Protein AF-A0A934YLY7-F1 (afdb_monomer_lite)

Secondary structure (DSSP, 8-state):
-PPPPPPPPPPPPPPPTT--------------PPP-----------------SHHHHHHHHHHHHHHHHHHHHHHHHHHHHHHHHHHTTEEEEEEEEEEETTEEEEEEEEEEETTSTT-EEEEEEEEEEEETTEEEEEEEESEEEEEES-HHHHHHHHHHHHHHHHTTSPPPTT---SEEEESSEEEEEESTTSTTEEEEEEEEEEEEEE-TT-SSEEEEEEEEEEEEEEETTTTEEEEEEEEEEEEETTEEEEEEES-TTSSS--EEEEEEETTTEEEEEEEEEEEETTTTT--GGGGGGG--TT-EEEEEEEEEEE-SSS--EEEEEEEEEEEEESSTTPPEEEEEEEEEEEEEETTEEEEEEEEEEETTEEEEE--EEESSSSS------------TTS-TT------------SS-PPP-----------

Structure (mmCIF, N/CA/C/O backbone):
data_AF-A0A934YLY7-F1
#
_entry.id   AF-A0A934YLY7-F1
#
loop_
_atom_site.group_PDB
_atom_site.id
_atom_site.type_symbol
_atom_site.label_atom_id
_atom_site.label_alt_id
_atom_site.label_comp_id
_atom_site.label_asym_id
_atom_site.label_entity_id
_atom_site.label_seq_id
_atom_site.pdbx_PDB_ins_code
_atom_site.Cartn_x
_atom_site.Cartn_y
_atom_site.Cartn_z
_atom_site.occupancy
_atom_site.B_iso_or_equiv
_atom_site.auth_seq_id
_atom_site.auth_comp_id
_atom_site.auth_asym_id
_atom_site.auth_atom_id
_atom_site.pdbx_PDB_model_num
ATOM 1 N N . MET A 1 1 ? -45.618 -3.729 -17.192 1.00 44.78 1 MET A N 1
ATOM 2 C CA . MET A 1 1 ? -45.302 -3.506 -18.618 1.00 44.78 1 MET A CA 1
ATOM 3 C C . MET A 1 1 ? -43.843 -3.891 -18.819 1.00 44.78 1 MET A C 1
ATOM 5 O O . MET A 1 1 ? -43.018 -3.303 -18.129 1.00 44.78 1 MET A O 1
ATOM 9 N N . PRO A 1 2 ? -43.514 -4.926 -19.608 1.00 41.62 2 PRO A N 1
ATOM 10 C CA . PRO A 1 2 ? -42.128 -5.355 -19.771 1.00 41.62 2 PRO A CA 1
ATOM 11 C C . PRO A 1 2 ? -41.397 -4.421 -20.743 1.00 41.62 2 PRO A C 1
ATOM 13 O O . PRO A 1 2 ? -41.927 -4.084 -21.799 1.00 41.62 2 PRO A O 1
ATOM 16 N N . ALA A 1 3 ? -40.202 -3.980 -20.352 1.00 45.81 3 ALA A N 1
ATOM 17 C CA . ALA A 1 3 ? -39.349 -3.107 -21.146 1.00 45.81 3 ALA A CA 1
ATOM 18 C C . ALA A 1 3 ? -38.687 -3.902 -22.282 1.00 45.81 3 ALA A C 1
ATOM 20 O O . ALA A 1 3 ? -37.960 -4.866 -22.046 1.00 45.81 3 ALA A O 1
ATOM 21 N N . THR A 1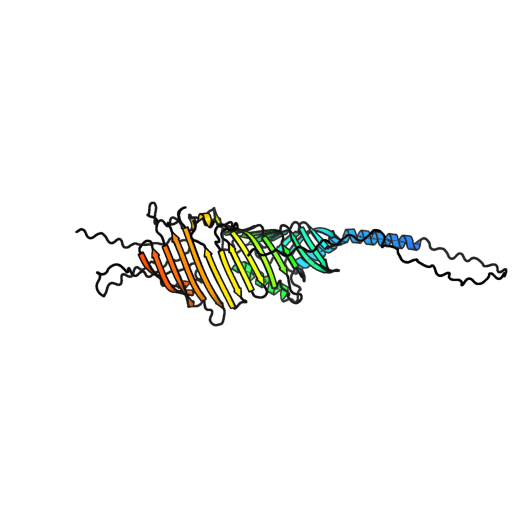 4 ? -38.968 -3.493 -23.514 1.00 50.75 4 THR A N 1
ATOM 22 C CA . THR A 1 4 ? -38.374 -4.008 -24.747 1.00 50.75 4 THR A CA 1
ATOM 23 C C . THR A 1 4 ? -36.919 -3.546 -24.843 1.00 50.75 4 THR A C 1
ATOM 25 O O . THR A 1 4 ? -36.643 -2.347 -24.837 1.00 50.75 4 THR A O 1
ATOM 28 N N . LEU A 1 5 ? -35.983 -4.494 -24.915 1.00 52.53 5 LEU A N 1
ATOM 29 C CA . LEU A 1 5 ? -34.564 -4.214 -25.139 1.00 52.53 5 LEU A CA 1
ATOM 30 C C . LEU A 1 5 ? -34.330 -3.735 -26.587 1.00 52.53 5 LEU A C 1
ATOM 32 O O . LEU A 1 5 ? -34.929 -4.297 -27.507 1.00 52.53 5 LEU A O 1
ATOM 36 N N . PRO A 1 6 ? -33.462 -2.731 -26.809 1.00 57.53 6 PRO A N 1
ATOM 37 C CA . PRO A 1 6 ? -33.102 -2.272 -28.146 1.00 57.53 6 PRO A CA 1
ATOM 38 C C . PRO A 1 6 ? -32.275 -3.335 -28.884 1.00 57.53 6 PRO A C 1
ATOM 40 O O . PRO A 1 6 ? -31.319 -3.893 -28.347 1.00 57.53 6 PRO A O 1
ATOM 43 N N . SER A 1 7 ? -32.662 -3.612 -30.127 1.00 61.97 7 SER A N 1
ATOM 44 C CA . SER A 1 7 ? -31.977 -4.522 -31.045 1.00 61.97 7 SER A CA 1
ATOM 45 C C . SER A 1 7 ? -30.564 -4.028 -31.372 1.00 61.97 7 SER A C 1
ATOM 47 O O . SER A 1 7 ? -30.380 -2.866 -31.739 1.00 61.97 7 SER A O 1
ATOM 49 N N . LEU A 1 8 ? -29.581 -4.925 -31.262 1.00 63.41 8 LEU A N 1
ATOM 50 C CA . LEU A 1 8 ? -28.200 -4.717 -31.705 1.00 63.41 8 LEU A CA 1
ATOM 51 C C . LEU A 1 8 ? -28.148 -4.378 -33.211 1.00 63.41 8 LEU A C 1
ATOM 53 O O . LEU A 1 8 ? -28.911 -4.963 -33.979 1.00 63.41 8 LEU A O 1
ATOM 57 N N . PRO A 1 9 ? -27.258 -3.466 -33.645 1.00 62.62 9 PRO A N 1
ATOM 58 C CA . PRO A 1 9 ? -27.072 -3.152 -35.056 1.00 62.62 9 PRO A CA 1
ATOM 59 C C . PRO A 1 9 ? -26.452 -4.337 -35.810 1.00 62.62 9 PRO A C 1
ATOM 61 O O . PRO A 1 9 ? -25.527 -4.986 -35.317 1.00 62.62 9 PRO A O 1
ATOM 64 N N . ASP A 1 10 ? -26.970 -4.598 -37.011 1.00 65.56 10 ASP A N 1
ATOM 65 C CA . ASP A 1 10 ? -26.520 -5.674 -37.895 1.00 65.56 10 ASP A CA 1
ATOM 66 C C . ASP A 1 10 ? -25.026 -5.570 -38.238 1.00 65.56 10 ASP A C 1
ATOM 68 O O . ASP A 1 10 ? -24.476 -4.488 -38.466 1.00 65.56 10 ASP A O 1
ATOM 72 N N . ALA A 1 11 ? -24.373 -6.731 -38.320 1.00 66.19 11 ALA A N 1
ATOM 73 C CA . ALA A 1 11 ? -22.971 -6.840 -38.698 1.00 66.19 11 ALA A CA 1
ATOM 74 C C . ALA A 1 11 ? -22.728 -6.345 -40.145 1.00 66.19 11 ALA A C 1
ATOM 76 O O . ALA A 1 11 ? -23.524 -6.639 -41.045 1.00 66.19 11 ALA A O 1
ATOM 77 N N . PRO A 1 12 ? -21.615 -5.632 -40.408 1.00 65.81 12 PRO A N 1
ATOM 78 C CA . PRO A 1 12 ? -21.299 -5.119 -41.737 1.00 65.81 12 PRO A CA 1
ATOM 79 C C . PRO A 1 12 ? -21.050 -6.261 -42.732 1.00 65.81 12 PRO A C 1
ATOM 81 O O . PRO A 1 12 ? -20.287 -7.192 -42.470 1.00 65.81 12 PRO A O 1
ATOM 84 N N . ARG A 1 13 ? -21.703 -6.180 -43.898 1.00 71.38 13 ARG A N 1
ATOM 85 C CA . ARG A 1 13 ? -21.553 -7.158 -44.985 1.00 71.38 13 ARG A CA 1
ATOM 86 C C . ARG A 1 13 ? -20.152 -7.074 -45.613 1.00 71.38 13 ARG A C 1
ATOM 88 O O . ARG A 1 13 ? -19.635 -5.968 -45.778 1.00 71.38 13 ARG A O 1
ATOM 95 N N . PRO A 1 14 ? -19.558 -8.209 -46.025 1.00 70.69 14 PRO A N 1
ATOM 96 C CA . PRO A 1 14 ? -18.296 -8.212 -46.755 1.00 70.69 14 PRO A CA 1
ATOM 97 C C . PRO A 1 14 ? -18.454 -7.566 -48.145 1.00 70.69 14 PRO A C 1
ATOM 99 O O . PRO A 1 14 ? -19.521 -7.684 -48.760 1.00 70.69 14 PRO A O 1
ATOM 102 N N . PRO A 1 15 ? -17.412 -6.888 -48.661 1.00 70.31 15 PRO A N 1
ATOM 103 C CA . PRO A 1 15 ? -17.455 -6.275 -49.980 1.00 70.31 15 PRO A CA 1
ATOM 104 C C . PRO A 1 15 ? -17.505 -7.342 -51.091 1.00 70.31 15 PRO A C 1
ATOM 106 O O . PRO A 1 15 ? -16.903 -8.411 -50.953 1.00 70.31 15 PRO A O 1
ATOM 109 N N . PRO A 1 16 ? -18.206 -7.068 -52.206 1.00 70.50 16 PRO A N 1
ATOM 110 C CA . PRO A 1 16 ? -18.311 -7.995 -53.325 1.00 70.50 16 PRO A CA 1
ATOM 111 C C . PRO A 1 16 ? -16.953 -8.201 -54.027 1.00 70.50 16 PRO A C 1
ATOM 113 O O . PRO A 1 16 ? -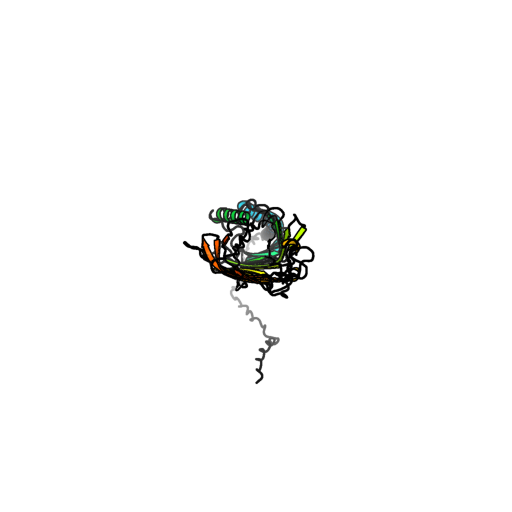16.159 -7.261 -54.145 1.00 70.50 16 PRO A O 1
ATOM 116 N N . PRO A 1 17 ? -16.673 -9.419 -54.526 1.00 50.75 17 PRO A N 1
ATOM 117 C CA . PRO A 1 17 ? -15.423 -9.734 -55.209 1.00 50.75 17 PRO A CA 1
ATOM 118 C C . PRO A 1 17 ? -15.341 -8.989 -56.552 1.00 50.75 17 PRO A C 1
ATOM 120 O O . PRO A 1 17 ? -16.146 -9.229 -57.448 1.00 50.75 17 PRO A O 1
ATOM 123 N N . GLY A 1 18 ? -14.366 -8.079 -56.693 1.00 59.88 18 GLY A N 1
ATOM 124 C CA . GLY A 1 18 ? -14.061 -7.423 -57.977 1.00 59.88 18 GLY A CA 1
ATOM 125 C C . GLY A 1 18 ? -13.623 -5.950 -57.946 1.00 59.88 18 GLY A C 1
ATOM 126 O O . GLY A 1 18 ? -13.301 -5.411 -59.000 1.00 59.88 18 GLY A O 1
ATOM 127 N N . ALA A 1 19 ? -13.569 -5.283 -56.788 1.00 51.38 19 ALA A N 1
ATOM 128 C CA . ALA A 1 19 ? -13.328 -3.830 -56.705 1.00 51.38 19 ALA A CA 1
ATOM 129 C C . ALA A 1 19 ? -11.845 -3.380 -56.658 1.00 51.38 19 ALA A C 1
ATOM 131 O O . ALA A 1 19 ? -11.554 -2.271 -56.222 1.00 51.38 19 ALA A O 1
ATOM 132 N N . LEU A 1 20 ? -10.899 -4.204 -57.119 1.00 56.38 20 LEU A N 1
ATOM 133 C CA . LEU A 1 20 ? -9.486 -3.823 -57.269 1.00 56.38 20 LEU A CA 1
ATOM 134 C C . LEU A 1 20 ? -9.074 -3.915 -58.743 1.00 56.38 20 LEU A C 1
ATOM 136 O O . LEU A 1 20 ? -8.316 -4.793 -59.146 1.00 56.38 20 LEU A O 1
ATOM 140 N N . ARG A 1 21 ? -9.591 -2.994 -59.561 1.00 51.72 21 ARG A N 1
ATOM 141 C CA . ARG A 1 21 ? -8.937 -2.620 -60.820 1.00 51.72 21 ARG A CA 1
ATOM 142 C C . ARG A 1 21 ? -8.031 -1.432 -60.517 1.00 51.72 21 ARG A C 1
ATOM 144 O O . ARG A 1 21 ? -8.520 -0.348 -60.215 1.00 51.72 21 ARG A O 1
ATOM 151 N N . GLY A 1 22 ? -6.721 -1.667 -60.533 1.00 59.47 22 GLY A N 1
ATOM 152 C CA . GLY A 1 22 ? -5.735 -0.589 -60.505 1.00 59.47 22 GLY A CA 1
ATOM 153 C C . GLY A 1 22 ? -5.869 0.302 -61.749 1.00 59.47 22 GLY A C 1
ATOM 154 O O . GLY A 1 22 ? -6.395 -0.157 -62.765 1.00 59.47 22 GLY A O 1
ATOM 155 N N . PRO A 1 23 ? -5.437 1.570 -61.682 1.00 59.91 23 PRO A N 1
ATOM 156 C CA . PRO A 1 23 ? -5.469 2.460 -62.833 1.00 59.91 23 PRO A CA 1
ATOM 157 C C . PRO A 1 23 ? -4.523 1.964 -63.937 1.00 59.91 23 PRO A C 1
ATOM 159 O O . PRO A 1 23 ? -3.375 1.606 -63.668 1.00 59.91 23 PRO A O 1
ATOM 162 N N . ASP A 1 24 ? -5.022 1.971 -65.175 1.00 48.53 24 ASP A N 1
ATOM 163 C CA . ASP A 1 24 ? -4.245 1.754 -66.396 1.00 48.53 24 ASP A CA 1
ATOM 164 C C . ASP A 1 24 ? -3.083 2.752 -66.459 1.00 48.53 24 ASP A C 1
ATOM 166 O O . ASP A 1 24 ? -3.276 3.963 -66.595 1.00 48.53 24 ASP A O 1
ATOM 170 N N . ILE A 1 25 ? -1.855 2.241 -66.382 1.00 52.53 25 ILE A N 1
ATOM 171 C CA . ILE A 1 25 ? -0.651 3.022 -66.654 1.00 52.53 25 ILE A CA 1
ATOM 172 C C . ILE A 1 25 ? -0.539 3.142 -68.175 1.00 52.53 25 ILE A C 1
ATOM 174 O O . ILE A 1 25 ? 0.050 2.292 -68.842 1.00 52.53 25 ILE A O 1
ATOM 178 N N . GLN A 1 26 ? -1.114 4.205 -68.738 1.00 46.44 26 GLN A N 1
ATOM 179 C CA . GLN A 1 26 ? -0.806 4.616 -70.104 1.00 46.44 26 GLN A CA 1
ATOM 180 C C . GLN A 1 26 ? 0.644 5.110 -70.149 1.00 46.44 26 GLN A C 1
ATOM 182 O O . GLN A 1 26 ? 0.971 6.192 -69.662 1.00 46.44 26 GLN A O 1
ATOM 187 N N . MET A 1 27 ? 1.533 4.302 -70.728 1.00 44.16 27 MET A N 1
ATOM 188 C CA . MET A 1 27 ? 2.879 4.739 -71.082 1.00 44.16 27 MET A CA 1
ATOM 189 C C . MET A 1 27 ? 2.779 5.783 -72.197 1.00 44.16 27 MET A C 1
ATOM 191 O O . MET A 1 27 ? 2.460 5.464 -73.342 1.00 44.16 27 MET A O 1
ATOM 195 N N . ALA A 1 28 ? 3.048 7.041 -71.851 1.00 48.06 28 ALA A N 1
ATOM 196 C CA . ALA A 1 28 ? 3.213 8.111 -72.818 1.00 48.06 28 ALA A CA 1
ATOM 197 C C . ALA A 1 28 ? 4.382 7.775 -73.756 1.00 48.06 28 ALA A C 1
ATOM 199 O O . ALA A 1 28 ? 5.530 7.616 -73.338 1.00 48.06 28 ALA A O 1
ATOM 200 N N . ASN A 1 29 ? 4.052 7.657 -75.037 1.00 45.47 29 ASN A N 1
ATOM 201 C CA . ASN A 1 29 ? 4.965 7.425 -76.141 1.00 45.47 29 ASN A CA 1
ATOM 202 C C . ASN A 1 29 ? 5.841 8.681 -76.323 1.00 45.47 29 ASN A C 1
ATOM 204 O O . ASN A 1 29 ? 5.413 9.675 -76.909 1.00 45.47 29 ASN A O 1
ATOM 208 N N . VAL A 1 30 ? 7.045 8.680 -75.749 1.00 48.91 30 VAL A N 1
ATOM 209 C CA . VAL A 1 30 ? 8.008 9.790 -75.845 1.00 48.91 30 VAL A CA 1
ATOM 210 C C . VAL A 1 30 ? 8.690 9.768 -77.218 1.00 48.91 30 VAL A C 1
ATOM 212 O O . VAL A 1 30 ? 9.773 9.218 -77.399 1.00 48.91 30 VAL A O 1
ATOM 215 N N . GLY A 1 31 ? 8.028 10.376 -78.203 1.00 53.12 31 GLY A N 1
ATOM 216 C CA . GLY A 1 31 ? 8.541 10.612 -79.552 1.00 53.12 31 GLY A CA 1
ATOM 217 C C . GLY A 1 31 ? 9.507 11.796 -79.623 1.00 53.12 31 GLY A C 1
ATOM 218 O O . GLY A 1 31 ? 9.131 12.867 -80.085 1.00 53.12 31 GLY A O 1
ATOM 219 N N . TRP A 1 32 ? 10.754 11.606 -79.188 1.00 55.06 32 TRP A N 1
ATOM 220 C CA . TRP A 1 32 ? 11.821 12.606 -79.367 1.00 55.06 32 TRP A CA 1
ATOM 221 C C . TRP A 1 32 ? 13.122 12.046 -79.960 1.00 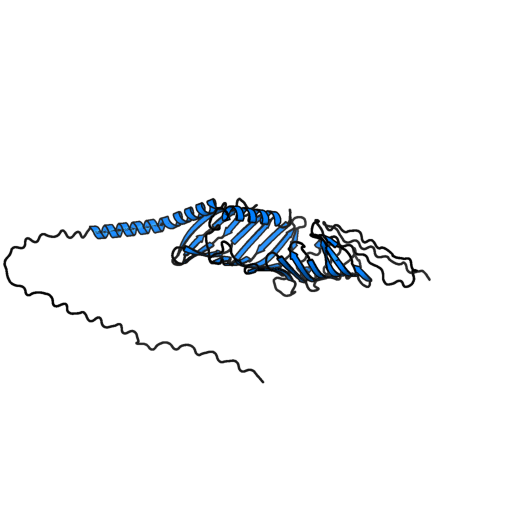55.06 32 TRP A C 1
ATOM 223 O O . TRP A 1 32 ? 14.158 12.696 -79.865 1.00 55.06 32 TRP A O 1
ATOM 233 N N . LEU A 1 33 ? 13.105 10.880 -80.619 1.00 43.69 33 LEU A N 1
ATOM 234 C CA . LEU A 1 33 ? 14.267 10.442 -81.403 1.00 43.69 33 LEU A CA 1
ATOM 235 C C . LEU A 1 33 ? 14.335 11.197 -82.747 1.00 43.69 33 LEU A C 1
ATOM 237 O O . LEU A 1 33 ? 13.422 11.041 -83.562 1.00 43.69 33 LEU A O 1
ATOM 241 N N . PRO A 1 34 ? 15.399 11.981 -83.018 1.00 50.62 34 PRO A N 1
ATOM 242 C CA . PRO A 1 34 ? 15.640 12.533 -84.343 1.00 50.62 34 PRO A CA 1
ATOM 243 C C . PRO A 1 34 ? 16.097 11.438 -85.329 1.00 50.62 34 PRO A C 1
ATOM 245 O O . PRO A 1 34 ? 16.710 10.447 -84.920 1.00 50.62 34 PRO A O 1
ATOM 248 N N . PRO A 1 35 ? 15.808 11.601 -86.633 1.00 49.72 35 PRO A N 1
ATOM 249 C CA . PRO A 1 35 ? 16.178 10.643 -87.668 1.00 49.72 35 PRO A CA 1
ATOM 250 C C . PRO A 1 35 ? 17.700 10.564 -87.843 1.00 49.72 35 PRO A C 1
ATOM 252 O O . PRO A 1 35 ? 18.391 11.581 -87.898 1.00 49.72 35 PRO A O 1
ATOM 255 N N . ASN A 1 36 ? 18.207 9.335 -87.963 1.00 46.75 36 ASN A N 1
ATOM 256 C CA . ASN A 1 36 ? 19.598 9.035 -88.290 1.00 46.75 36 ASN A CA 1
ATOM 257 C C . ASN A 1 36 ? 19.962 9.628 -89.657 1.00 46.75 36 ASN A C 1
ATOM 259 O O . ASN A 1 36 ? 19.564 9.099 -90.696 1.00 46.75 36 ASN A O 1
ATOM 263 N N . VAL A 1 37 ? 20.748 10.705 -89.645 1.00 46.31 37 VAL A N 1
ATOM 264 C CA . VAL A 1 37 ? 21.427 11.230 -90.830 1.00 46.31 37 VAL A CA 1
ATOM 265 C C . VAL A 1 37 ? 22.842 10.665 -90.851 1.00 46.31 37 VAL A C 1
ATOM 267 O O . VAL A 1 37 ? 23.585 10.742 -89.873 1.00 46.31 37 VAL A O 1
ATOM 270 N N . ALA A 1 38 ? 23.177 10.049 -91.978 1.00 50.25 38 ALA A N 1
ATOM 271 C CA . ALA A 1 38 ? 24.477 9.489 -92.280 1.00 50.25 38 ALA A CA 1
ATOM 272 C C . ALA A 1 38 ? 25.574 10.561 -92.242 1.00 50.25 38 ALA A C 1
ATOM 274 O O . ALA A 1 38 ? 25.542 11.511 -93.019 1.00 50.25 38 ALA A O 1
ATOM 275 N N . THR A 1 39 ? 26.590 10.343 -91.409 1.00 46.22 39 THR A N 1
ATOM 276 C CA . THR A 1 39 ? 27.907 10.964 -91.580 1.00 46.22 39 THR A CA 1
ATOM 277 C C . THR A 1 39 ? 28.959 10.035 -90.993 1.00 46.22 39 THR A C 1
ATOM 279 O O . THR A 1 39 ? 28.897 9.663 -89.823 1.00 46.22 39 THR A O 1
ATOM 282 N N . GLY A 1 40 ? 29.887 9.600 -91.846 1.00 51.34 40 GLY A N 1
ATOM 283 C CA . GLY A 1 40 ? 31.024 8.763 -91.488 1.00 51.34 40 GLY A CA 1
ATOM 284 C C . GLY A 1 40 ? 32.065 9.541 -90.695 1.00 51.34 40 GLY A C 1
ATOM 285 O O . GLY A 1 40 ? 33.082 9.949 -91.247 1.00 51.34 40 GLY A O 1
ATOM 286 N N . GLU A 1 41 ? 31.825 9.702 -89.399 1.00 39.34 41 GLU A N 1
ATOM 287 C CA . GLU A 1 41 ? 32.859 10.047 -88.430 1.00 39.34 41 GLU A CA 1
ATOM 288 C C . GLU A 1 41 ? 33.213 8.807 -87.612 1.00 39.34 41 GLU A C 1
ATOM 290 O O . GLU A 1 41 ? 32.361 8.143 -87.017 1.00 39.34 41 GLU A O 1
ATOM 295 N N . VAL A 1 42 ? 34.505 8.488 -87.592 1.00 49.28 42 VAL A N 1
ATOM 296 C CA . VAL A 1 42 ? 35.094 7.509 -86.685 1.00 49.28 42 VAL A CA 1
ATOM 297 C C . VAL A 1 42 ? 34.959 8.072 -85.270 1.00 49.28 42 VAL A C 1
ATOM 299 O O . VAL A 1 42 ? 35.840 8.766 -84.767 1.00 49.28 42 VAL A O 1
ATOM 302 N N . PHE A 1 43 ? 33.833 7.786 -84.617 1.00 39.34 43 PHE A N 1
ATOM 303 C CA . PHE A 1 43 ? 33.704 7.955 -83.179 1.00 39.34 43 PHE A CA 1
ATOM 304 C C . PHE A 1 43 ? 34.681 6.981 -82.532 1.00 39.34 43 PHE A C 1
ATOM 306 O O . PHE A 1 43 ? 34.425 5.779 -82.447 1.00 39.34 43 PHE A O 1
ATOM 313 N N . ALA A 1 44 ? 35.816 7.496 -82.063 1.00 46.66 44 ALA A N 1
ATOM 314 C CA . ALA A 1 44 ? 36.579 6.816 -81.038 1.00 46.66 44 ALA A CA 1
ATOM 315 C C . ALA A 1 44 ? 35.622 6.599 -79.860 1.00 46.66 44 ALA A C 1
ATOM 317 O O . ALA A 1 44 ? 35.320 7.531 -79.109 1.00 46.66 44 ALA A O 1
ATOM 318 N N . VAL A 1 45 ? 35.096 5.378 -79.739 1.00 47.06 45 VAL A N 1
ATOM 319 C CA . VAL A 1 45 ? 34.369 4.916 -78.562 1.00 47.06 45 VAL A CA 1
ATOM 320 C C . VAL A 1 45 ? 35.370 4.995 -77.422 1.00 47.06 45 VAL A C 1
ATOM 322 O O . VAL A 1 45 ? 36.131 4.071 -77.155 1.00 47.06 45 VAL A O 1
ATOM 325 N N . ARG A 1 46 ? 35.414 6.152 -76.759 1.00 47.31 46 ARG A N 1
ATOM 326 C CA . ARG A 1 46 ? 35.988 6.262 -75.430 1.00 47.31 46 ARG A CA 1
ATOM 327 C C . ARG A 1 46 ? 35.074 5.402 -74.579 1.00 47.31 46 ARG A C 1
ATOM 329 O O . ARG A 1 46 ? 34.001 5.851 -74.178 1.00 47.31 46 ARG A O 1
ATOM 336 N N . GLU A 1 47 ? 35.462 4.146 -74.381 1.00 42.91 47 GLU A N 1
ATOM 337 C CA . GLU A 1 47 ? 34.884 3.289 -73.362 1.00 42.91 47 GLU A CA 1
ATOM 338 C C . GLU A 1 47 ? 34.905 4.102 -72.067 1.00 42.91 47 GLU A C 1
ATOM 340 O O . GLU A 1 47 ? 35.945 4.278 -71.433 1.00 42.91 47 GLU A O 1
ATOM 345 N N . ARG A 1 48 ? 33.763 4.698 -71.697 1.00 44.50 48 ARG A N 1
ATOM 346 C CA . ARG A 1 48 ? 33.583 5.206 -70.343 1.00 44.50 48 ARG A CA 1
ATOM 347 C C . ARG A 1 48 ? 33.774 3.966 -69.487 1.00 44.50 48 ARG A C 1
ATOM 349 O O . ARG A 1 48 ? 32.957 3.054 -69.636 1.00 44.50 48 ARG A O 1
ATOM 356 N N . PRO A 1 49 ? 34.819 3.892 -68.646 1.00 47.28 49 PRO A N 1
ATOM 357 C CA . PRO A 1 49 ? 35.031 2.722 -67.821 1.00 47.28 49 PRO A CA 1
ATOM 358 C C . PRO A 1 49 ? 33.758 2.551 -67.004 1.00 47.28 49 PRO A C 1
ATOM 360 O O . PRO A 1 49 ? 33.432 3.384 -66.153 1.00 47.28 49 PRO A O 1
ATOM 363 N N . ARG A 1 50 ? 32.979 1.517 -67.334 1.00 49.28 50 ARG A N 1
ATOM 364 C CA . ARG A 1 50 ? 31.799 1.122 -66.579 1.00 49.28 50 ARG A CA 1
ATOM 365 C C . ARG A 1 50 ? 32.332 0.712 -65.211 1.00 49.28 50 ARG A C 1
ATOM 367 O O . ARG A 1 50 ? 32.752 -0.423 -65.018 1.00 49.28 50 ARG A O 1
ATOM 374 N N . ARG A 1 51 ? 32.382 1.666 -64.271 1.00 50.16 51 ARG A N 1
ATOM 375 C CA . ARG A 1 51 ? 32.704 1.458 -62.852 1.00 50.16 51 ARG A CA 1
ATOM 376 C C . ARG A 1 51 ? 31.570 0.646 -62.212 1.00 50.16 51 ARG A C 1
ATOM 378 O O . ARG A 1 51 ? 30.825 1.150 -61.385 1.00 50.16 51 ARG A O 1
ATOM 385 N N . ILE A 1 52 ? 31.426 -0.610 -62.627 1.00 48.91 52 ILE A N 1
ATOM 386 C CA . ILE A 1 52 ? 30.440 -1.574 -62.116 1.00 48.91 52 ILE A CA 1
ATOM 387 C C . ILE A 1 52 ? 30.859 -2.104 -60.728 1.00 48.91 52 ILE A C 1
ATOM 389 O O . ILE A 1 52 ? 30.042 -2.655 -60.005 1.00 48.91 52 ILE A O 1
ATOM 393 N N . GLY A 1 53 ? 32.098 -1.859 -60.284 1.00 48.62 53 GLY A N 1
ATOM 394 C CA . GLY A 1 53 ? 32.591 -2.360 -58.996 1.00 48.62 53 GLY A CA 1
ATOM 395 C C . GLY A 1 53 ? 32.262 -1.508 -57.763 1.00 48.62 53 GLY A C 1
ATOM 396 O O . GLY A 1 53 ? 32.158 -2.054 -56.675 1.00 48.62 53 GLY A O 1
ATOM 397 N N . GLY A 1 54 ? 32.088 -0.186 -57.883 1.00 51.97 54 GLY A N 1
ATOM 398 C CA . GLY A 1 54 ? 32.046 0.701 -56.704 1.00 51.97 54 GLY A CA 1
ATOM 399 C C . GLY A 1 54 ? 30.754 0.625 -55.880 1.00 51.97 54 GLY A C 1
ATOM 400 O O . GLY A 1 54 ? 30.795 0.685 -54.653 1.00 51.97 54 GLY A O 1
ATOM 401 N N . GLY A 1 55 ? 29.609 0.458 -56.548 1.00 53.62 55 GLY A N 1
ATOM 402 C CA . GLY A 1 55 ? 28.301 0.413 -55.885 1.00 53.62 55 GLY A CA 1
ATOM 403 C C . GLY A 1 55 ? 28.097 -0.842 -55.034 1.00 53.62 55 GLY A C 1
ATOM 404 O O . GLY A 1 55 ? 27.519 -0.757 -53.955 1.00 53.62 55 GLY A O 1
ATOM 405 N N . LEU A 1 56 ? 28.628 -1.990 -55.470 1.00 61.53 56 LEU A N 1
ATOM 406 C CA . LEU A 1 56 ? 28.494 -3.256 -54.744 1.00 61.53 56 LEU A CA 1
ATOM 407 C C . LEU A 1 56 ? 29.250 -3.224 -53.406 1.00 61.53 56 LEU A C 1
ATOM 409 O O . LEU A 1 56 ? 28.705 -3.639 -52.386 1.00 61.53 56 LEU A O 1
ATOM 413 N N . PHE A 1 57 ? 30.471 -2.677 -53.388 1.00 64.25 57 PHE A N 1
ATOM 414 C CA . PHE A 1 57 ? 31.232 -2.515 -52.146 1.00 64.25 57 PHE A CA 1
ATOM 415 C C . PHE A 1 57 ? 30.566 -1.517 -51.200 1.00 64.25 57 PHE A C 1
ATOM 417 O O . PHE A 1 57 ? 30.484 -1.791 -50.008 1.00 64.25 57 PHE A O 1
ATOM 424 N N . ALA A 1 58 ? 30.033 -0.401 -51.709 1.00 65.38 58 ALA A N 1
ATOM 425 C CA . ALA A 1 58 ? 29.307 0.562 -50.881 1.00 65.38 58 ALA A CA 1
ATOM 426 C C . ALA A 1 58 ? 28.077 -0.070 -50.202 1.00 65.38 58 ALA A C 1
ATOM 428 O O . ALA A 1 58 ? 27.868 0.124 -49.006 1.00 65.38 58 ALA A O 1
ATOM 429 N N . VAL A 1 59 ? 27.308 -0.883 -50.935 1.00 68.12 59 VAL A N 1
ATOM 430 C CA . VAL A 1 59 ? 26.167 -1.627 -50.376 1.00 68.12 59 VAL A CA 1
ATOM 431 C C . VAL A 1 59 ? 26.632 -2.683 -49.368 1.00 68.12 59 VAL A C 1
ATOM 433 O O . VAL A 1 59 ? 26.043 -2.796 -48.298 1.00 68.12 59 VAL A O 1
ATOM 436 N N . ALA A 1 60 ? 27.709 -3.418 -49.652 1.00 65.62 60 ALA A N 1
ATOM 437 C CA . ALA A 1 60 ? 28.251 -4.413 -48.727 1.00 65.62 60 ALA A CA 1
ATOM 438 C C . ALA A 1 60 ? 28.754 -3.785 -47.414 1.00 65.62 60 ALA A C 1
ATOM 440 O O . ALA A 1 60 ? 28.433 -4.289 -46.340 1.00 65.62 60 ALA A O 1
ATOM 441 N N . PHE A 1 61 ? 29.480 -2.662 -47.474 1.00 73.69 61 PHE A N 1
ATOM 442 C CA . PHE A 1 61 ? 29.911 -1.923 -46.281 1.00 73.69 61 PHE A CA 1
ATOM 443 C C . PHE A 1 61 ? 28.730 -1.343 -45.503 1.00 73.69 61 PHE A C 1
ATOM 445 O O . PHE A 1 61 ? 28.747 -1.377 -44.275 1.00 73.69 61 PHE A O 1
ATOM 452 N N . LEU A 1 62 ? 27.691 -0.862 -46.191 1.00 77.69 62 LEU A N 1
ATOM 453 C CA . LEU A 1 62 ? 26.463 -0.403 -45.545 1.00 77.69 62 LEU A CA 1
ATOM 454 C C . LEU A 1 62 ? 25.772 -1.548 -44.794 1.00 77.69 62 LEU A C 1
ATOM 456 O O . LEU A 1 62 ? 25.422 -1.385 -43.629 1.00 77.69 62 LEU A O 1
ATOM 460 N N . LEU A 1 63 ? 25.618 -2.717 -45.423 1.00 77.00 63 LEU A N 1
ATOM 461 C CA . LEU A 1 63 ? 25.017 -3.894 -44.790 1.00 77.00 63 LEU A CA 1
ATOM 462 C C . LEU A 1 63 ? 25.857 -4.405 -43.615 1.00 77.00 63 LEU A C 1
ATOM 464 O O . LEU A 1 63 ? 25.301 -4.726 -42.568 1.00 77.00 63 LEU A O 1
ATOM 468 N N . LEU A 1 64 ? 27.185 -4.431 -43.756 1.00 77.88 64 LEU A N 1
ATOM 469 C CA . LEU A 1 64 ? 28.099 -4.801 -42.675 1.00 77.88 64 LEU A CA 1
ATOM 470 C C . LEU A 1 64 ? 28.007 -3.807 -41.508 1.00 77.88 64 LEU A C 1
ATOM 472 O O . LEU A 1 64 ? 27.963 -4.216 -40.351 1.00 77.88 64 LEU A O 1
ATOM 476 N N . GLY A 1 65 ? 27.936 -2.508 -41.808 1.00 75.06 65 GLY A N 1
ATOM 477 C CA . GLY A 1 65 ? 27.754 -1.449 -40.820 1.00 75.06 65 GLY A CA 1
ATOM 478 C C . GLY A 1 65 ? 26.420 -1.566 -40.084 1.00 75.06 65 GLY A C 1
ATOM 479 O O . GLY A 1 65 ? 26.394 -1.487 -38.860 1.00 75.06 65 GLY A O 1
ATOM 480 N N . LEU A 1 66 ? 25.325 -1.833 -40.802 1.00 78.31 66 LEU A N 1
ATOM 481 C CA . LEU A 1 66 ? 24.007 -2.081 -40.210 1.00 78.31 66 LEU A CA 1
ATOM 482 C C . LEU A 1 66 ? 23.986 -3.359 -39.362 1.00 78.31 66 LEU A C 1
ATOM 484 O O . LEU A 1 66 ? 23.393 -3.361 -38.287 1.00 78.31 66 LEU A O 1
ATOM 488 N N . ALA A 1 67 ? 24.663 -4.423 -39.800 1.00 73.56 67 ALA A N 1
ATOM 489 C CA . ALA A 1 67 ? 24.788 -5.660 -39.035 1.00 73.56 67 ALA A CA 1
ATOM 490 C C . ALA A 1 67 ? 25.604 -5.451 -37.751 1.00 73.56 67 ALA A C 1
ATOM 492 O O . ALA A 1 67 ? 25.179 -5.868 -36.675 1.00 73.56 67 ALA A O 1
ATOM 493 N N . ALA A 1 68 ? 26.742 -4.754 -37.833 1.00 75.19 68 ALA A N 1
ATOM 494 C CA . ALA A 1 68 ? 27.526 -4.383 -36.661 1.00 75.19 68 ALA A CA 1
ATOM 495 C C . ALA A 1 68 ? 26.697 -3.512 -35.706 1.00 75.19 68 ALA A C 1
ATOM 497 O O . ALA A 1 68 ? 26.629 -3.806 -34.514 1.00 75.19 68 ALA A O 1
ATOM 498 N N . LEU A 1 69 ? 25.996 -2.499 -36.224 1.00 80.69 69 LEU A N 1
ATOM 499 C CA . LEU A 1 69 ? 25.102 -1.664 -35.427 1.00 80.69 69 LEU A CA 1
ATOM 500 C C . LEU A 1 69 ? 24.033 -2.512 -34.727 1.00 80.69 69 LEU A C 1
ATOM 502 O O . LEU A 1 69 ? 23.869 -2.379 -33.521 1.00 80.69 69 LEU A O 1
ATOM 506 N N . ALA A 1 70 ? 23.376 -3.440 -35.426 1.00 76.81 70 ALA A N 1
ATOM 507 C CA . ALA A 1 70 ? 22.373 -4.329 -34.837 1.00 76.81 70 ALA A CA 1
ATOM 508 C C . ALA A 1 70 ? 22.936 -5.219 -33.710 1.00 76.81 70 ALA A C 1
ATOM 510 O O . ALA A 1 70 ? 22.240 -5.474 -32.727 1.00 76.81 70 ALA A O 1
ATOM 511 N N . LEU A 1 71 ? 24.197 -5.655 -33.812 1.00 83.44 71 LEU A N 1
ATOM 512 C CA . LEU A 1 71 ? 24.862 -6.481 -32.796 1.00 83.44 71 LEU A CA 1
ATOM 513 C C . LEU A 1 71 ? 25.347 -5.677 -31.577 1.00 83.44 71 LEU A C 1
ATOM 515 O O . LEU A 1 71 ? 25.310 -6.183 -30.454 1.00 83.44 71 LEU A O 1
ATOM 519 N N . PHE A 1 72 ? 25.810 -4.439 -31.774 1.00 88.00 72 PHE A N 1
ATOM 520 C CA . PHE A 1 72 ? 26.364 -3.604 -30.698 1.00 88.00 72 PHE A CA 1
ATOM 521 C C . PHE A 1 72 ? 25.328 -2.698 -30.021 1.00 88.00 72 PHE A C 1
ATOM 523 O O . PHE A 1 72 ? 25.499 -2.359 -28.848 1.00 88.00 72 PHE A O 1
ATOM 530 N N . LEU A 1 73 ? 24.242 -2.337 -30.710 1.00 88.00 73 LEU A N 1
ATOM 531 C CA . LEU A 1 73 ? 23.218 -1.421 -30.203 1.00 88.00 73 LEU A CA 1
ATOM 532 C C . LEU A 1 73 ? 22.616 -1.860 -28.851 1.00 88.00 73 LEU A C 1
ATOM 534 O O . LEU A 1 73 ? 22.548 -1.014 -27.960 1.00 88.00 73 LEU A O 1
ATOM 538 N N . PRO A 1 74 ? 22.274 -3.144 -28.606 1.00 91.19 74 PRO A N 1
ATOM 539 C CA . PRO A 1 74 ? 21.767 -3.576 -27.300 1.00 91.19 74 PRO A CA 1
ATOM 540 C C . PRO A 1 74 ? 22.746 -3.333 -26.142 1.00 91.19 74 PRO A C 1
ATOM 542 O O . PRO A 1 74 ? 22.328 -2.965 -25.044 1.00 91.19 74 PRO A O 1
ATOM 545 N N . ARG A 1 75 ? 24.056 -3.500 -26.380 1.00 91.12 75 ARG A N 1
ATOM 546 C CA . ARG A 1 75 ? 25.095 -3.247 -25.366 1.00 91.12 75 ARG A CA 1
ATOM 547 C C . ARG A 1 75 ? 25.233 -1.756 -25.071 1.00 91.12 75 ARG A C 1
ATOM 549 O O . ARG A 1 75 ? 25.272 -1.374 -23.908 1.00 91.12 75 ARG A O 1
ATOM 556 N N . LEU A 1 76 ? 25.235 -0.920 -26.110 1.00 89.25 76 LEU A N 1
ATOM 557 C CA . LEU A 1 76 ? 25.292 0.536 -25.951 1.00 89.25 76 LEU A CA 1
ATOM 558 C C . LEU A 1 76 ? 24.069 1.075 -25.198 1.00 89.25 76 LEU A C 1
ATOM 560 O O . LEU A 1 76 ? 24.215 1.926 -24.322 1.00 89.25 76 LEU A O 1
ATOM 564 N N . LEU A 1 77 ? 22.876 0.557 -25.506 1.00 88.94 77 LEU A N 1
ATOM 565 C CA . LEU A 1 77 ? 21.647 0.911 -24.796 1.00 88.94 77 LEU A CA 1
ATOM 566 C C . LEU A 1 77 ? 21.723 0.505 -23.324 1.00 88.94 77 LEU A C 1
ATOM 568 O O . LEU A 1 77 ? 21.476 1.343 -22.460 1.00 88.94 77 LEU A O 1
ATOM 572 N N . ARG A 1 78 ? 22.129 -0.738 -23.032 1.00 92.88 78 ARG A N 1
ATOM 573 C CA . ARG A 1 78 ? 22.355 -1.214 -21.659 1.00 92.88 78 ARG A CA 1
ATOM 574 C C . ARG A 1 78 ? 23.274 -0.270 -20.884 1.00 92.88 78 ARG A C 1
ATOM 576 O O . ARG A 1 78 ? 22.890 0.200 -19.817 1.00 92.88 78 ARG A O 1
ATOM 583 N N . ASP A 1 79 ? 24.453 0.035 -21.420 1.00 91.31 79 ASP A N 1
ATOM 584 C CA . ASP A 1 79 ? 25.437 0.881 -20.736 1.00 91.31 79 ASP A CA 1
ATOM 585 C C . ASP A 1 79 ? 24.926 2.311 -20.535 1.00 91.31 79 ASP A C 1
ATOM 587 O O . ASP A 1 79 ? 25.182 2.922 -19.497 1.00 91.31 79 ASP A O 1
ATOM 591 N N . SER A 1 80 ? 24.181 2.844 -21.508 1.00 89.62 80 SER A N 1
ATOM 592 C CA . SER A 1 80 ? 23.540 4.155 -21.401 1.00 89.62 80 SER A CA 1
ATOM 593 C C . SER A 1 80 ? 22.517 4.182 -20.264 1.00 89.62 80 SER A C 1
ATOM 595 O O . SER A 1 80 ? 22.598 5.056 -19.402 1.00 89.62 80 SER A O 1
ATOM 597 N N . TYR A 1 81 ? 21.614 3.196 -20.191 1.00 89.56 81 TYR A N 1
ATOM 598 C CA . TYR A 1 81 ? 20.616 3.112 -19.118 1.00 89.56 81 TYR A CA 1
ATOM 599 C C . TYR A 1 81 ? 21.255 2.932 -17.740 1.00 89.56 81 TYR A C 1
ATOM 601 O O . TYR A 1 81 ? 20.860 3.610 -16.795 1.00 89.56 81 TYR A O 1
ATOM 609 N N . VAL A 1 82 ? 22.275 2.078 -17.621 1.00 92.56 82 VAL A N 1
ATOM 610 C CA . VAL A 1 82 ? 22.997 1.870 -16.355 1.00 92.56 82 VAL A CA 1
ATOM 611 C C . VAL A 1 82 ? 23.699 3.153 -15.903 1.00 92.56 82 VAL A C 1
ATOM 613 O O . VAL A 1 82 ? 23.586 3.536 -14.740 1.00 92.56 82 VAL A O 1
ATOM 616 N N . LYS A 1 83 ? 24.374 3.870 -16.813 1.00 90.38 83 LYS A N 1
ATOM 617 C CA . LYS A 1 83 ? 25.019 5.159 -16.498 1.00 90.38 83 LYS A CA 1
ATOM 618 C C . LYS A 1 83 ? 24.004 6.230 -16.099 1.00 90.38 83 LYS A C 1
ATOM 620 O O . LYS A 1 83 ? 24.240 6.969 -15.144 1.00 90.38 83 LYS A O 1
ATOM 625 N N . GLN A 1 84 ? 22.874 6.306 -16.802 1.00 87.00 84 GLN A N 1
ATOM 626 C CA . GLN A 1 84 ? 21.799 7.239 -16.468 1.00 87.00 84 GLN A CA 1
ATOM 627 C C . GLN A 1 84 ? 21.194 6.922 -15.096 1.00 87.00 84 GLN A C 1
ATOM 629 O O . GLN A 1 84 ? 21.065 7.828 -14.275 1.00 87.00 84 GLN A O 1
ATOM 634 N N . ALA A 1 85 ? 20.910 5.652 -14.795 1.00 88.44 85 ALA A N 1
ATOM 635 C CA . ALA A 1 85 ? 20.424 5.228 -13.483 1.00 88.44 85 ALA A CA 1
ATOM 636 C C . ALA A 1 85 ? 21.422 5.576 -12.366 1.00 88.44 85 ALA A C 1
ATOM 638 O O . ALA A 1 85 ? 21.042 6.187 -11.363 1.00 88.44 85 ALA A O 1
ATOM 639 N N . ALA A 1 86 ? 22.714 5.306 -12.586 1.00 90.19 86 ALA A N 1
ATOM 640 C CA . ALA A 1 86 ? 23.771 5.631 -11.632 1.00 90.19 86 ALA A CA 1
ATOM 641 C C . ALA A 1 86 ? 23.840 7.140 -11.342 1.00 90.19 86 ALA A C 1
ATOM 643 O O . ALA A 1 86 ? 23.944 7.541 -10.183 1.00 90.19 86 ALA A O 1
ATOM 644 N N . SER A 1 87 ? 23.677 7.993 -12.363 1.00 86.50 87 SER A N 1
ATOM 645 C CA . SER A 1 87 ? 23.621 9.454 -12.177 1.00 86.50 87 SER A CA 1
ATOM 646 C C . SER A 1 87 ? 22.457 9.915 -11.281 1.00 86.50 87 SER A C 1
ATOM 648 O O . SER A 1 87 ? 22.508 10.988 -10.680 1.00 86.50 87 SER A O 1
ATOM 650 N N . LYS A 1 88 ? 21.418 9.083 -11.141 1.00 84.44 88 LYS A N 1
ATOM 651 C CA . LYS A 1 88 ? 20.241 9.324 -10.297 1.00 84.44 88 LYS A CA 1
ATOM 652 C C . LYS A 1 88 ? 20.315 8.629 -8.930 1.00 84.44 88 LYS A C 1
ATOM 654 O O . LYS A 1 88 ? 19.351 8.690 -8.172 1.00 84.44 88 LYS A O 1
ATOM 659 N N . GLY A 1 89 ? 21.453 8.028 -8.575 1.00 88.19 89 GLY A N 1
ATOM 660 C CA . GLY A 1 89 ? 21.628 7.296 -7.311 1.00 88.19 89 GLY A CA 1
ATOM 661 C C . GLY A 1 89 ? 20.991 5.903 -7.308 1.00 88.19 89 GLY A C 1
ATOM 662 O O . GLY A 1 89 ? 20.763 5.333 -6.241 1.00 88.19 89 GLY A O 1
ATOM 663 N N . VAL A 1 90 ? 20.692 5.362 -8.493 1.00 91.31 90 VAL A N 1
ATOM 664 C CA . VAL A 1 90 ? 20.148 4.015 -8.666 1.00 91.31 90 VAL A CA 1
ATOM 665 C C . VAL A 1 90 ? 21.236 3.119 -9.242 1.00 91.31 90 VAL A C 1
ATOM 667 O O . VAL A 1 90 ? 21.703 3.325 -10.362 1.00 91.31 90 VAL A O 1
ATOM 670 N N . THR A 1 91 ? 21.640 2.103 -8.489 1.00 94.62 91 THR A N 1
ATOM 671 C CA . THR A 1 91 ? 22.489 1.037 -9.020 1.00 94.62 91 THR A CA 1
ATOM 672 C C . THR A 1 91 ? 21.596 0.119 -9.841 1.00 94.62 91 THR A C 1
ATOM 674 O O . THR A 1 91 ? 20.672 -0.468 -9.289 1.00 94.62 91 THR A O 1
ATOM 677 N N . LEU A 1 92 ? 21.841 0.011 -11.146 1.00 95.69 92 LEU A N 1
ATOM 678 C CA . LEU A 1 92 ? 21.033 -0.793 -12.062 1.00 95.69 92 LEU A CA 1
ATOM 679 C C . LEU A 1 92 ? 21.912 -1.836 -12.752 1.00 95.69 92 LEU A C 1
ATOM 681 O O . LEU A 1 92 ? 22.957 -1.501 -13.309 1.00 95.69 92 LEU A O 1
ATOM 685 N N . ALA A 1 93 ? 21.458 -3.081 -12.768 1.00 96.88 93 ALA A N 1
ATOM 686 C CA . ALA A 1 93 ? 21.983 -4.138 -13.609 1.00 96.88 93 ALA A CA 1
ATOM 687 C C . ALA A 1 93 ? 20.867 -4.645 -14.529 1.00 96.88 93 ALA A C 1
ATOM 689 O O . ALA A 1 93 ? 19.716 -4.796 -14.130 1.00 96.88 93 ALA A O 1
ATOM 690 N N . ILE A 1 94 ? 21.214 -4.855 -15.795 1.00 96.94 94 ILE A N 1
ATOM 691 C CA . ILE A 1 94 ? 20.309 -5.358 -16.829 1.00 96.94 94 ILE A CA 1
ATOM 692 C C . ILE A 1 94 ? 21.001 -6.565 -17.447 1.00 96.94 94 ILE A C 1
ATOM 694 O O . ILE A 1 94 ? 22.120 -6.424 -17.950 1.00 96.94 94 ILE A O 1
ATOM 698 N N . GLY A 1 95 ? 20.372 -7.736 -17.424 1.00 96.62 95 GLY A N 1
ATOM 699 C CA . GLY A 1 95 ? 20.938 -8.943 -18.022 1.00 96.62 95 GLY A CA 1
ATOM 700 C C . GLY A 1 95 ? 21.029 -8.826 -19.541 1.00 96.62 95 GLY A C 1
ATOM 701 O O . GLY A 1 95 ? 22.129 -8.772 -20.111 1.00 96.62 95 GLY A O 1
ATOM 702 N N . ARG A 1 96 ? 19.871 -8.739 -20.200 1.00 95.81 96 ARG A N 1
ATOM 703 C CA . ARG A 1 96 ? 19.762 -8.672 -21.664 1.00 95.81 96 ARG A CA 1
ATOM 704 C C . ARG A 1 96 ? 18.862 -7.519 -22.100 1.00 95.81 96 ARG A C 1
ATOM 706 O O . ARG A 1 96 ? 17.919 -7.146 -21.417 1.00 95.81 96 ARG A O 1
ATOM 713 N N . VAL A 1 97 ? 19.171 -6.963 -23.268 1.00 95.94 97 VAL A N 1
ATOM 714 C CA . VAL A 1 97 ? 18.323 -5.996 -23.968 1.00 95.94 97 VAL A CA 1
ATOM 715 C C . VAL A 1 97 ? 17.924 -6.605 -25.304 1.00 95.94 97 VAL A C 1
ATOM 717 O O . VAL A 1 97 ? 18.792 -7.026 -26.071 1.00 95.94 97 VAL A O 1
ATOM 720 N N . SER A 1 98 ? 16.628 -6.656 -25.583 1.00 94.25 98 SER A N 1
ATOM 721 C CA . SER A 1 98 ? 16.075 -7.081 -26.865 1.00 94.25 98 SER A CA 1
ATOM 722 C C . SER A 1 98 ? 15.300 -5.933 -27.515 1.00 94.25 98 SER A C 1
ATOM 724 O O . SER A 1 98 ? 14.654 -5.119 -26.855 1.00 94.25 98 SER A O 1
ATOM 726 N N . LEU A 1 99 ? 15.429 -5.823 -28.836 1.00 93.12 99 LEU A N 1
ATOM 727 C CA . LEU A 1 99 ? 14.800 -4.777 -29.637 1.00 93.12 99 LEU A CA 1
ATOM 728 C C . LEU A 1 99 ? 13.666 -5.391 -30.451 1.00 93.12 99 LEU A C 1
ATOM 730 O O . LEU A 1 99 ? 13.840 -6.426 -31.090 1.00 93.12 99 LEU A O 1
ATOM 734 N N . SER A 1 100 ? 12.516 -4.732 -30.442 1.00 91.06 100 SER A N 1
ATOM 735 C CA . SER A 1 100 ? 11.356 -5.070 -31.263 1.00 91.06 100 SER A CA 1
ATOM 736 C C . SER A 1 100 ? 10.920 -3.843 -32.060 1.00 91.06 100 SER A C 1
ATOM 738 O O . SER A 1 100 ? 11.289 -2.716 -31.730 1.00 91.06 100 SER A O 1
ATOM 740 N N . SER A 1 101 ? 10.096 -4.037 -33.090 1.00 87.31 101 SER A N 1
ATOM 741 C CA . SER A 1 101 ? 9.532 -2.920 -33.862 1.00 87.31 101 SER A CA 1
ATOM 742 C C . SER A 1 101 ? 8.663 -1.979 -33.017 1.00 87.31 101 SER A C 1
ATOM 744 O O . SER A 1 101 ? 8.471 -0.825 -33.387 1.00 87.31 101 SER A O 1
ATOM 746 N N . THR A 1 102 ? 8.143 -2.459 -31.885 1.00 88.00 102 THR A N 1
ATOM 747 C CA . THR A 1 102 ? 7.229 -1.727 -30.998 1.00 88.00 102 THR A CA 1
ATOM 748 C C . THR A 1 102 ? 7.906 -1.165 -29.748 1.00 88.00 102 THR A C 1
ATOM 750 O O . THR A 1 102 ? 7.305 -0.363 -29.033 1.00 88.00 102 THR A O 1
ATOM 753 N N . GLY A 1 103 ? 9.141 -1.581 -29.454 1.00 93.31 103 GLY A N 1
ATOM 754 C CA . GLY A 1 103 ? 9.846 -1.122 -28.265 1.00 93.31 103 GLY A CA 1
ATOM 755 C C . GLY A 1 103 ? 11.086 -1.909 -27.864 1.00 93.31 103 GLY A C 1
ATOM 756 O O . GLY A 1 103 ? 11.527 -2.826 -28.559 1.00 93.31 103 GLY A O 1
ATOM 757 N N . ILE A 1 104 ? 11.638 -1.532 -26.715 1.00 94.56 104 ILE A N 1
ATOM 758 C CA . ILE A 1 104 ? 12.838 -2.118 -26.115 1.00 94.56 104 ILE A CA 1
ATOM 759 C C . ILE A 1 104 ? 12.397 -2.983 -24.938 1.00 94.56 104 ILE A C 1
ATOM 761 O O . ILE A 1 104 ? 11.648 -2.521 -24.084 1.00 94.56 104 ILE A O 1
ATOM 765 N N . THR A 1 105 ? 12.858 -4.224 -24.870 1.00 96.75 105 THR A N 1
ATOM 766 C CA . THR A 1 105 ? 12.616 -5.103 -23.723 1.00 96.75 105 THR A CA 1
ATOM 767 C C . THR A 1 105 ? 13.919 -5.290 -22.957 1.00 96.75 105 THR A C 1
ATOM 769 O O . THR A 1 105 ? 14.957 -5.607 -23.536 1.00 96.75 105 THR A O 1
ATOM 772 N N . LEU A 1 106 ? 13.871 -5.046 -21.653 1.00 96.81 106 LEU A N 1
ATOM 773 C CA . LEU A 1 106 ? 14.957 -5.273 -20.714 1.00 96.81 106 LEU A CA 1
ATOM 774 C C . LEU A 1 106 ? 14.627 -6.544 -19.929 1.00 96.81 106 LEU A C 1
ATOM 776 O O . LEU A 1 106 ? 13.563 -6.637 -19.319 1.00 96.81 106 LEU A O 1
ATOM 780 N N . GLU A 1 107 ? 15.524 -7.518 -19.967 1.00 97.69 107 GLU A N 1
ATOM 781 C CA . GLU A 1 107 ? 15.402 -8.799 -19.271 1.00 97.69 107 GLU A CA 1
ATOM 782 C C . GLU A 1 107 ? 16.374 -8.839 -18.088 1.00 97.69 107 GLU A C 1
ATOM 784 O O . GLU A 1 107 ? 17.491 -8.310 -18.177 1.00 97.69 107 GLU A O 1
ATOM 789 N N . ASP A 1 108 ? 15.950 -9.494 -17.007 1.00 97.19 108 ASP A N 1
ATOM 790 C CA . ASP A 1 108 ? 16.711 -9.661 -15.764 1.00 97.19 108 ASP A CA 1
ATOM 791 C C . ASP A 1 108 ? 17.207 -8.315 -15.215 1.00 97.19 108 ASP A C 1
ATOM 793 O O . ASP A 1 108 ? 18.406 -8.071 -15.063 1.00 97.19 108 ASP A O 1
ATOM 797 N N . VAL A 1 109 ? 16.263 -7.401 -14.985 1.00 97.56 109 VAL A N 1
ATOM 798 C CA . VAL A 1 109 ? 16.542 -6.086 -14.412 1.00 97.56 109 VAL A CA 1
ATOM 799 C C . VAL A 1 109 ? 16.602 -6.215 -12.898 1.00 97.56 109 VAL A C 1
ATOM 801 O O . VAL A 1 109 ? 15.663 -6.698 -12.273 1.00 97.56 109 VAL A O 1
ATOM 804 N N . GLU A 1 110 ? 17.674 -5.740 -12.286 1.00 97.75 110 GLU A N 1
ATOM 805 C CA . GLU A 1 110 ? 17.806 -5.663 -10.835 1.00 97.75 110 GLU A CA 1
ATOM 806 C C . GLU A 1 110 ? 18.487 -4.361 -10.433 1.00 97.75 110 GLU A C 1
ATOM 808 O O . GLU A 1 110 ? 19.253 -3.771 -11.199 1.00 97.75 110 GLU A O 1
ATOM 813 N N . GLY A 1 111 ? 18.204 -3.880 -9.232 1.00 96.50 111 GLY A N 1
ATOM 814 C CA . GLY A 1 111 ? 18.826 -2.662 -8.762 1.00 96.50 111 GLY A CA 1
ATOM 815 C C . GLY A 1 111 ? 18.543 -2.319 -7.316 1.00 96.50 111 GLY A C 1
ATOM 816 O O . GLY A 1 111 ? 17.810 -3.006 -6.604 1.00 96.50 111 GLY A O 1
ATOM 817 N N . SER A 1 112 ? 19.163 -1.230 -6.882 1.00 95.44 112 SER A N 1
ATOM 818 C CA . SER A 1 112 ? 18.982 -0.660 -5.554 1.00 95.44 112 SER A CA 1
ATOM 819 C C . SER A 1 112 ? 19.060 0.858 -5.593 1.00 95.44 112 SER A C 1
ATOM 821 O O . SER A 1 112 ? 19.737 1.445 -6.442 1.00 95.44 112 SER A O 1
ATOM 823 N N . VAL A 1 113 ? 18.351 1.504 -4.671 1.00 93.88 113 VAL A N 1
ATOM 824 C CA . VAL A 1 113 ? 18.375 2.960 -4.511 1.00 93.88 113 VAL A CA 1
ATOM 825 C C . VAL A 1 113 ? 19.204 3.270 -3.274 1.00 93.88 113 VAL A C 1
ATOM 827 O O . VAL A 1 113 ? 18.798 2.947 -2.165 1.00 93.88 113 VAL A O 1
ATOM 830 N N . GLN A 1 114 ? 20.384 3.864 -3.457 1.00 90.12 114 GLN A N 1
ATOM 831 C CA . GLN A 1 114 ? 21.355 4.026 -2.363 1.00 90.12 114 GLN A CA 1
ATOM 832 C C . GLN A 1 114 ? 20.846 4.951 -1.250 1.00 90.12 114 GLN A C 1
ATOM 834 O O . GLN A 1 114 ? 21.163 4.747 -0.081 1.00 90.12 114 GLN A O 1
ATOM 839 N N . ASP A 1 115 ? 20.021 5.931 -1.619 1.00 89.88 115 ASP A N 1
ATOM 840 C CA . ASP A 1 115 ? 19.455 6.924 -0.704 1.00 89.88 115 ASP A CA 1
ATOM 841 C C . ASP A 1 115 ? 18.205 6.407 0.043 1.00 89.88 115 ASP A C 1
ATOM 843 O O . ASP A 1 115 ? 17.672 7.103 0.905 1.00 89.88 115 ASP A O 1
ATOM 847 N N . LEU A 1 116 ? 17.728 5.193 -0.268 1.00 91.62 116 LEU A N 1
ATOM 848 C CA . LEU A 1 116 ? 16.562 4.576 0.366 1.00 91.62 116 LEU A CA 1
ATOM 849 C C . LEU A 1 116 ? 16.970 3.307 1.136 1.00 91.62 116 LEU A C 1
ATOM 851 O O . LEU A 1 116 ? 17.423 2.333 0.528 1.00 91.62 116 LEU A O 1
ATOM 855 N N . PRO A 1 117 ? 16.785 3.267 2.467 1.00 89.31 117 PRO A N 1
ATOM 856 C CA . PRO A 1 117 ? 17.178 2.126 3.288 1.00 89.31 117 PRO A CA 1
ATOM 857 C C . PRO A 1 117 ? 16.586 0.788 2.811 1.00 89.31 117 PRO A C 1
ATOM 859 O O . PRO A 1 117 ? 15.373 0.593 2.751 1.00 89.31 117 PRO A O 1
ATOM 862 N N . GLY A 1 118 ? 17.473 -0.147 2.453 1.00 90.06 118 GLY A N 1
ATOM 863 C CA . GLY A 1 118 ? 17.116 -1.497 2.002 1.00 90.06 118 GLY A CA 1
ATOM 864 C C . GLY A 1 118 ? 16.239 -1.556 0.749 1.00 90.06 118 GLY A C 1
ATOM 865 O O . GLY A 1 118 ? 15.659 -2.609 0.490 1.00 90.06 118 GLY A O 1
ATOM 866 N N . ALA A 1 119 ? 16.138 -0.462 -0.016 1.00 95.69 119 ALA A N 1
ATOM 867 C CA . ALA A 1 119 ? 15.347 -0.416 -1.235 1.00 95.69 119 ALA A CA 1
ATOM 868 C C . ALA A 1 119 ? 16.050 -1.167 -2.367 1.00 95.69 119 ALA A C 1
ATOM 870 O O . ALA A 1 119 ? 17.011 -0.676 -2.969 1.00 95.69 119 ALA A O 1
ATOM 871 N N . THR A 1 120 ? 15.550 -2.357 -2.669 1.00 96.94 120 THR A N 1
ATOM 872 C CA . THR A 1 120 ? 15.998 -3.178 -3.793 1.00 96.94 120 THR A CA 1
ATOM 873 C C . THR A 1 120 ? 14.824 -3.486 -4.699 1.00 96.94 120 THR A C 1
ATOM 875 O O . THR A 1 120 ? 13.674 -3.515 -4.263 1.00 96.94 120 THR A O 1
ATOM 878 N N . PHE A 1 121 ? 15.096 -3.706 -5.977 1.00 97.06 121 PHE A N 1
ATOM 879 C CA . PHE A 1 121 ? 14.080 -4.161 -6.906 1.00 97.06 121 PHE A CA 1
ATOM 880 C C . PHE A 1 121 ? 14.648 -5.168 -7.893 1.00 97.06 121 PHE A C 1
ATOM 882 O O . PHE A 1 121 ? 15.825 -5.123 -8.248 1.00 97.06 121 PHE A O 1
ATOM 889 N N . LYS A 1 122 ? 13.785 -6.067 -8.353 1.00 98.00 122 LYS A N 1
ATOM 890 C CA . LYS A 1 122 ? 14.080 -7.055 -9.379 1.00 98.00 122 LYS A CA 1
ATOM 891 C C . LYS A 1 122 ? 12.860 -7.228 -10.268 1.00 98.00 122 LYS A C 1
ATOM 893 O O . LYS A 1 122 ? 11.758 -7.406 -9.775 1.00 98.00 122 LYS A O 1
ATOM 898 N N . ALA A 1 123 ? 13.046 -7.188 -11.575 1.00 97.88 123 ALA A N 1
ATOM 899 C CA . ALA A 1 123 ? 12.002 -7.412 -12.558 1.00 97.88 123 ALA A CA 1
ATOM 900 C C . ALA A 1 123 ? 12.555 -8.321 -13.664 1.00 97.88 123 ALA A C 1
ATOM 902 O O . ALA A 1 123 ? 13.507 -7.936 -14.347 1.00 97.88 123 ALA A O 1
ATOM 903 N N . PRO A 1 124 ? 11.974 -9.514 -13.879 1.00 97.69 124 PRO A N 1
ATOM 904 C CA . PRO A 1 124 ? 12.390 -10.396 -14.965 1.00 97.69 124 PRO A CA 1
ATOM 905 C C . PRO A 1 124 ? 12.260 -9.739 -16.339 1.00 97.69 124 PRO A C 1
ATOM 907 O O . PRO A 1 124 ? 13.091 -9.980 -17.208 1.00 97.69 124 PRO A O 1
ATOM 910 N N . VAL A 1 125 ? 11.220 -8.920 -16.536 1.00 97.12 125 VAL A N 1
ATOM 911 C CA . VAL A 1 125 ? 10.937 -8.266 -17.816 1.00 97.12 125 VAL A CA 1
ATOM 912 C C . VAL A 1 125 ? 10.416 -6.847 -17.591 1.00 97.12 125 VAL A C 1
ATOM 914 O O . VAL A 1 125 ? 9.436 -6.627 -16.876 1.00 97.12 125 VAL A O 1
ATOM 917 N N . VAL A 1 126 ? 11.041 -5.884 -18.268 1.00 96.94 126 VAL A N 1
ATOM 918 C CA . VAL A 1 126 ? 10.580 -4.497 -18.389 1.00 96.94 126 VAL A CA 1
ATOM 919 C C . VAL A 1 126 ? 10.467 -4.146 -19.867 1.00 96.94 126 VAL A C 1
ATOM 921 O O . VAL A 1 126 ? 11.448 -4.194 -20.601 1.00 96.94 126 VAL A O 1
ATOM 924 N N . VAL A 1 127 ? 9.276 -3.767 -20.316 1.00 96.62 127 VAL A N 1
ATOM 925 C CA . VAL A 1 127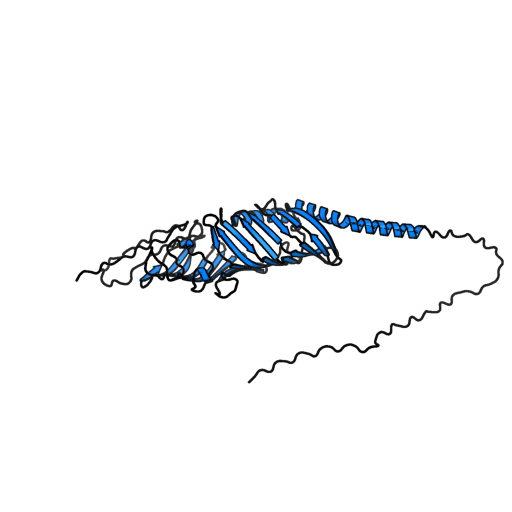 ? 9.015 -3.379 -21.706 1.00 96.62 127 VAL A CA 1
ATOM 926 C C . VAL A 1 127 ? 8.871 -1.865 -21.793 1.00 96.62 127 VAL A C 1
ATOM 928 O O . VAL A 1 127 ? 7.953 -1.283 -21.216 1.00 96.62 127 VAL A O 1
ATOM 931 N N . LEU A 1 128 ? 9.761 -1.232 -22.548 1.00 95.06 128 LEU A N 1
ATOM 932 C CA . LEU A 1 128 ? 9.720 0.179 -22.910 1.00 95.06 128 LEU A CA 1
ATOM 933 C C . LEU A 1 128 ? 9.032 0.311 -24.274 1.00 95.06 128 LEU A C 1
ATOM 935 O O . LEU A 1 128 ? 9.617 0.019 -25.317 1.00 95.06 128 LEU A O 1
ATOM 939 N N . GLY A 1 129 ? 7.771 0.728 -24.267 1.00 93.25 129 GLY A N 1
ATOM 940 C CA . GLY A 1 129 ? 7.025 1.049 -25.481 1.00 93.25 129 GLY A CA 1
ATOM 941 C C . GLY A 1 129 ? 7.432 2.415 -26.027 1.00 93.25 129 GLY A C 1
ATOM 942 O O . GLY A 1 129 ? 7.482 3.404 -25.288 1.00 93.25 129 GLY A O 1
ATOM 943 N N . MET A 1 130 ? 7.712 2.463 -27.325 1.00 91.50 130 MET A N 1
ATOM 944 C CA . MET A 1 130 ? 8.250 3.646 -27.998 1.00 91.50 130 MET A CA 1
ATOM 945 C C .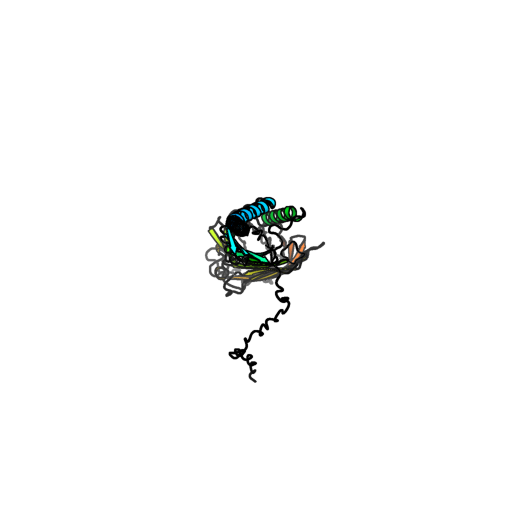 MET A 1 130 ? 7.142 4.402 -28.736 1.00 91.50 130 MET A C 1
ATOM 947 O O . MET A 1 130 ? 6.223 3.798 -29.291 1.00 91.50 130 MET A O 1
ATOM 951 N N . ARG A 1 131 ? 7.240 5.732 -28.787 1.00 87.06 131 ARG A N 1
ATOM 952 C CA . ARG A 1 131 ? 6.451 6.585 -29.683 1.00 87.06 131 ARG A CA 1
ATOM 953 C C . ARG A 1 131 ? 7.421 7.406 -30.526 1.00 87.06 131 ARG A C 1
ATOM 955 O O . ARG A 1 131 ? 7.943 8.416 -30.073 1.00 87.06 131 ARG A O 1
ATOM 962 N N . GLY A 1 132 ? 7.673 6.961 -31.755 1.00 86.94 132 GLY A N 1
ATOM 963 C CA . GLY A 1 132 ? 8.774 7.504 -32.551 1.00 86.94 132 GLY A CA 1
ATOM 964 C C . GLY A 1 132 ? 10.113 7.005 -32.007 1.00 86.94 132 GLY A C 1
ATOM 965 O O . GLY A 1 132 ? 10.322 5.796 -31.940 1.00 86.94 132 GLY A O 1
ATOM 966 N N . VAL A 1 133 ? 10.999 7.924 -31.622 1.00 82.44 133 VAL A N 1
ATOM 967 C CA . VAL A 1 133 ? 12.328 7.604 -31.063 1.00 82.44 133 VAL A CA 1
ATOM 968 C C . VAL A 1 133 ? 12.384 7.661 -29.535 1.00 82.44 133 VAL A C 1
ATOM 970 O O . VAL A 1 133 ? 13.390 7.251 -28.963 1.00 82.44 133 VAL A O 1
ATOM 973 N N . ASP A 1 134 ? 11.305 8.094 -28.881 1.00 81.50 134 ASP A N 1
ATOM 974 C CA . ASP A 1 134 ? 11.257 8.278 -27.431 1.00 81.50 134 ASP A CA 1
ATOM 975 C C . ASP A 1 134 ? 10.465 7.161 -26.744 1.00 81.50 134 ASP A C 1
ATOM 977 O O . ASP A 1 134 ? 9.424 6.704 -27.234 1.00 81.50 134 ASP A O 1
ATOM 981 N N . ALA A 1 135 ? 10.946 6.727 -25.579 1.00 85.38 135 ALA A N 1
ATOM 982 C CA . ALA A 1 135 ? 10.226 5.787 -24.732 1.00 85.38 135 ALA A CA 1
ATOM 983 C C . ALA A 1 135 ? 9.048 6.508 -24.062 1.00 85.38 135 ALA A C 1
ATOM 985 O O . ALA A 1 135 ? 9.233 7.404 -23.246 1.00 85.38 135 ALA A O 1
ATOM 986 N N . ASN A 1 136 ? 7.826 6.113 -24.411 1.00 89.00 136 ASN A N 1
ATOM 987 C CA . ASN A 1 136 ? 6.606 6.783 -23.962 1.00 89.00 136 ASN A CA 1
ATOM 988 C C . ASN A 1 136 ? 5.875 5.996 -22.869 1.00 89.00 136 ASN A C 1
ATOM 990 O O . ASN A 1 136 ? 5.190 6.577 -22.027 1.00 89.00 136 ASN A O 1
ATOM 994 N N . THR A 1 137 ? 5.998 4.667 -22.880 1.00 92.88 137 THR A N 1
ATOM 995 C CA . THR A 1 137 ? 5.318 3.796 -21.918 1.00 92.88 137 THR A CA 1
ATOM 996 C C . THR A 1 137 ? 6.268 2.777 -21.322 1.00 92.88 137 THR A C 1
ATOM 998 O O . THR A 1 137 ? 7.088 2.221 -22.044 1.00 92.88 137 THR A O 1
ATOM 1001 N N . VAL A 1 138 ? 6.101 2.455 -20.046 1.00 94.62 138 VAL A N 1
ATOM 1002 C CA . VAL A 1 138 ? 6.839 1.384 -19.369 1.00 94.62 138 VAL A CA 1
ATOM 1003 C C . VAL A 1 138 ? 5.848 0.355 -18.862 1.00 94.62 138 VAL A C 1
ATOM 1005 O O . VAL A 1 138 ? 4.855 0.705 -18.231 1.00 94.62 138 VAL A O 1
ATOM 1008 N N . THR A 1 139 ? 6.102 -0.918 -19.132 1.00 96.69 139 THR A N 1
ATOM 1009 C CA . THR A 1 139 ? 5.356 -2.032 -18.547 1.00 96.69 139 THR A CA 1
ATOM 1010 C C . THR A 1 139 ? 6.322 -2.927 -17.795 1.00 96.69 139 THR A C 1
ATOM 1012 O O . THR A 1 139 ? 7.284 -3.415 -18.378 1.00 96.69 139 THR A O 1
ATOM 1015 N N . ILE A 1 140 ? 6.062 -3.143 -16.513 1.00 97.25 140 ILE A N 1
ATOM 1016 C CA . ILE A 1 140 ? 6.879 -3.971 -15.631 1.00 97.25 140 ILE A CA 1
ATOM 1017 C C . ILE A 1 140 ? 6.074 -5.220 -15.279 1.00 97.25 140 ILE A C 1
ATOM 1019 O O . ILE A 1 140 ? 4.908 -5.116 -14.879 1.00 97.25 140 ILE A O 1
ATOM 1023 N N . ASP A 1 141 ? 6.687 -6.389 -15.449 1.00 97.19 141 ASP A N 1
ATOM 1024 C CA . ASP A 1 141 ? 6.093 -7.680 -15.111 1.00 97.19 141 ASP A CA 1
ATOM 1025 C C . ASP A 1 141 ? 6.872 -8.349 -13.971 1.00 97.19 141 ASP A C 1
ATOM 1027 O O . ASP A 1 141 ? 8.106 -8.331 -13.970 1.00 97.19 141 ASP A O 1
ATOM 1031 N N . LYS A 1 142 ? 6.145 -8.936 -13.013 1.00 97.38 142 LYS A N 1
ATOM 1032 C CA . LYS A 1 142 ? 6.675 -9.641 -11.830 1.00 97.38 142 LYS A CA 1
ATOM 1033 C C . LYS A 1 142 ? 7.744 -8.851 -11.065 1.00 97.38 142 LYS A C 1
ATOM 1035 O O . LYS A 1 142 ? 8.830 -9.361 -10.792 1.00 97.38 142 LYS A O 1
ATOM 1040 N N . LEU A 1 143 ? 7.449 -7.594 -10.740 1.00 98.06 143 LEU A N 1
ATOM 1041 C CA . LEU A 1 143 ? 8.364 -6.733 -9.989 1.00 98.06 143 LEU A CA 1
ATOM 1042 C C . LEU A 1 143 ? 8.449 -7.177 -8.525 1.00 98.06 143 LEU A C 1
ATOM 1044 O O . LEU A 1 143 ? 7.482 -7.073 -7.783 1.00 98.06 143 LEU A O 1
ATOM 1048 N N . GLU A 1 144 ? 9.616 -7.591 -8.070 1.00 98.31 144 GLU A N 1
ATOM 1049 C CA . GLU A 1 144 ? 9.911 -7.802 -6.659 1.00 98.31 144 GLU A CA 1
ATOM 1050 C C . GLU A 1 144 ? 10.570 -6.546 -6.089 1.00 98.31 144 GLU A C 1
ATOM 1052 O O . GLU A 1 144 ? 11.540 -6.050 -6.655 1.00 98.31 144 GLU A O 1
ATOM 1057 N N . VAL A 1 145 ? 10.057 -6.024 -4.976 1.00 97.50 145 VAL A N 1
ATOM 1058 C CA . VAL A 1 145 ? 10.607 -4.860 -4.272 1.00 97.50 145 VAL A CA 1
ATOM 1059 C C . VAL A 1 145 ? 10.921 -5.250 -2.835 1.00 97.50 145 VAL A C 1
ATOM 1061 O O . VAL A 1 145 ? 10.060 -5.777 -2.134 1.00 97.50 145 VAL A O 1
ATOM 1064 N N . GLY A 1 146 ? 12.140 -4.976 -2.388 1.00 97.38 146 GLY A N 1
ATOM 1065 C CA . GLY A 1 146 ? 12.537 -5.020 -0.985 1.00 97.38 146 GLY A CA 1
ATOM 1066 C C . GLY A 1 146 ? 12.571 -3.611 -0.405 1.00 97.38 146 GLY A C 1
ATOM 1067 O O . GLY A 1 146 ? 13.038 -2.696 -1.073 1.00 97.38 146 GLY A O 1
ATOM 1068 N N . LEU A 1 147 ? 12.075 -3.432 0.817 1.00 96.75 147 LEU A N 1
ATOM 1069 C CA . LEU A 1 147 ? 12.156 -2.190 1.589 1.00 96.75 147 LEU A CA 1
ATOM 1070 C C . LEU A 1 147 ? 12.581 -2.508 3.024 1.00 96.75 147 LEU A C 1
ATOM 1072 O O . LEU A 1 147 ? 12.185 -3.541 3.576 1.00 96.75 147 LEU A O 1
ATOM 1076 N N . GLN A 1 148 ? 13.328 -1.607 3.661 1.00 96.62 148 GLN A N 1
ATOM 1077 C CA . GLN A 1 148 ? 13.726 -1.751 5.059 1.00 96.62 148 GLN A CA 1
ATOM 1078 C C . GLN A 1 148 ? 13.542 -0.444 5.830 1.00 96.62 148 GLN A C 1
ATOM 1080 O O . GLN A 1 148 ? 13.933 0.618 5.368 1.00 96.62 148 GLN A O 1
ATOM 1085 N N . GLY A 1 149 ? 13.013 -0.538 7.047 1.00 94.62 149 GLY A N 1
ATOM 1086 C CA . GLY A 1 149 ? 12.861 0.596 7.959 1.00 94.62 149 GLY A CA 1
ATOM 1087 C C . GLY A 1 149 ? 11.406 0.989 8.189 1.00 94.62 149 GLY A C 1
ATOM 1088 O O . GLY A 1 149 ? 10.489 0.459 7.557 1.00 94.62 149 GLY A O 1
ATOM 1089 N N . GLY A 1 150 ? 11.204 1.909 9.134 1.00 91.50 150 GLY A N 1
ATOM 1090 C CA . GLY A 1 150 ? 9.881 2.430 9.464 1.00 91.50 150 GLY A CA 1
ATOM 1091 C C . GLY A 1 150 ? 9.319 3.304 8.346 1.00 91.50 150 GLY A C 1
ATOM 1092 O O . GLY A 1 150 ? 10.069 3.906 7.578 1.00 91.50 150 GLY A O 1
ATOM 1093 N N . TYR A 1 151 ? 7.990 3.402 8.276 1.00 87.88 151 TYR A N 1
ATOM 1094 C CA . TYR A 1 151 ? 7.313 4.256 7.294 1.00 87.88 151 TYR A CA 1
ATOM 1095 C C . TYR A 1 151 ? 7.817 5.702 7.308 1.00 87.88 151 TYR A C 1
ATOM 1097 O O . TYR A 1 151 ? 8.135 6.226 6.250 1.00 87.88 151 TYR A O 1
ATOM 1105 N N . GLU A 1 152 ? 7.956 6.322 8.482 1.00 87.25 152 GLU A N 1
ATOM 1106 C CA . GLU A 1 152 ? 8.401 7.720 8.580 1.00 87.25 152 GLU A CA 1
ATOM 1107 C C . GLU A 1 152 ? 9.821 7.940 8.039 1.00 87.25 152 GLU A C 1
ATOM 1109 O O . GLU A 1 152 ? 10.102 8.976 7.436 1.00 87.25 152 GLU A O 1
ATOM 1114 N N . ASP A 1 153 ? 10.717 6.971 8.237 1.00 91.25 153 ASP A N 1
ATOM 1115 C CA . ASP A 1 153 ? 12.093 7.059 7.750 1.00 91.25 153 ASP A CA 1
ATOM 1116 C C . ASP A 1 153 ? 12.150 6.881 6.234 1.00 91.25 153 ASP A C 1
ATOM 1118 O O . ASP A 1 153 ? 12.853 7.631 5.557 1.00 91.25 153 ASP A O 1
ATOM 1122 N N . LEU A 1 154 ? 11.382 5.928 5.694 1.00 91.50 154 LEU A N 1
ATOM 1123 C CA . LEU A 1 154 ? 11.275 5.713 4.252 1.00 91.50 154 LEU A CA 1
ATOM 1124 C C . LEU A 1 154 ? 10.602 6.891 3.546 1.00 91.50 154 LEU A C 1
ATOM 1126 O O . LEU A 1 154 ? 11.086 7.306 2.500 1.00 91.50 154 LEU A O 1
ATOM 1130 N N . ASP A 1 155 ? 9.539 7.451 4.122 1.00 88.50 155 ASP A N 1
ATOM 1131 C CA . ASP A 1 155 ? 8.840 8.630 3.600 1.00 88.50 155 ASP A CA 1
ATOM 1132 C C . ASP A 1 155 ? 9.789 9.834 3.538 1.00 88.50 155 ASP A C 1
ATOM 1134 O O . ASP A 1 155 ? 9.972 10.439 2.483 1.00 88.50 155 ASP A O 1
ATOM 1138 N N . ARG A 1 156 ? 10.517 10.107 4.630 1.00 92.00 156 ARG A N 1
ATOM 1139 C CA . ARG A 1 156 ? 11.522 11.179 4.675 1.00 92.00 156 ARG A CA 1
ATOM 1140 C C . ARG A 1 156 ? 12.667 10.946 3.689 1.00 92.00 156 ARG A C 1
ATOM 1142 O O . ARG A 1 156 ? 13.085 11.889 3.016 1.00 92.00 156 ARG A O 1
ATOM 1149 N N . ALA A 1 157 ? 13.189 9.722 3.616 1.00 91.94 157 ALA A N 1
ATOM 1150 C CA . ALA A 1 157 ? 14.270 9.365 2.700 1.00 91.94 157 ALA A CA 1
ATOM 1151 C C . ALA A 1 157 ? 13.824 9.501 1.238 1.00 91.94 157 ALA A C 1
ATOM 1153 O O . ALA A 1 157 ? 14.565 10.034 0.414 1.00 91.94 157 ALA A O 1
ATOM 1154 N N . PHE A 1 158 ? 12.591 9.098 0.926 1.00 90.00 158 PHE A N 1
ATOM 1155 C CA . PHE A 1 158 ? 11.993 9.254 -0.393 1.00 90.00 158 PHE A CA 1
ATOM 1156 C C . PHE A 1 158 ? 11.796 10.720 -0.751 1.00 90.00 158 PHE A C 1
ATOM 1158 O O . PHE A 1 158 ? 12.268 11.149 -1.801 1.00 90.00 158 PHE A O 1
ATOM 1165 N N . ASP A 1 159 ? 11.219 11.521 0.141 1.00 87.88 159 ASP A N 1
ATOM 1166 C CA . ASP A 1 159 ? 11.085 12.965 -0.043 1.00 87.88 159 ASP A CA 1
ATOM 1167 C C . ASP A 1 159 ? 12.437 13.650 -0.275 1.00 87.88 159 ASP A C 1
ATOM 1169 O O . ASP A 1 159 ? 12.566 14.528 -1.134 1.00 87.88 159 ASP A O 1
ATOM 1173 N N . GLN A 1 160 ? 13.464 13.261 0.482 1.00 90.50 160 GLN A N 1
ATOM 1174 C CA . GLN A 1 160 ? 14.809 13.807 0.338 1.00 90.50 160 GLN A CA 1
ATOM 1175 C C . GLN A 1 160 ? 15.455 13.386 -0.983 1.00 90.50 160 GLN A C 1
ATOM 1177 O O . GLN A 1 160 ? 16.025 14.233 -1.681 1.00 90.50 160 GLN A O 1
ATOM 1182 N N . TRP A 1 161 ? 15.357 12.106 -1.344 1.00 86.56 161 TRP A N 1
ATOM 1183 C CA . TRP A 1 161 ? 15.831 11.589 -2.624 1.00 86.56 161 TRP A CA 1
ATOM 1184 C C . TRP A 1 161 ? 15.159 12.339 -3.777 1.00 86.56 161 TRP A C 1
ATOM 1186 O O . TRP A 1 161 ? 15.841 12.883 -4.647 1.00 86.56 161 TRP A O 1
ATOM 1196 N N . MET A 1 162 ? 13.838 12.502 -3.716 1.00 82.44 162 MET A N 1
ATOM 1197 C CA . MET A 1 162 ? 13.069 13.241 -4.711 1.00 82.44 162 MET A CA 1
ATOM 1198 C C . MET A 1 162 ? 13.497 14.697 -4.817 1.00 82.44 162 MET A C 1
ATOM 1200 O O . MET A 1 162 ? 13.830 15.158 -5.909 1.00 82.44 162 MET A O 1
ATOM 1204 N N . LYS A 1 163 ? 13.572 15.424 -3.699 1.00 85.12 163 LYS A N 1
ATOM 1205 C CA . LYS A 1 163 ? 14.038 16.817 -3.700 1.00 85.12 163 LYS A CA 1
ATOM 1206 C C . LYS A 1 163 ? 15.424 16.926 -4.321 1.00 85.12 163 LYS A C 1
ATOM 1208 O O . LYS A 1 163 ? 15.626 17.761 -5.195 1.00 85.12 163 LYS A O 1
ATOM 1213 N N . THR A 1 164 ? 16.350 16.049 -3.947 1.00 84.62 164 THR A N 1
ATOM 1214 C CA . THR A 1 164 ? 17.742 16.098 -4.416 1.00 84.62 164 THR A CA 1
ATOM 1215 C C . THR A 1 164 ? 17.856 15.816 -5.913 1.00 84.62 164 THR A C 1
ATOM 1217 O O . THR A 1 164 ? 18.631 16.471 -6.607 1.00 84.62 164 THR A O 1
ATOM 1220 N N . LYS A 1 165 ? 17.093 14.850 -6.437 1.00 78.81 165 LYS A N 1
ATOM 1221 C CA . LYS A 1 165 ? 17.213 14.432 -7.842 1.00 78.81 165 LYS A CA 1
ATOM 1222 C C . LYS A 1 165 ? 16.350 15.253 -8.803 1.00 78.81 165 LYS A C 1
ATOM 1224 O O . LYS A 1 165 ? 16.728 15.366 -9.968 1.00 78.81 165 LYS A O 1
ATOM 1229 N N . VAL A 1 166 ? 15.250 15.846 -8.329 1.00 68.62 166 VAL A N 1
ATOM 1230 C CA . VAL A 1 166 ? 14.332 16.662 -9.147 1.00 68.62 166 VAL A CA 1
ATOM 1231 C C . VAL A 1 166 ? 14.691 18.148 -9.132 1.00 68.62 166 VAL A C 1
ATOM 1233 O O . VAL A 1 166 ? 14.675 18.781 -10.183 1.00 68.62 166 VAL A O 1
ATOM 1236 N N . THR A 1 167 ? 15.071 18.731 -7.986 1.00 63.72 167 THR A N 1
ATOM 1237 C CA . THR A 1 167 ? 15.369 20.183 -7.935 1.00 63.72 167 THR A CA 1
ATOM 1238 C C . THR A 1 167 ? 16.689 20.566 -8.604 1.00 63.72 167 THR A C 1
ATOM 1240 O O . THR A 1 167 ? 16.865 21.722 -8.974 1.00 63.72 167 THR A O 1
ATOM 1243 N N . ALA A 1 168 ? 17.579 19.607 -8.879 1.00 63.41 168 ALA A N 1
ATOM 1244 C CA . ALA A 1 168 ? 18.810 19.819 -9.644 1.00 63.41 168 ALA A CA 1
ATOM 1245 C C . ALA A 1 168 ? 18.580 20.086 -11.156 1.00 63.41 168 ALA A C 1
ATOM 1247 O O . ALA A 1 168 ? 19.485 19.873 -11.961 1.00 63.41 168 ALA A O 1
ATOM 1248 N N . GLY A 1 169 ? 17.368 20.490 -11.564 1.00 57.59 169 GLY A N 1
ATOM 1249 C CA . GLY A 1 169 ? 16.974 20.696 -12.966 1.00 57.59 169 GLY A CA 1
ATOM 1250 C C . GLY A 1 169 ? 16.947 19.411 -13.800 1.00 57.59 169 GLY A C 1
ATOM 1251 O O . GLY A 1 169 ? 16.835 19.463 -15.022 1.00 57.59 169 GLY A O 1
ATOM 1252 N N . GLY A 1 170 ? 17.087 18.254 -13.150 1.00 59.59 170 GLY A N 1
ATOM 1253 C CA . GLY A 1 170 ? 17.130 16.962 -13.807 1.00 59.59 170 GLY A CA 1
ATOM 1254 C C . GLY A 1 170 ? 15.730 16.461 -14.127 1.00 59.59 170 GLY A C 1
ATOM 1255 O O . GLY A 1 170 ? 14.836 16.525 -13.287 1.00 59.59 170 GLY A O 1
ATOM 1256 N N . GLU A 1 171 ? 15.559 15.879 -15.315 1.00 63.81 171 GLU A N 1
ATOM 1257 C CA . GLU A 1 171 ? 14.394 15.039 -15.595 1.00 63.81 171 GLU A CA 1
ATOM 1258 C C . GLU A 1 171 ? 14.216 13.987 -14.485 1.00 63.81 171 GLU A C 1
ATOM 1260 O O . GLU A 1 171 ? 15.227 13.499 -13.941 1.00 63.81 171 GLU A O 1
ATOM 1265 N N . PRO A 1 172 ? 12.961 13.639 -14.138 1.00 60.94 172 PRO A N 1
ATOM 1266 C CA . PRO A 1 172 ? 12.689 12.620 -13.138 1.00 60.94 172 PRO A CA 1
ATOM 1267 C C . PRO A 1 172 ? 13.426 11.317 -13.490 1.00 60.94 172 PRO A C 1
ATOM 1269 O O . PRO A 1 172 ? 13.647 11.024 -14.669 1.00 60.94 172 PRO A O 1
ATOM 1272 N N . PRO A 1 173 ? 13.865 10.541 -12.485 1.00 51.25 173 PRO A N 1
ATOM 1273 C CA . PRO A 1 173 ? 14.571 9.283 -12.705 1.00 51.25 173 PRO A CA 1
ATOM 1274 C C . PRO A 1 173 ? 13.707 8.335 -13.553 1.00 51.25 173 PRO A C 1
ATOM 1276 O O . PRO A 1 173 ? 12.679 7.847 -13.095 1.00 51.25 173 PRO A O 1
ATOM 1279 N N . GLY A 1 174 ? 14.120 8.121 -14.807 1.00 54.38 174 GLY A N 1
ATOM 1280 C CA . GLY A 1 174 ? 13.371 7.363 -15.816 1.00 54.38 174 GLY A CA 1
ATOM 1281 C C . GLY A 1 174 ? 13.034 8.157 -17.084 1.00 54.38 174 GLY A C 1
ATOM 1282 O O . GLY A 1 174 ? 12.822 7.553 -18.125 1.00 54.38 174 GLY A O 1
ATOM 1283 N N . GLY A 1 175 ? 13.067 9.488 -17.046 1.00 65.12 175 GLY A N 1
ATOM 1284 C CA . GLY A 1 175 ? 12.596 10.327 -18.149 1.00 65.12 175 GLY A CA 1
ATOM 1285 C C . GLY A 1 175 ? 11.081 10.552 -18.097 1.00 65.12 175 GLY A C 1
ATOM 1286 O O . GLY A 1 175 ? 10.389 10.112 -17.175 1.00 65.12 175 GLY A O 1
ATOM 1287 N N . ARG A 1 176 ? 10.548 11.292 -19.072 1.00 73.12 176 ARG A N 1
ATOM 1288 C CA . ARG A 1 176 ? 9.123 11.655 -19.132 1.00 73.12 176 ARG A CA 1
ATOM 1289 C C . ARG A 1 176 ? 8.294 10.524 -19.743 1.00 73.12 176 ARG A C 1
ATOM 1291 O O . ARG A 1 176 ? 7.986 10.540 -20.930 1.00 73.12 176 ARG A O 1
ATOM 1298 N N . PHE A 1 177 ? 7.919 9.538 -18.934 1.00 80.94 177 PHE A N 1
ATOM 1299 C CA . PHE A 1 177 ? 6.973 8.510 -19.369 1.00 80.94 177 PHE A CA 1
ATOM 1300 C C . PHE A 1 177 ? 5.534 9.007 -19.246 1.00 80.94 177 PHE A C 1
ATOM 1302 O O . PHE A 1 177 ? 5.095 9.384 -18.162 1.00 80.94 177 PHE A O 1
ATOM 1309 N N . ALA A 1 178 ? 4.761 8.918 -20.329 1.00 86.50 178 ALA A N 1
ATOM 1310 C CA . ALA A 1 178 ? 3.329 9.205 -20.281 1.00 86.50 178 ALA A CA 1
ATOM 1311 C C . ALA A 1 178 ? 2.570 8.170 -19.435 1.00 86.50 178 ALA A C 1
ATOM 1313 O O . ALA A 1 178 ? 1.567 8.497 -18.800 1.00 86.50 178 ALA A O 1
ATOM 1314 N N . LYS A 1 179 ? 3.033 6.910 -19.428 1.00 91.50 179 LYS A N 1
ATOM 1315 C CA . LYS A 1 179 ? 2.391 5.824 -18.679 1.00 91.50 179 LYS A CA 1
ATOM 1316 C C . LYS A 1 179 ? 3.385 4.781 -18.178 1.00 91.50 179 LYS A C 1
ATOM 1318 O O . LYS A 1 179 ? 4.131 4.209 -18.966 1.00 91.50 179 LYS A O 1
ATOM 1323 N N . VAL A 1 180 ? 3.310 4.443 -16.896 1.00 92.94 180 VAL A N 1
ATOM 1324 C CA . VAL A 1 180 ? 3.984 3.282 -16.299 1.00 92.94 180 VAL A CA 1
ATOM 1325 C C . VAL A 1 180 ? 2.915 2.302 -15.830 1.00 92.94 180 VAL A C 1
ATOM 1327 O O . VAL A 1 180 ? 1.951 2.699 -15.190 1.00 92.94 180 VAL A O 1
ATOM 1330 N N . THR A 1 181 ? 3.039 1.026 -16.174 1.00 96.44 181 THR A N 1
ATOM 1331 C CA . THR A 1 181 ? 2.102 -0.035 -15.781 1.00 96.44 181 THR A CA 1
ATOM 1332 C C . THR A 1 181 ? 2.865 -1.139 -15.071 1.00 96.44 181 THR A C 1
ATOM 1334 O O . THR A 1 181 ? 3.837 -1.659 -15.611 1.00 96.44 181 THR A O 1
ATOM 1337 N N . ILE A 1 182 ? 2.409 -1.519 -13.885 1.00 97.25 182 ILE A N 1
ATOM 1338 C CA . ILE A 1 182 ? 2.893 -2.675 -13.134 1.00 97.25 182 ILE A CA 1
ATOM 1339 C C . ILE A 1 182 ? 1.811 -3.744 -13.249 1.00 97.25 182 ILE A C 1
ATOM 1341 O O . ILE A 1 182 ? 0.683 -3.531 -12.803 1.00 97.25 182 ILE A O 1
ATOM 1345 N N . ARG A 1 183 ? 2.120 -4.862 -13.908 1.00 97.50 183 ARG A N 1
ATOM 1346 C CA . ARG A 1 183 ? 1.143 -5.945 -14.117 1.00 97.50 183 ARG A CA 1
ATOM 1347 C C . ARG A 1 183 ? 1.004 -6.833 -12.894 1.00 97.50 183 ARG A C 1
ATOM 1349 O O . ARG A 1 183 ? -0.110 -7.164 -12.510 1.00 97.50 183 ARG A O 1
ATOM 1356 N N . ASP A 1 184 ? 2.139 -7.196 -12.323 1.00 97.62 184 ASP A N 1
ATOM 1357 C CA . ASP A 1 184 ? 2.245 -8.024 -11.137 1.00 97.62 184 ASP A CA 1
ATOM 1358 C C . ASP A 1 184 ? 3.506 -7.624 -10.379 1.00 97.62 184 ASP A C 1
ATOM 1360 O O . ASP A 1 184 ? 4.541 -7.317 -10.985 1.00 97.62 184 ASP A O 1
ATOM 1364 N N . ALA A 1 185 ? 3.405 -7.595 -9.060 1.00 97.88 185 ALA A N 1
ATOM 1365 C CA . ALA A 1 185 ? 4.490 -7.210 -8.192 1.00 97.88 185 ALA A CA 1
ATOM 1366 C C . ALA A 1 185 ? 4.325 -7.792 -6.789 1.00 97.88 185 ALA A C 1
ATOM 1368 O O . ALA A 1 185 ? 3.221 -8.045 -6.297 1.00 97.88 185 ALA A O 1
ATOM 1369 N N . LYS A 1 186 ? 5.465 -7.972 -6.132 1.00 98.12 186 LYS A N 1
ATOM 1370 C CA . LYS A 1 186 ? 5.593 -8.424 -4.759 1.00 98.12 186 LYS A CA 1
ATOM 1371 C C . LYS A 1 186 ? 6.464 -7.441 -3.997 1.00 98.12 186 LYS A C 1
ATOM 1373 O O . LYS A 1 186 ? 7.627 -7.259 -4.333 1.00 98.12 186 LYS A O 1
ATOM 1378 N N . VAL A 1 187 ? 5.926 -6.839 -2.946 1.00 97.69 187 VAL A N 1
ATOM 1379 C CA . VAL A 1 187 ? 6.677 -5.933 -2.071 1.00 97.69 187 VAL A CA 1
ATOM 1380 C C . VAL A 1 187 ? 6.909 -6.624 -0.737 1.00 97.69 187 VAL A C 1
ATOM 1382 O O . VAL A 1 187 ? 5.964 -7.064 -0.085 1.00 97.69 187 VAL A O 1
ATOM 1385 N N . LEU A 1 188 ? 8.167 -6.724 -0.330 1.00 97.88 188 LEU A N 1
ATOM 1386 C CA . LEU A 1 188 ? 8.595 -7.212 0.972 1.00 97.88 188 LEU A CA 1
ATOM 1387 C C . LEU A 1 188 ? 9.158 -6.039 1.759 1.00 97.88 188 LEU A C 1
ATOM 1389 O O . LEU A 1 188 ? 10.180 -5.469 1.392 1.00 97.88 188 LEU A O 1
ATOM 1393 N N . TRP A 1 189 ? 8.498 -5.693 2.854 1.00 97.56 189 TRP A N 1
ATOM 1394 C CA . TRP A 1 189 ? 8.868 -4.553 3.671 1.00 97.56 189 TRP A CA 1
ATOM 1395 C C . TRP A 1 189 ? 9.219 -5.006 5.084 1.00 97.56 189 TRP A C 1
ATOM 1397 O O . TRP A 1 189 ? 8.369 -5.467 5.847 1.00 97.56 189 TRP A O 1
ATOM 1407 N N . ALA A 1 190 ? 10.496 -4.883 5.433 1.00 97.25 190 ALA A N 1
ATOM 1408 C CA . ALA A 1 190 ? 11.009 -5.159 6.762 1.00 97.25 190 ALA A CA 1
ATOM 1409 C C . ALA A 1 190 ? 10.889 -3.927 7.671 1.00 97.25 190 ALA A C 1
ATOM 1411 O O . ALA A 1 190 ? 11.304 -2.830 7.310 1.00 97.25 190 ALA A O 1
ATOM 1412 N N . ALA A 1 191 ? 10.382 -4.144 8.881 1.00 94.81 191 ALA A N 1
ATOM 1413 C CA . ALA A 1 191 ? 10.191 -3.155 9.937 1.00 94.81 191 ALA A CA 1
ATOM 1414 C C . ALA A 1 191 ? 9.258 -1.956 9.629 1.00 94.81 191 ALA A C 1
ATOM 1416 O O . ALA A 1 191 ? 9.525 -0.870 10.145 1.00 94.81 191 ALA A O 1
ATOM 1417 N N . PRO A 1 192 ? 8.129 -2.112 8.894 1.00 91.62 192 PRO A N 1
ATOM 1418 C CA . PRO A 1 192 ? 7.247 -0.987 8.540 1.00 91.62 192 PRO A CA 1
ATOM 1419 C C . PRO A 1 192 ? 6.696 -0.240 9.762 1.00 91.62 192 PRO A C 1
ATOM 1421 O O . PRO A 1 192 ? 6.497 0.973 9.716 1.00 91.62 192 PRO A O 1
ATOM 1424 N N . LEU A 1 193 ? 6.472 -0.975 10.857 1.00 89.44 193 LEU A N 1
ATOM 1425 C CA . LEU A 1 193 ? 5.937 -0.494 12.135 1.00 89.44 193 LEU A CA 1
ATOM 1426 C C . LEU A 1 193 ? 6.953 -0.659 13.284 1.00 89.44 193 LEU A C 1
ATOM 1428 O O . LEU A 1 193 ? 6.574 -0.686 14.453 1.00 89.44 193 LEU A O 1
ATOM 1432 N N . GLY A 1 194 ? 8.239 -0.811 12.954 1.00 90.12 194 GLY A N 1
ATOM 1433 C CA . GLY A 1 194 ? 9.322 -1.047 13.910 1.00 90.12 194 GLY A CA 1
ATOM 1434 C C . GLY A 1 194 ? 9.917 -2.464 13.862 1.00 90.12 194 GLY A C 1
ATOM 1435 O O . GLY A 1 194 ? 9.479 -3.304 13.070 1.00 90.12 194 GLY A O 1
ATOM 1436 N N . PRO A 1 195 ? 10.954 -2.736 14.677 1.00 92.12 195 PRO A N 1
ATOM 1437 C CA . PRO A 1 195 ? 11.696 -3.998 14.648 1.00 92.12 195 PRO A CA 1
ATOM 1438 C C . PRO A 1 195 ? 10.810 -5.230 14.876 1.00 92.12 195 PRO A C 1
ATOM 1440 O O . PRO A 1 195 ? 9.904 -5.204 15.704 1.00 92.12 195 PRO A O 1
ATOM 1443 N N . GLY A 1 196 ? 11.089 -6.317 14.151 1.00 93.12 196 GLY A N 1
ATOM 1444 C CA . GLY A 1 196 ? 10.333 -7.574 14.236 1.00 93.12 196 GLY A CA 1
ATOM 1445 C C . GLY A 1 196 ? 9.007 -7.578 13.472 1.00 93.12 196 GLY A C 1
ATOM 1446 O O . GLY A 1 196 ? 8.381 -8.623 13.362 1.00 93.12 196 GLY A O 1
ATOM 1447 N N . MET A 1 197 ? 8.578 -6.449 12.906 1.00 95.00 197 MET A N 1
ATOM 1448 C CA . MET A 1 197 ? 7.415 -6.407 12.021 1.00 95.00 197 MET A CA 1
ATOM 1449 C C . MET A 1 197 ? 7.851 -6.611 10.570 1.00 95.00 197 MET A C 1
ATOM 1451 O O . MET A 1 197 ? 8.872 -6.077 10.138 1.00 95.00 197 MET A O 1
ATOM 1455 N N . ARG A 1 198 ? 7.060 -7.334 9.783 1.00 96.94 198 ARG A N 1
ATOM 1456 C CA . ARG A 1 198 ? 7.245 -7.480 8.333 1.00 96.94 198 ARG A CA 1
ATOM 1457 C C . ARG A 1 198 ? 5.907 -7.283 7.641 1.00 96.94 198 ARG A C 1
ATOM 1459 O O . ARG A 1 198 ? 4.896 -7.753 8.140 1.00 96.94 198 ARG A O 1
ATOM 1466 N N . ALA A 1 199 ? 5.880 -6.614 6.499 1.00 97.19 199 ALA A N 1
ATOM 1467 C CA . ALA A 1 199 ? 4.706 -6.567 5.638 1.00 97.19 199 ALA A CA 1
ATOM 1468 C C . ALA A 1 199 ? 5.042 -7.171 4.276 1.00 97.19 199 ALA A C 1
ATOM 1470 O O . ALA A 1 199 ? 6.118 -6.933 3.729 1.00 97.19 199 ALA A O 1
ATOM 1471 N N . SER A 1 200 ? 4.123 -7.959 3.732 1.00 98.00 200 SER A N 1
ATOM 1472 C CA . SER A 1 200 ? 4.212 -8.483 2.374 1.00 98.00 200 SER A CA 1
ATOM 1473 C C . SER A 1 200 ? 2.977 -8.081 1.587 1.00 98.00 200 SER A C 1
ATOM 1475 O O . SER A 1 200 ? 1.855 -8.341 2.024 1.00 98.00 200 SER A O 1
ATOM 1477 N N . PHE A 1 201 ? 3.199 -7.501 0.418 1.00 98.06 201 PHE A N 1
ATOM 1478 C CA . PHE A 1 201 ? 2.171 -7.153 -0.548 1.00 98.06 201 PHE A CA 1
ATOM 1479 C C . PHE A 1 201 ? 2.379 -8.060 -1.756 1.00 98.06 201 PHE A C 1
ATOM 1481 O O . PHE A 1 201 ? 3.470 -8.090 -2.318 1.00 98.06 201 PHE A O 1
ATOM 1488 N N . GLU A 1 202 ? 1.369 -8.831 -2.126 1.00 97.81 202 GLU A N 1
ATOM 1489 C CA . GLU A 1 202 ? 1.401 -9.776 -3.243 1.00 97.81 202 GLU A CA 1
ATOM 1490 C C . GLU A 1 202 ? 0.300 -9.402 -4.244 1.00 97.81 202 GLU A C 1
ATOM 1492 O O . GLU A 1 202 ? -0.699 -8.767 -3.881 1.00 97.81 202 GLU A O 1
ATOM 1497 N N . ASN A 1 203 ? 0.477 -9.812 -5.503 1.00 97.19 203 ASN A N 1
ATOM 1498 C CA . ASN A 1 203 ? -0.419 -9.478 -6.612 1.00 97.19 203 ASN A CA 1
ATOM 1499 C C . ASN A 1 203 ? -0.623 -7.960 -6.737 1.00 97.19 203 ASN A C 1
ATOM 1501 O O . ASN A 1 203 ? -1.751 -7.476 -6.874 1.00 97.19 203 ASN A O 1
ATOM 1505 N N . VAL A 1 204 ? 0.467 -7.201 -6.595 1.00 97.69 204 VAL A N 1
ATOM 1506 C CA . VAL A 1 204 ? 0.439 -5.746 -6.702 1.00 97.69 204 VAL A CA 1
ATOM 1507 C C . VAL A 1 204 ? 0.385 -5.368 -8.177 1.00 97.69 204 VAL A C 1
ATOM 1509 O O . VAL A 1 204 ? 1.297 -5.652 -8.945 1.00 97.69 204 VAL A O 1
ATOM 1512 N N . SER A 1 205 ? -0.686 -4.698 -8.578 1.00 97.62 205 SER A N 1
ATOM 1513 C CA . SER A 1 205 ? -0.860 -4.197 -9.939 1.00 97.62 205 SER A CA 1
ATOM 1514 C C . SER A 1 205 ? -1.254 -2.732 -9.905 1.00 97.62 205 SER A C 1
ATOM 1516 O O . SER A 1 205 ? -1.829 -2.250 -8.927 1.00 97.62 205 SER A O 1
ATOM 1518 N N . GLY A 1 206 ? -0.927 -1.994 -10.957 1.00 96.38 206 GLY A N 1
ATOM 1519 C CA . GLY A 1 206 ? -1.272 -0.587 -11.015 1.00 96.38 206 GLY A CA 1
ATOM 1520 C C . GLY A 1 206 ? -0.806 0.118 -12.270 1.00 96.38 206 GLY A C 1
ATOM 1521 O O . GLY A 1 206 ? -0.050 -0.416 -13.083 1.00 96.38 206 GLY A O 1
ATOM 1522 N N . ALA A 1 207 ? -1.265 1.349 -12.421 1.00 94.38 207 ALA A N 1
ATOM 1523 C CA . ALA A 1 207 ? -0.822 2.237 -13.476 1.00 94.38 207 ALA A CA 1
ATOM 1524 C C . ALA A 1 207 ? -0.571 3.632 -12.915 1.00 94.38 207 ALA A C 1
ATOM 1526 O O . ALA A 1 207 ? -1.268 4.087 -12.012 1.00 94.38 207 ALA A O 1
ATOM 1527 N N . PHE A 1 208 ? 0.416 4.297 -13.497 1.00 92.81 208 PHE A N 1
ATOM 1528 C CA . PHE A 1 208 ? 0.804 5.667 -13.229 1.00 92.81 208 PHE A CA 1
ATOM 1529 C C . PHE A 1 208 ? 0.751 6.407 -14.557 1.00 92.81 208 PHE A C 1
ATOM 1531 O O . PHE A 1 208 ? 1.289 5.919 -15.555 1.00 92.81 208 PHE A O 1
ATOM 1538 N N . THR A 1 209 ? 0.123 7.571 -14.586 1.00 90.44 209 THR A N 1
ATOM 1539 C CA . THR A 1 209 ? 0.149 8.462 -15.745 1.00 90.44 209 THR A CA 1
ATOM 1540 C C . THR A 1 209 ? 0.555 9.852 -15.295 1.00 90.44 209 THR A C 1
ATOM 1542 O O . THR A 1 209 ? 0.043 10.371 -14.299 1.00 90.44 209 THR A O 1
ATOM 1545 N N . ALA A 1 210 ? 1.500 10.435 -16.022 1.00 84.62 210 ALA A N 1
ATOM 1546 C CA . ALA A 1 210 ? 1.948 11.802 -15.820 1.00 84.62 210 ALA A CA 1
ATOM 1547 C C . ALA A 1 210 ? 1.338 12.692 -16.904 1.00 84.62 210 ALA A C 1
ATOM 1549 O O . ALA A 1 210 ? 1.270 12.308 -18.075 1.00 84.62 210 ALA A O 1
ATOM 1550 N N . GLU A 1 211 ? 0.891 13.879 -16.510 1.00 84.31 211 GLU A N 1
ATOM 1551 C CA . GLU A 1 211 ? 0.534 14.918 -17.471 1.00 84.31 211 GLU A CA 1
ATOM 1552 C C . GLU A 1 211 ? 1.811 15.459 -18.138 1.00 84.31 211 GLU A C 1
ATOM 1554 O O . GLU A 1 211 ? 2.867 15.447 -17.506 1.00 84.31 211 GLU A O 1
ATOM 1559 N N . PRO A 1 212 ? 1.754 15.960 -19.387 1.00 76.00 212 PRO A N 1
ATOM 1560 C CA . PRO A 1 212 ? 2.946 16.392 -20.131 1.00 76.00 212 PRO A CA 1
ATOM 1561 C C . PRO A 1 212 ? 3.807 17.443 -19.415 1.00 76.00 212 PRO A C 1
ATOM 1563 O O . PRO A 1 212 ? 5.019 17.508 -19.629 1.00 76.00 212 PRO A O 1
ATOM 1566 N N . GLU A 1 213 ? 3.169 18.267 -18.584 1.00 78.06 213 GLU A N 1
ATOM 1567 C CA . GLU A 1 213 ? 3.803 19.343 -17.819 1.00 78.06 213 GLU A CA 1
ATOM 1568 C C . GLU A 1 213 ? 4.174 18.919 -16.394 1.00 78.06 213 GLU A C 1
ATOM 1570 O O . GLU A 1 213 ? 4.955 19.601 -15.729 1.00 78.06 213 GLU A O 1
ATOM 1575 N N . SER A 1 214 ? 3.659 17.778 -15.927 1.00 75.44 214 SER A N 1
ATOM 1576 C CA . SER A 1 214 ? 3.982 17.282 -14.601 1.00 75.44 214 SER A CA 1
ATOM 1577 C C . SER A 1 214 ? 5.266 16.470 -14.628 1.00 75.44 214 SER A C 1
ATOM 1579 O O . SER A 1 214 ? 5.429 15.513 -15.383 1.00 75.44 214 SER A O 1
ATOM 1581 N N . LEU A 1 215 ? 6.173 16.817 -13.721 1.00 66.81 215 LEU A N 1
ATOM 1582 C CA . LEU A 1 215 ? 7.334 15.986 -13.409 1.00 66.81 215 LEU A CA 1
ATOM 1583 C C . LEU A 1 215 ? 6.930 14.705 -12.659 1.00 66.81 215 LEU A C 1
ATOM 1585 O O . LEU A 1 215 ? 7.763 13.819 -12.472 1.00 66.81 215 LEU A O 1
ATOM 1589 N N . TRP A 1 216 ? 5.665 14.610 -12.236 1.00 67.50 216 TRP A N 1
ATOM 1590 C CA . TRP A 1 216 ? 5.151 13.568 -11.365 1.00 67.50 216 TRP A CA 1
ATOM 1591 C C . TRP A 1 216 ? 3.954 12.837 -11.971 1.00 67.50 216 TRP A C 1
ATOM 1593 O O . TRP A 1 216 ? 3.141 13.433 -12.682 1.00 67.50 216 TRP A O 1
ATOM 1603 N N . PRO A 1 217 ? 3.777 11.547 -11.642 1.00 74.88 217 PRO A N 1
ATOM 1604 C CA . PRO A 1 217 ? 2.508 10.893 -11.883 1.00 74.88 217 PRO A CA 1
ATOM 1605 C C . PRO A 1 217 ? 1.441 11.532 -10.989 1.00 74.88 217 PRO A C 1
ATOM 1607 O O . PRO A 1 217 ? 1.370 11.271 -9.786 1.00 74.88 217 PRO A O 1
ATOM 1610 N N . ASN A 1 218 ? 0.623 12.391 -11.591 1.00 83.06 218 ASN A N 1
ATOM 1611 C CA . ASN A 1 218 ? -0.512 13.038 -10.930 1.00 83.06 218 ASN A CA 1
ATOM 1612 C C . ASN A 1 218 ? -1.719 12.100 -10.844 1.00 83.06 218 ASN A C 1
ATOM 1614 O O . ASN A 1 218 ? -2.631 12.333 -10.056 1.00 83.06 218 ASN A O 1
ATOM 1618 N N . HIS A 1 219 ? -1.701 11.016 -11.620 1.00 90.12 219 HIS A N 1
ATOM 1619 C CA . HIS A 1 219 ? -2.706 9.972 -11.554 1.00 90.12 219 HIS A CA 1
ATOM 1620 C C . HIS A 1 219 ? -2.019 8.638 -11.334 1.00 90.12 219 HIS A C 1
ATOM 1622 O O . HIS A 1 219 ? -1.146 8.231 -12.108 1.00 90.12 219 HIS A O 1
ATOM 1628 N N . TYR A 1 220 ? -2.423 7.941 -10.283 1.00 92.75 220 TYR A N 1
ATOM 1629 C CA . TYR A 1 220 ? -2.032 6.558 -10.104 1.00 92.75 220 TYR A CA 1
ATOM 1630 C C . TYR A 1 220 ? -3.150 5.755 -9.474 1.00 92.75 220 TYR A C 1
ATOM 1632 O O . TYR A 1 220 ? -3.938 6.266 -8.689 1.00 92.75 220 TYR A O 1
ATOM 1640 N N . ALA A 1 221 ? -3.203 4.476 -9.798 1.00 95.19 221 ALA A N 1
ATOM 1641 C CA . ALA A 1 221 ? -4.064 3.524 -9.126 1.00 95.19 221 ALA A CA 1
ATOM 1642 C C . ALA A 1 221 ? -3.269 2.245 -8.919 1.00 95.19 221 ALA A C 1
ATOM 1644 O O . ALA A 1 221 ? -2.681 1.729 -9.870 1.00 95.19 221 ALA A O 1
ATOM 1645 N N . PHE A 1 222 ? -3.243 1.753 -7.687 1.00 94.56 222 PHE A N 1
ATOM 1646 C CA . PHE A 1 222 ? -2.616 0.498 -7.324 1.00 94.56 222 PHE A CA 1
ATOM 1647 C C . PHE A 1 222 ? -3.535 -0.361 -6.465 1.00 94.56 222 PHE A C 1
ATOM 1649 O O . PHE A 1 222 ? -4.302 0.124 -5.633 1.00 94.56 222 PHE A O 1
ATOM 1656 N N . VAL A 1 223 ? -3.440 -1.664 -6.682 1.00 97.44 223 VAL A N 1
ATOM 1657 C CA . VAL A 1 223 ? -4.155 -2.690 -5.935 1.00 97.44 223 VAL A CA 1
ATOM 1658 C C . VAL A 1 223 ? -3.134 -3.724 -5.505 1.00 97.44 223 VAL A C 1
ATOM 1660 O O . VAL A 1 223 ? -2.509 -4.349 -6.353 1.00 97.44 223 VAL A O 1
ATOM 1663 N N . ALA A 1 224 ? -2.974 -3.907 -4.200 1.00 97.38 224 ALA A N 1
ATOM 1664 C CA . ALA A 1 224 ? -2.334 -5.075 -3.619 1.00 97.38 224 ALA A CA 1
ATOM 1665 C C . ALA A 1 224 ? -3.436 -6.074 -3.261 1.00 97.38 224 ALA A C 1
ATOM 1667 O O . ALA A 1 224 ? -4.152 -5.880 -2.274 1.00 97.38 224 ALA A O 1
ATOM 1668 N N . GLY A 1 225 ? -3.596 -7.113 -4.085 1.00 96.25 225 GLY A N 1
ATOM 1669 C CA . GLY A 1 225 ? -4.663 -8.101 -3.898 1.00 96.25 225 GLY A CA 1
ATOM 1670 C C . GLY A 1 225 ? -4.525 -8.895 -2.598 1.00 96.25 225 GLY A C 1
ATOM 1671 O O . GLY A 1 225 ? -5.519 -9.380 -2.064 1.00 96.25 225 GLY A O 1
ATOM 1672 N N . ILE A 1 226 ? -3.300 -9.016 -2.080 1.00 97.06 226 ILE A N 1
ATOM 1673 C CA . ILE A 1 226 ? -3.020 -9.653 -0.796 1.00 97.06 226 ILE A CA 1
ATOM 1674 C C . ILE A 1 226 ? -2.008 -8.807 -0.026 1.00 97.06 226 ILE A C 1
ATOM 1676 O O . ILE A 1 226 ? -0.894 -8.569 -0.483 1.00 97.06 226 ILE A O 1
ATOM 1680 N N . VAL A 1 227 ? -2.372 -8.415 1.187 1.00 97.12 227 VAL A N 1
ATOM 1681 C CA . VAL A 1 227 ? -1.503 -7.765 2.163 1.00 97.12 227 VAL A CA 1
ATOM 1682 C C . VAL A 1 227 ? -1.471 -8.623 3.414 1.00 97.12 227 VAL A C 1
ATOM 1684 O O . VAL A 1 227 ? -2.516 -9.002 3.944 1.00 97.12 227 VAL A O 1
ATOM 1687 N N . LYS A 1 228 ? -0.267 -8.931 3.886 1.00 96.69 228 LYS A N 1
ATOM 1688 C CA . LYS A 1 228 ? -0.046 -9.619 5.157 1.00 96.69 228 LYS A CA 1
ATOM 1689 C C . LYS A 1 228 ? 0.921 -8.808 5.995 1.00 96.69 228 LYS A C 1
ATOM 1691 O O . LYS A 1 228 ? 1.874 -8.242 5.463 1.00 96.69 228 LYS A O 1
ATOM 1696 N N . VAL A 1 229 ? 0.700 -8.787 7.300 1.00 95.00 229 VAL A N 1
ATOM 1697 C CA . VAL A 1 229 ? 1.636 -8.195 8.257 1.00 95.00 229 VAL A CA 1
ATOM 1698 C C . VAL A 1 229 ? 2.021 -9.277 9.249 1.00 95.00 229 VAL A C 1
ATOM 1700 O O . VAL A 1 229 ? 1.154 -9.855 9.885 1.00 95.00 229 VAL A O 1
ATOM 1703 N N . ALA A 1 230 ? 3.300 -9.589 9.368 1.00 94.75 230 ALA A N 1
ATOM 1704 C CA . ALA A 1 230 ? 3.823 -10.544 10.326 1.00 94.75 230 ALA A CA 1
ATOM 1705 C C . ALA A 1 230 ? 4.513 -9.816 11.483 1.00 94.75 230 ALA A C 1
ATOM 1707 O O . ALA A 1 230 ? 5.123 -8.762 11.292 1.00 94.75 230 ALA A O 1
ATOM 1708 N N . ASN A 1 231 ? 4.418 -10.397 12.672 1.00 92.75 231 ASN A N 1
ATOM 1709 C CA . ASN A 1 231 ? 5.207 -10.032 13.834 1.00 92.75 231 ASN A CA 1
ATOM 1710 C C . ASN A 1 231 ? 6.061 -11.238 14.242 1.00 92.75 231 ASN A C 1
ATOM 1712 O O . ASN A 1 231 ? 5.557 -12.258 14.711 1.00 92.75 231 ASN A O 1
ATOM 1716 N N . ASP A 1 232 ? 7.367 -11.102 14.060 1.00 91.81 232 ASP A N 1
ATOM 1717 C CA . ASP A 1 232 ? 8.361 -12.147 14.287 1.00 91.81 232 ASP A CA 1
ATOM 1718 C C . ASP A 1 232 ? 8.516 -12.485 15.770 1.00 91.81 232 ASP A C 1
ATOM 1720 O O . ASP A 1 232 ? 8.900 -13.600 16.108 1.00 91.81 232 ASP A O 1
ATOM 1724 N N . ALA A 1 233 ? 8.188 -11.551 16.669 1.00 89.00 233 ALA A N 1
ATOM 1725 C CA . ALA A 1 233 ? 8.318 -11.766 18.107 1.00 89.00 233 ALA A CA 1
ATOM 1726 C C . ALA A 1 233 ? 7.303 -12.785 18.650 1.00 89.00 233 ALA A C 1
ATOM 1728 O O . ALA A 1 233 ? 7.537 -13.384 19.697 1.00 89.00 233 ALA A O 1
ATOM 1729 N N . ASN A 1 234 ? 6.169 -12.969 17.970 1.00 87.12 234 ASN A N 1
ATOM 1730 C CA . ASN A 1 234 ? 5.095 -13.860 18.414 1.00 87.12 234 ASN A CA 1
ATOM 1731 C C . ASN A 1 234 ? 4.588 -14.821 17.324 1.00 87.12 234 ASN A C 1
ATOM 1733 O O . ASN A 1 234 ? 3.586 -15.508 17.552 1.00 87.12 234 ASN A O 1
ATOM 1737 N N . ASP A 1 235 ? 5.268 -14.861 16.173 1.00 90.06 235 ASP A N 1
ATOM 1738 C CA . ASP A 1 235 ? 4.919 -15.671 15.001 1.00 90.06 235 ASP A CA 1
ATOM 1739 C C . ASP A 1 235 ? 3.444 -15.499 14.589 1.00 90.06 235 ASP A C 1
ATOM 1741 O O . ASP A 1 235 ? 2.718 -16.454 14.301 1.00 90.06 235 ASP A O 1
ATOM 1745 N N . LYS A 1 236 ? 2.939 -14.257 14.656 1.00 89.25 236 LYS A N 1
ATOM 1746 C CA . LYS A 1 236 ? 1.563 -13.924 14.260 1.00 89.25 236 LYS A CA 1
ATOM 1747 C C . LYS A 1 236 ? 1.545 -13.212 12.926 1.00 89.25 236 LYS A C 1
ATOM 1749 O O . LYS A 1 236 ? 2.326 -12.296 12.690 1.00 89.25 236 LYS A O 1
ATOM 1754 N N . VAL A 1 237 ? 0.593 -13.608 12.087 1.00 93.00 237 VAL A N 1
ATOM 1755 C CA . VAL A 1 237 ? 0.340 -13.011 10.777 1.00 93.00 237 VAL A CA 1
ATOM 1756 C C . VAL A 1 237 ? -1.078 -12.445 10.757 1.00 93.00 237 VAL A C 1
ATOM 1758 O O . VAL A 1 237 ? -2.032 -13.129 11.121 1.00 93.00 237 VAL A O 1
ATOM 1761 N N . PHE A 1 238 ? -1.193 -11.188 10.348 1.00 91.00 238 PHE A N 1
ATOM 1762 C CA . PHE A 1 238 ? -2.424 -10.464 10.055 1.00 91.00 238 PHE A CA 1
ATOM 1763 C C . PHE A 1 238 ? -2.701 -10.538 8.557 1.00 91.00 238 PHE A C 1
ATOM 1765 O O . PHE A 1 238 ? -1.766 -10.436 7.756 1.00 91.00 238 PHE A O 1
ATOM 1772 N N . GLY A 1 239 ? -3.971 -10.657 8.183 1.00 93.38 239 GLY A N 1
ATOM 1773 C CA . GLY A 1 239 ? -4.387 -10.821 6.794 1.00 93.38 239 GLY A CA 1
ATOM 1774 C C . GLY A 1 239 ? -4.633 -12.283 6.403 1.00 93.38 239 GLY A C 1
ATOM 1775 O O . GLY A 1 239 ? -4.531 -13.185 7.237 1.00 93.38 239 GLY A O 1
ATOM 1776 N N . PRO A 1 240 ? -4.972 -12.542 5.133 1.00 96.00 240 PRO A N 1
ATOM 1777 C CA . PRO A 1 240 ? -4.805 -11.647 3.988 1.00 96.00 240 PRO A CA 1
ATOM 1778 C C . PRO A 1 240 ? -5.813 -10.490 3.961 1.00 96.00 240 PRO A C 1
ATOM 1780 O O . PRO A 1 240 ? -6.981 -10.679 4.272 1.00 96.00 240 PRO A O 1
ATOM 1783 N N . TYR A 1 241 ? -5.356 -9.311 3.543 1.00 96.56 241 TYR A N 1
ATOM 1784 C CA . TYR A 1 241 ? -6.182 -8.126 3.278 1.00 96.56 241 TYR A CA 1
ATOM 1785 C C . TYR A 1 241 ? -6.035 -7.679 1.819 1.00 96.56 241 TYR A C 1
ATOM 1787 O O . TYR A 1 241 ? -5.072 -8.054 1.162 1.00 96.56 241 TYR A O 1
ATOM 1795 N N . GLU A 1 242 ? -6.940 -6.845 1.314 1.00 97.19 242 GLU A N 1
ATOM 1796 C CA . GLU A 1 242 ? -6.772 -6.153 0.024 1.00 97.19 242 GLU A CA 1
ATOM 1797 C C . GLU A 1 242 ? -6.526 -4.667 0.293 1.00 97.19 242 GLU A C 1
ATOM 1799 O O . GLU A 1 242 ? -7.287 -4.040 1.028 1.00 97.19 242 GLU A O 1
ATOM 1804 N N . LEU A 1 243 ? -5.487 -4.087 -0.308 1.00 97.31 243 LEU A N 1
ATOM 1805 C CA . LEU A 1 243 ? -5.232 -2.648 -0.250 1.00 97.31 243 LEU A CA 1
ATOM 1806 C C . LEU A 1 243 ? -5.402 -2.049 -1.641 1.00 97.31 243 LEU A C 1
ATOM 1808 O O . LEU A 1 243 ? -4.682 -2.401 -2.572 1.00 97.31 243 LEU A O 1
ATOM 1812 N N . LYS A 1 244 ? -6.319 -1.097 -1.765 1.00 97.31 244 LYS A N 1
ATOM 1813 C CA . LYS A 1 244 ? -6.476 -0.255 -2.948 1.00 97.31 244 LYS A CA 1
ATOM 1814 C C . LYS A 1 244 ? -6.028 1.143 -2.616 1.00 97.31 244 LYS A C 1
ATOM 1816 O O . LYS A 1 244 ? -6.371 1.665 -1.558 1.00 97.31 244 LYS A O 1
ATOM 1821 N N . VAL A 1 245 ? -5.300 1.756 -3.529 1.00 96.31 245 VAL A N 1
ATOM 1822 C CA . VAL A 1 245 ? -4.965 3.163 -3.423 1.00 96.31 245 VAL A CA 1
ATOM 1823 C C . VAL A 1 245 ? -5.067 3.796 -4.788 1.00 96.31 245 VAL A C 1
ATOM 1825 O O . VAL A 1 245 ? -4.604 3.246 -5.784 1.00 96.31 245 VAL A O 1
ATOM 1828 N N . SER A 1 246 ? -5.644 4.978 -4.831 1.00 95.88 246 SER A N 1
ATOM 1829 C CA . SER A 1 246 ? -5.665 5.799 -6.022 1.00 95.88 246 SER A CA 1
ATOM 1830 C C . SER A 1 246 ? -5.296 7.226 -5.677 1.00 95.88 246 SER A C 1
ATOM 1832 O O . SER A 1 246 ? -5.506 7.695 -4.561 1.00 95.88 246 SER A O 1
ATOM 1834 N N . ARG A 1 247 ? -4.739 7.915 -6.658 1.00 93.25 247 ARG A N 1
ATOM 1835 C CA . ARG A 1 247 ? -4.564 9.351 -6.663 1.00 93.25 247 ARG A CA 1
ATOM 1836 C C . ARG A 1 247 ? -5.106 9.901 -7.961 1.00 93.25 247 ARG A C 1
ATOM 1838 O O . ARG A 1 247 ? -4.787 9.381 -9.030 1.00 93.25 247 ARG A O 1
ATOM 1845 N N . GLU A 1 248 ? -5.886 10.956 -7.839 1.00 92.31 248 GLU A N 1
ATOM 1846 C CA . GLU A 1 248 ? -6.388 11.746 -8.947 1.00 92.31 248 GLU A CA 1
ATOM 1847 C C . GLU A 1 248 ? -6.088 13.210 -8.634 1.00 92.31 248 GLU A C 1
ATOM 1849 O O . GLU A 1 248 ? -6.719 13.811 -7.769 1.00 92.31 248 GLU A O 1
ATOM 1854 N N . LEU A 1 249 ? -5.064 13.759 -9.295 1.00 88.56 249 LEU A N 1
ATOM 1855 C CA . LEU A 1 249 ? -4.534 15.097 -9.025 1.00 88.56 249 LEU A CA 1
ATOM 1856 C C . LEU A 1 249 ? -4.074 15.237 -7.561 1.00 88.56 249 LEU A C 1
ATOM 1858 O O . LEU A 1 249 ? -3.063 14.652 -7.156 1.00 88.56 249 LEU A O 1
ATOM 1862 N N . ASP A 1 250 ? -4.816 15.998 -6.768 1.00 88.00 250 ASP A N 1
ATOM 1863 C CA . ASP A 1 250 ? -4.545 16.263 -5.357 1.00 88.00 250 ASP A CA 1
ATOM 1864 C C . ASP A 1 250 ? -5.301 15.317 -4.419 1.00 88.00 250 ASP A C 1
ATOM 1866 O O . ASP A 1 250 ? -4.985 15.236 -3.228 1.00 88.00 250 ASP A O 1
ATOM 1870 N N . ASP A 1 251 ? -6.243 14.543 -4.956 1.00 92.69 251 ASP A N 1
ATOM 1871 C CA . ASP A 1 251 ? -7.055 13.621 -4.182 1.00 92.69 251 ASP A CA 1
ATOM 1872 C C . ASP A 1 251 ? -6.375 12.267 -4.082 1.00 92.69 251 ASP A C 1
ATOM 1874 O O . ASP A 1 251 ? -5.873 11.731 -5.067 1.00 92.69 251 ASP A O 1
ATOM 1878 N N . ARG A 1 252 ? -6.361 11.688 -2.881 1.00 93.94 252 ARG A N 1
ATOM 1879 C CA . ARG A 1 252 ? -5.825 10.348 -2.624 1.00 93.94 252 ARG A CA 1
ATOM 1880 C C . ARG A 1 252 ? -6.861 9.523 -1.889 1.00 93.94 252 ARG A C 1
ATOM 1882 O O . ARG A 1 252 ? -7.304 9.921 -0.819 1.00 93.94 252 ARG A O 1
ATOM 1889 N N . ALA A 1 253 ? -7.202 8.362 -2.417 1.00 96.25 253 ALA A N 1
ATOM 1890 C CA . ALA A 1 253 ? -8.062 7.399 -1.751 1.00 96.25 253 ALA A CA 1
ATOM 1891 C C . ALA A 1 253 ? -7.240 6.169 -1.380 1.00 96.25 253 ALA A C 1
ATOM 1893 O O . ALA A 1 253 ? -6.480 5.658 -2.194 1.00 96.25 253 ALA A O 1
ATOM 1894 N N . TYR A 1 254 ? -7.409 5.688 -0.158 1.00 96.62 254 TYR A N 1
ATOM 1895 C CA . TYR A 1 254 ? -6.849 4.451 0.360 1.00 96.62 254 TYR A CA 1
ATOM 1896 C C . TYR A 1 254 ? -8.019 3.618 0.872 1.00 96.62 254 TYR A C 1
ATOM 1898 O O . TYR A 1 254 ? -8.889 4.123 1.578 1.00 96.62 254 TYR A O 1
ATOM 1906 N N . THR A 1 255 ? -8.075 2.343 0.525 1.00 97.12 255 THR A N 1
ATOM 1907 C CA . THR A 1 255 ? -9.117 1.428 0.987 1.00 97.12 255 THR A CA 1
ATOM 1908 C C . THR A 1 255 ? -8.469 0.107 1.347 1.00 97.12 255 THR A C 1
ATOM 1910 O O . THR A 1 255 ? -7.962 -0.599 0.479 1.00 97.12 255 THR A O 1
ATOM 1913 N N . LEU A 1 256 ? -8.479 -0.218 2.634 1.00 96.81 256 LEU A N 1
ATOM 1914 C CA . LEU A 1 256 ? -8.047 -1.501 3.162 1.00 96.81 256 LEU A CA 1
ATOM 1915 C C . LEU A 1 256 ? -9.283 -2.353 3.433 1.00 96.81 256 LEU A C 1
ATOM 1917 O O . LEU A 1 256 ? -10.098 -2.012 4.287 1.00 96.81 256 LEU A O 1
ATOM 1921 N N . ARG A 1 257 ? -9.420 -3.475 2.736 1.00 96.19 257 ARG A N 1
ATOM 1922 C CA . ARG A 1 257 ? -10.481 -4.453 2.981 1.00 96.19 257 ARG A CA 1
ATOM 1923 C C . ARG A 1 257 ? -9.915 -5.597 3.797 1.00 96.19 257 ARG A C 1
ATOM 1925 O O . ARG A 1 257 ? -8.939 -6.224 3.388 1.00 96.19 257 ARG A O 1
ATOM 1932 N N . LEU A 1 258 ? -10.541 -5.865 4.939 1.00 93.44 258 LEU A N 1
ATOM 1933 C CA . LEU A 1 258 ? -10.102 -6.922 5.853 1.00 93.44 258 LEU A CA 1
ATOM 1934 C C . LEU A 1 258 ? -10.498 -8.321 5.372 1.00 93.44 258 LEU A C 1
ATOM 1936 O O . LEU A 1 258 ? -10.001 -9.305 5.896 1.00 93.44 258 LEU A O 1
ATOM 1940 N N . ASP A 1 259 ? -11.359 -8.397 4.360 1.00 89.62 259 ASP A N 1
ATOM 1941 C CA . ASP A 1 259 ? -11.680 -9.618 3.633 1.00 89.62 259 ASP A CA 1
ATOM 1942 C C . ASP A 1 259 ? -11.526 -9.352 2.125 1.00 89.62 259 ASP A C 1
ATOM 1944 O O . ASP A 1 259 ? -12.409 -8.732 1.512 1.00 89.62 259 ASP A O 1
ATOM 1948 N N . PRO A 1 260 ? -10.413 -9.787 1.509 1.00 88.12 260 PRO A N 1
ATOM 1949 C CA . PRO A 1 260 ? -10.159 -9.563 0.090 1.00 88.12 260 PRO A CA 1
ATOM 1950 C C . PRO A 1 260 ? -11.196 -10.261 -0.805 1.00 88.12 260 PRO A C 1
ATOM 1952 O O . PRO A 1 260 ? -11.449 -9.807 -1.920 1.00 88.12 260 PRO A O 1
ATOM 1955 N N . TYR A 1 261 ? -11.862 -11.312 -0.317 1.00 87.81 261 TYR A N 1
ATOM 1956 C CA . TYR A 1 261 ? -12.874 -12.060 -1.069 1.00 87.81 261 TYR A CA 1
ATOM 1957 C C . TYR A 1 261 ? -14.279 -11.449 -0.949 1.00 87.81 261 TYR A C 1
ATOM 1959 O O . TYR A 1 261 ? -15.203 -11.872 -1.643 1.00 87.81 261 TYR A O 1
ATOM 1967 N N . GLY A 1 262 ? -14.436 -10.406 -0.124 1.00 78.69 262 GLY A N 1
ATOM 1968 C CA . GLY A 1 262 ? -15.616 -9.544 -0.090 1.00 78.69 262 GLY A CA 1
ATOM 1969 C C . GLY A 1 262 ? -16.858 -10.129 0.581 1.00 78.69 262 GLY A C 1
ATOM 1970 O O . GLY A 1 262 ? -17.936 -9.563 0.422 1.00 78.69 262 GLY A O 1
ATOM 1971 N N . SER A 1 263 ? -16.734 -11.214 1.340 1.00 83.00 263 SER A N 1
ATOM 1972 C CA . SER A 1 263 ? -17.849 -11.833 2.061 1.00 83.00 263 SER A CA 1
ATOM 1973 C C . SER A 1 263 ? -18.300 -11.029 3.286 1.00 83.00 263 SER A C 1
ATOM 1975 O O . SER A 1 263 ? -19.485 -11.030 3.623 1.00 83.00 263 SER A O 1
ATOM 1977 N N . THR A 1 264 ? -17.384 -10.309 3.943 1.00 85.75 264 THR A N 1
ATOM 1978 C CA . THR A 1 264 ? -17.701 -9.574 5.177 1.00 85.75 264 THR A CA 1
ATOM 1979 C C . THR A 1 264 ? -18.124 -8.130 4.938 1.00 85.75 264 THR A C 1
ATOM 1981 O O . THR A 1 264 ? -18.885 -7.598 5.738 1.00 85.75 264 THR A O 1
ATOM 1984 N N . GLY A 1 265 ? -17.643 -7.482 3.872 1.00 89.94 265 GLY A N 1
ATOM 1985 C CA . GLY A 1 265 ? -17.790 -6.033 3.682 1.00 89.94 265 GLY A CA 1
ATOM 1986 C C . GLY A 1 265 ? -16.974 -5.190 4.673 1.00 89.94 265 GLY A C 1
ATOM 1987 O O . GLY A 1 265 ? -17.238 -3.999 4.803 1.00 89.94 265 GLY A O 1
ATOM 1988 N N . ALA A 1 266 ? -16.014 -5.798 5.383 1.00 94.88 266 ALA A N 1
ATOM 1989 C CA . ALA A 1 266 ? -15.147 -5.108 6.328 1.00 94.88 266 ALA A CA 1
ATOM 1990 C C . ALA A 1 266 ? -14.108 -4.241 5.597 1.00 94.88 266 ALA A C 1
ATOM 1992 O O . ALA A 1 266 ? -13.223 -4.764 4.913 1.00 94.88 266 ALA A O 1
ATOM 1993 N N . GLU A 1 267 ? -14.198 -2.923 5.756 1.00 95.62 267 GLU A N 1
ATOM 1994 C CA . GLU A 1 267 ? -13.331 -1.948 5.098 1.00 95.62 267 GLU A CA 1
ATOM 1995 C C . GLU A 1 267 ? -12.928 -0.789 6.020 1.00 95.62 267 GLU A C 1
ATOM 1997 O O . GLU A 1 267 ? -13.678 -0.349 6.896 1.00 95.62 267 GLU A O 1
ATOM 2002 N N . VAL A 1 268 ? -11.720 -0.284 5.789 1.00 95.88 268 VAL A N 1
ATOM 2003 C CA . VAL A 1 268 ? -11.200 0.965 6.341 1.00 95.88 268 VAL A CA 1
ATOM 2004 C C . VAL A 1 268 ? -10.791 1.841 5.166 1.00 95.88 268 VAL A C 1
ATOM 2006 O O . VAL A 1 268 ? -9.949 1.453 4.355 1.00 95.88 268 VAL A O 1
ATOM 2009 N N . GLY A 1 269 ? -11.410 3.008 5.055 1.00 96.19 269 GLY A N 1
ATOM 2010 C CA . GLY A 1 269 ? -11.138 3.985 4.013 1.00 96.19 269 GLY A CA 1
ATOM 2011 C C . GLY A 1 269 ? -10.384 5.189 4.559 1.00 96.19 269 GLY A C 1
ATOM 2012 O O . GLY A 1 269 ? -10.592 5.606 5.695 1.00 96.19 269 GLY A O 1
ATOM 2013 N N . MET A 1 270 ? -9.530 5.784 3.738 1.00 96.31 270 MET A N 1
ATOM 2014 C CA . ME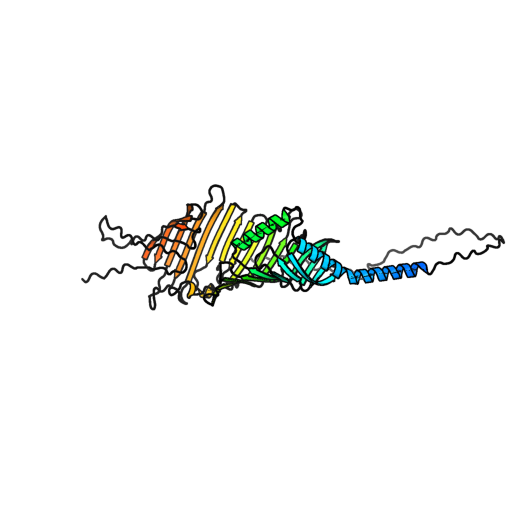T A 1 270 ? -8.991 7.117 3.964 1.00 96.31 270 MET A CA 1
ATOM 2015 C C . MET A 1 270 ? -8.996 7.872 2.642 1.00 96.31 270 MET A C 1
ATOM 2017 O O . MET A 1 270 ? -8.297 7.492 1.713 1.00 96.31 270 MET A O 1
ATOM 2021 N N . ASN A 1 271 ? -9.745 8.962 2.572 1.00 96.06 271 ASN A N 1
ATOM 2022 C CA . ASN A 1 271 ? -9.752 9.876 1.441 1.00 96.06 271 ASN A CA 1
ATOM 2023 C C . ASN A 1 271 ? -9.092 11.178 1.871 1.00 96.06 271 ASN A C 1
ATOM 2025 O O . ASN A 1 271 ? -9.439 11.742 2.899 1.00 96.06 271 ASN A O 1
ATOM 2029 N N . THR A 1 272 ? -8.126 11.653 1.107 1.00 93.94 272 THR A N 1
ATOM 2030 C CA . THR A 1 272 ? -7.406 12.902 1.334 1.00 93.94 272 THR A CA 1
ATOM 2031 C C . THR A 1 272 ? -7.724 13.820 0.167 1.00 93.94 272 THR A C 1
ATOM 2033 O O . THR A 1 272 ? -7.576 13.389 -0.969 1.00 93.94 272 THR A O 1
ATOM 2036 N N . HIS A 1 273 ? -8.204 15.028 0.445 1.00 93.25 273 HIS A N 1
ATOM 2037 C CA . HIS A 1 273 ? -8.543 16.047 -0.542 1.00 93.25 273 HIS A CA 1
ATOM 2038 C C . HIS A 1 273 ? -7.547 17.198 -0.408 1.00 93.25 273 HIS A C 1
ATOM 2040 O O . HIS A 1 273 ? -7.590 17.963 0.570 1.00 93.25 273 HIS A O 1
ATOM 2046 N N . GLY A 1 274 ? -6.589 17.244 -1.337 1.00 89.69 274 GLY A N 1
ATOM 2047 C CA . GLY A 1 274 ? -5.373 18.045 -1.205 1.00 89.69 274 GLY A CA 1
ATOM 2048 C C . GLY A 1 274 ? -4.621 17.786 0.102 1.00 89.69 274 GLY A C 1
ATOM 2049 O O . GLY A 1 274 ? -4.744 16.735 0.727 1.00 89.69 274 GLY A O 1
ATOM 2050 N N . ASP A 1 275 ? -3.859 18.773 0.566 1.00 82.88 275 ASP A N 1
ATOM 2051 C CA . ASP A 1 275 ? -3.125 18.671 1.838 1.00 82.88 275 ASP A CA 1
ATOM 2052 C C . ASP A 1 275 ? -3.958 19.075 3.065 1.00 82.88 275 ASP A C 1
ATOM 2054 O O . ASP A 1 275 ? -3.468 19.039 4.199 1.00 82.88 275 ASP A O 1
ATOM 2058 N N . ILE A 1 276 ? -5.214 19.466 2.837 1.00 88.00 276 ILE A N 1
ATOM 2059 C CA . ILE A 1 276 ? -6.048 20.180 3.804 1.00 88.00 276 ILE A CA 1
ATOM 2060 C C . ILE A 1 276 ? -7.021 19.237 4.496 1.00 88.00 276 ILE A C 1
ATOM 2062 O O . ILE A 1 276 ? -7.216 19.374 5.692 1.00 88.00 276 ILE A O 1
ATOM 2066 N N . LYS A 1 277 ? -7.647 18.280 3.808 1.00 92.75 277 LYS A N 1
ATOM 2067 C CA . LYS A 1 277 ? -8.737 17.498 4.411 1.00 92.75 277 LYS A CA 1
ATOM 2068 C C . LYS A 1 277 ? -8.518 16.005 4.253 1.00 92.75 277 LYS A C 1
ATOM 2070 O O . LYS A 1 277 ? -8.177 15.538 3.176 1.00 92.75 277 LYS A O 1
ATOM 2075 N N . ARG A 1 278 ? -8.747 15.244 5.320 1.00 94.25 278 ARG A N 1
ATOM 2076 C CA . ARG A 1 278 ? -8.703 13.779 5.340 1.00 94.25 278 ARG A CA 1
ATOM 2077 C C . ARG A 1 278 ? -9.988 13.244 5.953 1.00 94.25 278 ARG A C 1
ATOM 2079 O O . ARG A 1 278 ? -10.330 13.611 7.067 1.00 94.25 278 ARG A O 1
ATOM 2086 N N . LEU A 1 279 ? -10.690 12.375 5.246 1.00 95.69 279 LEU A N 1
ATOM 2087 C CA . LEU A 1 279 ? -11.831 11.617 5.735 1.00 95.69 279 LEU A CA 1
ATOM 2088 C C . LEU A 1 279 ? -11.387 10.173 5.945 1.00 95.69 279 LEU A C 1
ATOM 2090 O O . LEU A 1 279 ? -11.008 9.506 4.989 1.00 95.69 279 LEU A O 1
ATOM 2094 N N . ILE A 1 280 ? -11.444 9.692 7.177 1.00 95.56 280 ILE A N 1
ATOM 2095 C CA . ILE A 1 280 ? -11.155 8.307 7.536 1.00 95.56 280 ILE A CA 1
ATOM 2096 C C . ILE A 1 280 ? -12.487 7.638 7.854 1.00 95.56 280 ILE A C 1
ATOM 2098 O O . ILE A 1 280 ? -13.210 8.105 8.731 1.00 95.56 280 ILE A O 1
ATOM 2102 N N . SER A 1 281 ? -12.822 6.563 7.152 1.00 96.88 281 SER A N 1
ATOM 2103 C CA . SER A 1 281 ? -14.048 5.799 7.362 1.00 96.88 281 SER A CA 1
ATOM 2104 C C . SER A 1 281 ? -13.730 4.394 7.855 1.00 96.88 281 SER A C 1
ATOM 2106 O O . SER A 1 281 ? -12.773 3.752 7.427 1.00 96.88 281 SER A O 1
ATOM 2108 N N . PHE A 1 282 ? -14.559 3.904 8.766 1.00 95.81 282 PHE A N 1
ATOM 2109 C CA . PHE A 1 282 ? -14.486 2.556 9.300 1.00 95.81 282 PHE A CA 1
ATOM 2110 C C . PHE A 1 282 ? -15.835 1.884 9.091 1.00 95.81 282 PHE A C 1
ATOM 2112 O O . PHE A 1 282 ? -16.874 2.409 9.501 1.00 95.81 282 PHE A O 1
ATOM 2119 N N . ARG A 1 283 ? -15.824 0.710 8.467 1.00 96.69 283 ARG A N 1
ATOM 2120 C CA . ARG A 1 283 ? -17.004 -0.129 8.288 1.00 96.69 283 ARG A CA 1
ATOM 2121 C C . ARG A 1 283 ? -16.589 -1.582 8.446 1.00 96.69 283 ARG A C 1
ATOM 2123 O O . ARG A 1 283 ? -16.353 -2.292 7.482 1.00 96.69 283 ARG A O 1
ATOM 2130 N N . ILE A 1 284 ? -16.495 -2.021 9.689 1.00 96.38 284 ILE A N 1
ATOM 2131 C CA . ILE A 1 284 ? -16.189 -3.391 10.085 1.00 96.38 284 ILE A CA 1
ATOM 2132 C C . ILE A 1 284 ? -17.455 -3.937 10.754 1.00 96.38 284 ILE A C 1
ATOM 2134 O O . ILE A 1 284 ? -17.743 -3.566 11.893 1.00 96.38 284 ILE A O 1
ATOM 2138 N N . PRO A 1 285 ? -18.256 -4.768 10.070 1.00 96.25 285 PRO A N 1
ATOM 2139 C CA . PRO A 1 285 ? -19.478 -5.302 10.654 1.00 96.25 285 PRO A CA 1
ATOM 2140 C C . PRO A 1 285 ? -19.172 -6.312 11.757 1.00 96.25 285 PRO A C 1
ATOM 2142 O O . PRO A 1 285 ? -18.119 -6.953 11.756 1.00 96.25 285 PRO A O 1
ATOM 2145 N N . LYS A 1 286 ? -20.139 -6.496 12.662 1.00 95.88 286 LYS A N 1
ATOM 2146 C CA . LYS A 1 286 ? -20.050 -7.437 13.784 1.00 95.88 286 LYS A CA 1
ATOM 2147 C C . LYS A 1 286 ? -19.823 -8.877 13.310 1.00 95.88 286 LYS A C 1
ATOM 2149 O O . LYS A 1 286 ? -20.769 -9.575 12.942 1.00 95.88 286 LYS A O 1
ATOM 2154 N N . ARG A 1 287 ? -18.570 -9.334 13.350 1.00 95.88 287 ARG A N 1
ATOM 2155 C CA . ARG A 1 287 ? -18.120 -10.675 12.921 1.00 95.88 287 ARG A CA 1
ATOM 2156 C C . ARG A 1 287 ? -16.997 -11.182 13.812 1.00 95.88 287 ARG A C 1
ATOM 2158 O O . ARG A 1 287 ? -16.389 -10.398 14.536 1.00 95.88 287 ARG A O 1
ATOM 2165 N N . THR A 1 288 ? -16.762 -12.488 13.799 1.00 95.50 288 THR A N 1
ATOM 2166 C CA . THR A 1 288 ? -15.699 -13.128 14.583 1.00 95.50 288 THR A CA 1
ATOM 2167 C C . THR A 1 288 ? -14.316 -12.613 14.183 1.00 95.50 288 THR A C 1
ATOM 2169 O O . THR A 1 288 ? -14.098 -12.176 13.054 1.00 95.50 288 THR A O 1
ATOM 2172 N N . LEU A 1 289 ? -13.352 -12.695 15.101 1.00 93.00 289 LEU A N 1
ATOM 2173 C CA . LEU A 1 289 ? -11.961 -12.328 14.814 1.00 93.00 289 LEU A CA 1
ATOM 2174 C C . LEU A 1 289 ? -11.369 -13.111 13.633 1.00 93.00 289 LEU A C 1
ATOM 2176 O O . LEU A 1 289 ? -10.667 -12.537 12.803 1.00 93.00 289 LEU A O 1
ATOM 2180 N N . ALA A 1 290 ? -11.707 -14.399 13.524 1.00 92.56 290 ALA A N 1
ATOM 2181 C CA . ALA A 1 290 ? -11.269 -15.255 12.427 1.00 92.56 290 ALA A CA 1
ATOM 2182 C C . ALA A 1 290 ? -11.818 -14.799 11.062 1.00 92.56 290 ALA A C 1
ATOM 2184 O O . ALA A 1 290 ? -11.070 -14.805 10.088 1.00 92.56 290 ALA A O 1
ATOM 2185 N N . GLU A 1 291 ? -13.083 -14.363 10.999 1.00 92.44 291 GLU A N 1
ATOM 2186 C CA . GLU A 1 291 ? -13.699 -13.808 9.778 1.00 92.44 291 GLU A CA 1
ATOM 2187 C C . GLU A 1 291 ? -13.044 -12.488 9.337 1.00 92.44 291 GLU A C 1
ATOM 2189 O O . GLU A 1 291 ? -13.038 -12.180 8.150 1.00 92.44 291 GLU A O 1
ATOM 2194 N N . HIS A 1 292 ? -12.471 -11.722 10.271 1.00 90.50 292 HIS A N 1
ATOM 2195 C CA . HIS A 1 292 ? -11.709 -10.501 9.972 1.00 90.50 292 HIS A CA 1
ATOM 2196 C C . HIS A 1 292 ? -10.207 -10.751 9.768 1.00 90.50 292 HIS A C 1
ATOM 2198 O O . HIS A 1 292 ? -9.447 -9.795 9.637 1.00 90.50 292 HIS A O 1
ATOM 2204 N N . HIS A 1 293 ? -9.755 -12.010 9.803 1.00 91.81 293 HIS A N 1
ATOM 2205 C CA . HIS A 1 293 ? -8.336 -12.386 9.770 1.00 91.81 293 HIS A CA 1
ATOM 2206 C C . HIS A 1 293 ? -7.477 -11.702 10.856 1.00 91.81 293 HIS A C 1
ATOM 2208 O O . HIS A 1 293 ? -6.298 -11.393 10.654 1.00 91.81 293 HIS A O 1
ATOM 2214 N N . VAL A 1 294 ? -8.069 -11.501 12.038 1.00 89.31 294 VAL A N 1
ATOM 2215 C CA . VAL A 1 294 ? -7.420 -10.922 13.217 1.00 89.31 294 VAL A CA 1
ATOM 2216 C C . VAL A 1 294 ? -7.089 -12.036 14.224 1.00 89.31 294 VAL A C 1
ATOM 2218 O O . VAL A 1 294 ? -7.988 -12.725 14.700 1.00 89.31 294 VAL A O 1
ATOM 2221 N N . PRO A 1 295 ? -5.816 -12.232 14.603 1.00 88.06 295 PRO A N 1
ATOM 2222 C CA . PRO A 1 295 ? -5.434 -13.188 15.639 1.00 88.06 295 PRO A CA 1
ATOM 2223 C C . PRO A 1 295 ? -6.012 -12.839 17.021 1.00 88.06 295 PRO A C 1
ATOM 2225 O O . PRO A 1 295 ? -5.804 -11.736 17.523 1.00 88.06 295 PRO A O 1
ATOM 2228 N N . GLU A 1 296 ? -6.629 -13.818 17.695 1.00 88.12 296 GLU A N 1
ATOM 2229 C CA . GLU A 1 296 ? -7.140 -13.693 19.079 1.00 88.12 296 GLU A CA 1
ATOM 2230 C C . GLU A 1 296 ? -6.072 -13.200 20.065 1.00 88.12 296 GLU A C 1
ATOM 2232 O O . GLU A 1 296 ? -6.356 -12.397 20.950 1.00 88.12 296 GLU A O 1
ATOM 2237 N N . ALA A 1 297 ? -4.822 -13.626 19.859 1.00 82.81 297 ALA A N 1
ATOM 2238 C CA . ALA A 1 297 ? -3.686 -13.292 20.714 1.00 82.81 297 ALA A CA 1
ATOM 2239 C C . ALA A 1 297 ? -3.434 -11.779 20.856 1.00 82.81 297 ALA A C 1
ATOM 2241 O O . ALA A 1 297 ? -2.806 -11.369 21.831 1.00 82.81 297 ALA A O 1
ATOM 2242 N N . LEU A 1 298 ? -3.932 -10.944 19.931 1.00 80.12 298 LEU A N 1
ATOM 2243 C CA . LEU A 1 298 ? -3.857 -9.485 20.059 1.00 80.12 298 LEU A CA 1
ATOM 2244 C C . LEU A 1 298 ? -4.613 -8.940 21.269 1.00 80.12 298 LEU A C 1
ATOM 2246 O O . LEU A 1 298 ? -4.235 -7.912 21.822 1.00 80.12 298 LEU A O 1
ATOM 2250 N N . PHE A 1 299 ? -5.675 -9.623 21.678 1.00 81.88 299 PHE A N 1
ATOM 2251 C CA . PHE A 1 299 ? -6.511 -9.222 22.804 1.00 81.88 299 PHE A CA 1
ATOM 2252 C C . PHE A 1 299 ? -6.090 -9.940 24.095 1.00 81.88 299 PHE A C 1
ATOM 2254 O O . PHE A 1 299 ? -6.821 -9.935 25.088 1.00 81.88 299 PHE A O 1
ATOM 2261 N N . GLY A 1 300 ? -4.917 -10.584 24.091 1.00 82.81 300 GLY A N 1
ATOM 2262 C CA . GLY A 1 300 ? -4.450 -11.417 25.192 1.00 82.81 300 GLY A CA 1
ATOM 2263 C C . GLY A 1 300 ? -5.442 -12.541 25.496 1.00 82.81 300 GLY A C 1
ATOM 2264 O O . GLY A 1 300 ? -5.962 -13.186 24.592 1.00 82.81 300 GLY A O 1
ATOM 2265 N N . GLY A 1 301 ? -5.725 -12.764 26.781 1.00 84.62 301 GLY A N 1
ATOM 2266 C CA . GLY A 1 301 ? -6.719 -13.749 27.222 1.00 84.62 301 GLY A CA 1
ATOM 2267 C C . GLY A 1 301 ? -8.175 -13.272 27.165 1.00 84.62 301 GLY A C 1
ATOM 2268 O O . GLY A 1 301 ? -9.045 -14.008 27.622 1.00 84.62 301 GLY A O 1
ATOM 2269 N N . LEU A 1 302 ? -8.446 -12.050 26.677 1.00 87.31 302 LEU A N 1
ATOM 2270 C CA . LEU A 1 302 ? -9.803 -11.487 26.649 1.00 87.31 302 LEU A CA 1
ATOM 2271 C C . LEU A 1 302 ? -10.632 -11.985 25.464 1.00 87.31 302 LEU A C 1
ATOM 2273 O O . LEU A 1 302 ? -11.856 -12.081 25.572 1.00 87.31 302 LEU A O 1
ATOM 2277 N N . ALA A 1 303 ? -9.981 -12.273 24.337 1.00 91.38 303 ALA A N 1
ATOM 2278 C CA . ALA A 1 303 ? -10.654 -12.804 23.164 1.00 91.38 303 ALA A CA 1
ATOM 2279 C C . ALA A 1 303 ? -10.698 -14.331 23.172 1.00 91.38 303 ALA A C 1
ATOM 2281 O O . ALA A 1 303 ? -9.819 -15.014 23.692 1.00 91.38 303 ALA A O 1
ATOM 2282 N N . THR A 1 304 ? -11.739 -14.851 22.539 1.00 91.88 304 THR A N 1
ATOM 2283 C CA . THR A 1 304 ? -11.933 -16.261 22.222 1.00 91.88 304 THR A CA 1
ATOM 2284 C C . THR A 1 304 ? -12.342 -16.389 20.756 1.00 91.88 304 THR A C 1
ATOM 2286 O O . THR A 1 304 ? -12.660 -15.393 20.103 1.00 91.88 304 THR A O 1
ATOM 2289 N N . LYS A 1 305 ? -12.453 -17.621 20.257 1.00 93.38 305 LYS A N 1
ATOM 2290 C CA . LYS A 1 305 ? -13.016 -17.924 18.928 1.00 93.38 305 LYS A CA 1
ATOM 2291 C C . LYS A 1 305 ? -14.419 -17.350 18.697 1.00 93.38 305 LYS A C 1
ATOM 2293 O O . LYS A 1 305 ? -14.815 -17.128 17.558 1.00 93.38 305 LYS A O 1
ATOM 2298 N N . GLU A 1 306 ? -15.183 -17.132 19.769 1.00 95.25 306 GLU A N 1
ATOM 2299 C CA . GLU A 1 306 ? -16.536 -16.567 19.712 1.00 95.25 306 GLU A CA 1
ATOM 2300 C C . GLU A 1 306 ? -16.533 -15.035 19.687 1.00 95.25 306 GLU A C 1
ATOM 2302 O O . GLU A 1 306 ? -17.557 -14.432 19.358 1.00 95.25 306 GLU A O 1
ATOM 2307 N N . THR A 1 307 ? -15.404 -14.404 20.028 1.00 95.50 307 THR A N 1
ATOM 2308 C CA . THR A 1 307 ? -15.297 -12.951 20.115 1.00 95.50 307 THR A CA 1
ATOM 2309 C C . THR A 1 307 ? -15.567 -12.326 18.760 1.00 95.50 307 THR A C 1
ATOM 2311 O O . THR A 1 307 ? -14.945 -12.688 17.757 1.00 95.50 307 THR A O 1
ATOM 2314 N N . ARG A 1 308 ? -16.497 -11.368 18.740 1.00 96.31 308 ARG A N 1
ATOM 2315 C CA . ARG A 1 308 ? -16.856 -10.619 17.535 1.00 96.31 308 ARG A CA 1
ATOM 2316 C C . ARG A 1 308 ? -16.502 -9.159 17.698 1.00 96.31 308 ARG A C 1
ATOM 2318 O O . ARG A 1 308 ? -16.741 -8.610 18.768 1.00 96.31 308 ARG A O 1
ATOM 2325 N N . LEU A 1 309 ? -15.992 -8.547 16.639 1.00 95.25 309 LEU A N 1
ATOM 2326 C CA . LEU A 1 309 ? -15.682 -7.126 16.585 1.00 95.25 309 LEU A CA 1
ATOM 2327 C C . LEU A 1 309 ? -16.572 -6.414 15.583 1.00 95.25 309 LEU A C 1
ATOM 2329 O O . LEU A 1 309 ? -16.874 -6.945 14.514 1.00 95.25 309 LEU A O 1
ATOM 2333 N N . GLU A 1 310 ? -16.927 -5.192 15.944 1.00 96.06 310 GLU A N 1
ATOM 2334 C CA . GLU A 1 310 ? -17.627 -4.217 15.132 1.00 96.06 310 GLU A CA 1
ATOM 2335 C C . GLU A 1 310 ? -16.929 -2.865 15.282 1.00 96.06 310 GLU A C 1
ATOM 2337 O O . GLU A 1 310 ? -16.611 -2.436 16.389 1.00 96.06 310 GLU A O 1
ATOM 2342 N N . VAL A 1 311 ? -16.688 -2.181 14.170 1.00 95.88 311 VAL A N 1
ATOM 2343 C CA . VAL A 1 311 ? -16.161 -0.815 14.156 1.00 95.88 311 VAL A CA 1
ATOM 2344 C C . VAL A 1 311 ? -16.895 -0.060 13.067 1.00 95.88 311 VAL A C 1
ATOM 2346 O O . VAL A 1 311 ? -16.776 -0.398 11.893 1.00 95.88 311 VAL A O 1
ATOM 2349 N N . THR A 1 312 ? -17.641 0.974 13.427 1.00 97.31 312 THR A N 1
ATOM 2350 C CA . THR A 1 312 ? -18.287 1.849 12.447 1.00 97.31 312 THR A CA 1
ATOM 2351 C C . THR A 1 312 ? -18.031 3.299 12.792 1.00 97.31 312 THR A C 1
ATOM 2353 O O . THR A 1 312 ? -18.100 3.695 13.954 1.00 97.31 312 THR A O 1
ATOM 2356 N N . GLY A 1 313 ? -17.710 4.116 11.800 1.00 96.44 313 GLY A N 1
ATOM 2357 C CA . GLY A 1 313 ? -17.482 5.523 12.065 1.00 96.44 313 GLY A CA 1
ATOM 2358 C C . GLY A 1 313 ? -16.838 6.275 10.928 1.00 96.44 313 GLY A C 1
ATOM 2359 O O . GLY A 1 313 ? -16.363 5.695 9.956 1.00 96.44 313 GLY A O 1
ATOM 2360 N N . GLU A 1 314 ? -16.807 7.584 11.097 1.00 96.44 314 GLU A N 1
ATOM 2361 C CA . GLU A 1 314 ? -16.152 8.514 10.194 1.00 96.44 314 GLU A CA 1
ATOM 2362 C C . GLU A 1 314 ? -15.432 9.568 11.028 1.00 96.44 314 GLU A C 1
ATOM 2364 O O . GLU A 1 314 ? -15.960 10.058 12.031 1.00 96.44 314 GLU A O 1
ATOM 2369 N N . LEU A 1 315 ? -14.214 9.899 10.618 1.00 93.81 315 LEU A N 1
ATOM 2370 C CA . LEU A 1 315 ? -13.379 10.926 11.212 1.00 93.81 315 LEU A CA 1
ATOM 2371 C C . LEU A 1 315 ? -12.909 11.856 10.098 1.00 93.81 315 LEU A C 1
ATOM 2373 O O . LEU A 1 315 ? -12.173 11.449 9.204 1.00 93.81 315 LEU A O 1
ATOM 2377 N N . THR A 1 316 ? -13.320 13.113 10.169 1.00 94.12 316 THR A N 1
ATOM 2378 C CA . THR A 1 316 ? -12.801 14.180 9.322 1.00 94.12 316 THR A CA 1
ATOM 2379 C C . THR A 1 316 ? -11.671 14.876 10.061 1.00 94.12 316 THR A C 1
ATOM 2381 O O . THR A 1 316 ? -11.846 15.310 11.194 1.00 94.12 316 THR A O 1
ATOM 2384 N N . VAL A 1 317 ? -10.514 14.993 9.423 1.00 90.62 317 VAL A N 1
ATOM 2385 C CA . VAL A 1 317 ? -9.338 15.710 9.911 1.00 90.62 317 VAL A CA 1
ATOM 2386 C C . VAL A 1 317 ? -9.015 16.809 8.912 1.00 90.62 317 VAL A C 1
ATOM 2388 O O . VAL A 1 317 ? -8.732 16.536 7.750 1.00 90.62 317 VAL A O 1
ATOM 2391 N N . GLU A 1 318 ? -9.043 18.050 9.367 1.00 90.00 318 GLU A N 1
ATOM 2392 C CA . GLU A 1 318 ? -8.649 19.220 8.598 1.00 90.00 318 GLU A CA 1
ATOM 2393 C C . GLU A 1 318 ? -7.277 19.716 9.082 1.00 90.00 318 GLU A C 1
ATOM 2395 O O . GLU A 1 318 ? -6.938 19.702 10.269 1.00 90.00 318 GLU A O 1
ATOM 2400 N N . ARG A 1 319 ? -6.440 20.116 8.133 1.00 84.38 319 ARG A N 1
ATOM 2401 C CA . ARG A 1 319 ? -5.093 20.641 8.307 1.00 84.38 319 ARG A CA 1
ATOM 2402 C C . ARG A 1 319 ? -5.118 22.094 7.854 1.00 84.38 319 ARG A C 1
ATOM 2404 O O . ARG A 1 319 ? -5.611 22.418 6.784 1.00 84.38 319 ARG A O 1
ATOM 2411 N N . GLY A 1 320 ? -4.588 22.975 8.683 1.00 83.75 320 GLY A N 1
ATOM 2412 C CA . GLY A 1 320 ? -4.523 24.414 8.446 1.00 83.75 320 GLY A CA 1
ATOM 2413 C C . GLY A 1 320 ? -3.927 25.091 9.673 1.00 83.75 320 GLY A C 1
ATOM 2414 O O . GLY A 1 320 ? -3.443 24.397 10.567 1.00 83.75 320 GLY A O 1
ATOM 2415 N N . ASP A 1 321 ? -4.021 26.417 9.767 1.00 83.06 321 ASP A N 1
ATOM 2416 C CA . ASP A 1 321 ? -3.484 27.181 10.911 1.00 83.06 321 ASP A CA 1
ATOM 2417 C C . ASP A 1 321 ? -4.068 26.728 12.256 1.00 83.06 321 ASP A C 1
ATOM 2419 O O . ASP A 1 321 ? -3.460 26.866 13.317 1.00 83.06 321 ASP A O 1
ATOM 2423 N N . LYS A 1 322 ? -5.280 26.166 12.222 1.00 82.06 322 LYS A N 1
ATOM 2424 C CA . LYS A 1 322 ? -5.967 25.627 13.392 1.00 82.06 322 LYS A CA 1
ATOM 2425 C C . LYS A 1 322 ? -6.516 24.236 13.091 1.00 82.06 322 LYS A C 1
ATOM 2427 O O . LYS A 1 322 ? -7.731 24.137 13.150 1.00 82.06 322 LYS A O 1
ATOM 2432 N N . PRO A 1 323 ? -5.675 23.181 12.941 1.00 80.94 323 PRO A N 1
ATOM 2433 C CA . PRO A 1 323 ? -6.039 21.832 12.467 1.00 80.94 323 PRO A CA 1
ATOM 2434 C C . PRO A 1 323 ? -7.544 21.499 12.511 1.00 80.94 323 PRO A C 1
ATOM 2436 O O . PRO A 1 323 ? -8.233 22.042 11.689 1.00 80.94 323 PRO A O 1
ATOM 2439 N N . ARG A 1 324 ? -8.112 20.783 13.482 1.00 86.94 324 ARG A N 1
ATOM 2440 C CA . ARG A 1 324 ? -9.536 20.339 13.579 1.00 86.94 324 ARG A CA 1
ATOM 2441 C C . ARG A 1 324 ? -9.684 18.898 13.145 1.00 86.94 324 ARG A C 1
ATOM 2443 O O . ARG A 1 324 ? -9.214 18.469 12.104 1.00 86.94 324 ARG A O 1
ATOM 2450 N N . ALA A 1 325 ? -10.332 18.154 14.018 1.00 88.25 325 ALA A N 1
ATOM 2451 C CA . ALA A 1 325 ? -10.735 16.802 13.755 1.00 88.25 325 ALA A CA 1
ATOM 2452 C C . ALA A 1 325 ? -12.068 16.586 14.459 1.00 88.25 325 ALA A C 1
ATOM 2454 O O . ALA A 1 325 ? -12.229 16.971 15.622 1.00 88.25 325 ALA A O 1
ATOM 2455 N N . GLU A 1 326 ? -13.017 16.030 13.727 1.00 93.38 326 GLU A N 1
ATOM 2456 C CA . GLU A 1 326 ? -14.369 15.769 14.187 1.00 93.38 326 GLU A CA 1
ATOM 2457 C C . GLU A 1 326 ? -14.859 14.454 13.603 1.00 93.38 326 GLU A C 1
ATOM 2459 O O . GLU A 1 326 ? -14.515 14.084 12.480 1.00 93.38 326 GLU A O 1
ATOM 2464 N N . GLY A 1 327 ? -15.644 13.714 14.370 1.00 93.94 327 GLY A N 1
ATOM 2465 C CA . GLY A 1 327 ? -16.119 12.429 13.896 1.00 93.94 327 GLY A CA 1
ATOM 2466 C C . GLY A 1 327 ? -17.022 11.716 14.873 1.00 93.94 327 GLY A C 1
ATOM 2467 O O . GLY A 1 327 ? -17.239 12.152 16.004 1.00 93.94 327 GLY A O 1
ATOM 2468 N N . LYS A 1 328 ? -17.527 10.574 14.427 1.00 94.75 328 LYS A N 1
ATOM 2469 C CA . LYS A 1 328 ? -18.277 9.641 15.257 1.00 94.75 328 LYS A CA 1
ATOM 2470 C C . LYS A 1 328 ? -17.692 8.255 15.070 1.00 94.75 328 LYS A C 1
ATOM 2472 O O . LYS A 1 328 ? -17.499 7.818 13.941 1.00 94.75 328 LYS A O 1
ATOM 2477 N N . LEU A 1 329 ? -17.447 7.570 16.177 1.00 94.12 329 LEU A N 1
ATOM 2478 C CA . LEU A 1 329 ? -16.907 6.221 16.212 1.00 94.12 329 LEU A CA 1
ATOM 2479 C C . LEU A 1 329 ? -17.776 5.346 17.112 1.00 94.12 329 LEU A C 1
ATOM 2481 O O . LEU A 1 329 ? -18.145 5.749 18.212 1.00 94.12 329 LEU A O 1
ATOM 2485 N N . THR A 1 330 ? -18.071 4.143 16.648 1.00 94.81 330 THR A N 1
ATOM 2486 C CA . THR A 1 330 ? -18.733 3.081 17.401 1.00 94.81 330 THR A CA 1
ATOM 2487 C C . THR A 1 330 ? -17.819 1.865 17.368 1.00 94.81 330 THR A C 1
ATOM 2489 O O . THR A 1 330 ? -17.480 1.381 16.291 1.00 94.81 330 THR A O 1
ATOM 2492 N N . LEU A 1 331 ? -17.398 1.393 18.537 1.00 93.62 331 LEU A N 1
ATOM 2493 C CA . LEU A 1 331 ? -16.574 0.202 18.728 1.00 93.62 331 LEU A CA 1
ATOM 2494 C C . LEU A 1 331 ? -17.389 -0.823 19.508 1.00 93.62 331 LEU A C 1
ATOM 2496 O O . LEU A 1 331 ? -17.699 -0.595 20.672 1.00 93.62 331 LEU A O 1
ATOM 2500 N N . GLY A 1 332 ? -17.723 -1.943 18.886 1.00 93.62 332 GLY A N 1
ATOM 2501 C CA . GLY A 1 332 ? -18.400 -3.067 19.517 1.00 93.62 332 GLY A CA 1
ATOM 2502 C C . GLY A 1 332 ? -17.466 -4.266 19.634 1.00 93.62 332 GLY A C 1
ATOM 2503 O O . GLY A 1 332 ? -16.764 -4.622 18.691 1.00 93.62 332 GLY A O 1
ATOM 2504 N N . ALA A 1 333 ? -17.483 -4.929 20.781 1.00 94.38 333 ALA A N 1
ATOM 2505 C CA . ALA A 1 333 ? -16.870 -6.229 20.982 1.00 94.38 333 ALA A CA 1
ATOM 2506 C C . ALA A 1 333 ? -17.855 -7.118 21.744 1.00 94.38 333 ALA A C 1
ATOM 2508 O O . ALA A 1 333 ? -18.306 -6.749 22.819 1.00 94.38 333 ALA A O 1
ATOM 2509 N N . SER A 1 334 ? -18.218 -8.281 21.209 1.00 94.88 334 SER A N 1
ATOM 2510 C CA . SER A 1 334 ? -19.104 -9.231 21.901 1.00 94.88 334 SER A CA 1
ATOM 2511 C C . SER A 1 334 ? -18.397 -10.531 22.225 1.00 94.88 334 SER A C 1
ATOM 2513 O O . SER A 1 334 ? -17.467 -10.909 21.513 1.00 94.88 334 SER A O 1
ATOM 2515 N N . ALA A 1 335 ? -18.884 -11.237 23.245 1.00 93.38 335 ALA A N 1
ATOM 2516 C CA . ALA A 1 335 ? -18.307 -12.490 23.730 1.00 93.38 335 ALA A CA 1
ATOM 2517 C C . ALA A 1 335 ? -16.823 -12.369 24.143 1.00 93.38 335 ALA A C 1
ATOM 2519 O O . ALA A 1 335 ? -16.005 -13.249 23.860 1.00 93.38 335 ALA A O 1
ATOM 2520 N N . LEU A 1 336 ? -16.464 -11.270 24.814 1.00 90.88 336 LEU A N 1
ATOM 2521 C CA . LEU A 1 336 ? -15.185 -11.135 25.519 1.00 90.88 336 LEU A CA 1
ATOM 2522 C C . LEU A 1 336 ? -15.227 -11.929 26.828 1.00 90.88 336 LEU A C 1
ATOM 2524 O O . LEU A 1 336 ? -16.269 -11.985 27.473 1.00 90.88 336 LEU A O 1
ATOM 2528 N N . ARG A 1 337 ? -14.114 -12.516 27.270 1.00 89.56 337 ARG A N 1
ATOM 2529 C CA . ARG A 1 337 ? -14.047 -13.225 28.559 1.00 89.56 337 ARG A CA 1
ATOM 2530 C C . ARG A 1 337 ? -12.995 -12.617 29.466 1.00 89.56 337 ARG A C 1
ATOM 2532 O O . ARG A 1 337 ? -11.820 -12.565 29.133 1.00 89.56 337 ARG A O 1
ATOM 2539 N N . ILE A 1 338 ? -13.412 -12.183 30.651 1.00 86.38 338 ILE A N 1
ATOM 2540 C CA . ILE A 1 338 ? -12.484 -11.706 31.678 1.00 86.38 338 ILE A CA 1
ATOM 2541 C C . ILE A 1 338 ? -12.041 -12.918 32.502 1.00 86.38 338 ILE A C 1
ATOM 2543 O O . ILE A 1 338 ? -12.761 -13.378 33.386 1.00 86.38 338 ILE A O 1
ATOM 2547 N N . GLY A 1 339 ? -10.855 -13.441 32.187 1.00 81.31 339 GLY A N 1
ATOM 2548 C CA . GLY A 1 339 ? -10.257 -14.588 32.872 1.00 81.31 339 GLY A CA 1
ATOM 2549 C C . GLY A 1 339 ? -10.719 -15.953 32.350 1.00 81.31 339 GLY A C 1
ATOM 2550 O O . GLY A 1 339 ? -11.674 -16.084 31.580 1.00 81.31 339 GLY A O 1
ATOM 2551 N N . VAL A 1 340 ? -10.010 -16.999 32.778 1.00 81.12 340 VAL A N 1
ATOM 2552 C CA . VAL A 1 340 ? -10.300 -18.385 32.387 1.00 81.12 340 VAL A CA 1
ATOM 2553 C C . VAL A 1 340 ? -11.637 -18.813 32.997 1.00 81.12 340 VAL A C 1
ATOM 2555 O O . VAL A 1 340 ? -11.788 -18.833 34.214 1.00 81.12 340 VAL A O 1
ATOM 2558 N N . GLY A 1 341 ? -12.614 -19.143 32.147 1.00 84.62 341 GLY A N 1
ATOM 2559 C CA . GLY A 1 341 ? -13.959 -19.554 32.573 1.00 84.62 341 GLY A CA 1
ATOM 2560 C C . GLY A 1 341 ? -14.929 -18.407 32.882 1.00 84.62 341 GLY A C 1
ATOM 2561 O O . GLY A 1 341 ? -16.053 -18.674 33.302 1.00 84.62 341 GLY A O 1
ATOM 2562 N N . GLY A 1 342 ? -14.534 -17.147 32.660 1.00 86.44 342 GLY A N 1
ATOM 2563 C CA . GLY A 1 342 ? -15.431 -15.999 32.808 1.00 86.44 342 GLY A CA 1
ATOM 2564 C C . GLY A 1 342 ? -16.625 -16.061 31.847 1.00 86.44 342 GLY A C 1
ATOM 2565 O O . GLY A 1 342 ? -16.505 -16.546 30.718 1.00 86.44 342 GLY A O 1
ATOM 2566 N N . ALA A 1 343 ? -17.781 -15.558 32.291 1.00 89.00 343 ALA A N 1
ATOM 2567 C CA . ALA A 1 343 ? -18.952 -15.406 31.429 1.00 89.00 343 ALA A CA 1
ATOM 2568 C C . ALA A 1 343 ? -18.650 -14.437 30.266 1.00 89.00 343 ALA A C 1
ATOM 2570 O O . ALA A 1 343 ? -17.883 -13.487 30.460 1.00 89.00 343 ALA A O 1
ATOM 2571 N N . PRO A 1 344 ? -19.235 -14.655 29.071 1.00 91.25 344 PRO A N 1
ATOM 2572 C CA . PRO A 1 344 ? -19.076 -13.733 27.955 1.00 91.25 344 PRO A CA 1
ATOM 2573 C C . PRO A 1 344 ? -19.636 -12.351 28.314 1.00 91.25 344 PRO A C 1
ATOM 2575 O O . PRO A 1 344 ? -20.723 -12.229 28.880 1.00 91.25 344 PRO A O 1
ATOM 2578 N N . LEU A 1 345 ? -18.882 -11.316 27.965 1.00 92.00 345 LEU A N 1
ATOM 2579 C CA . LEU A 1 345 ? -19.203 -9.913 28.158 1.00 92.00 345 LEU A CA 1
ATOM 2580 C C . LEU A 1 345 ? -19.255 -9.223 26.796 1.00 92.00 345 LEU A C 1
ATOM 2582 O O . LEU A 1 345 ? -18.351 -9.380 25.972 1.00 92.00 345 LEU A O 1
ATOM 2586 N N . ASP A 1 346 ? -20.293 -8.419 26.605 1.00 92.81 346 ASP A N 1
ATOM 2587 C CA . ASP A 1 346 ? -20.414 -7.530 25.458 1.00 92.81 346 ASP A CA 1
ATOM 2588 C C . ASP A 1 346 ? -20.023 -6.115 25.874 1.00 92.81 346 ASP A C 1
ATOM 2590 O O . ASP A 1 346 ? -20.410 -5.646 26.942 1.00 92.81 346 ASP A O 1
ATOM 2594 N N . ALA A 1 347 ? -19.242 -5.447 25.039 1.00 91.06 347 ALA A N 1
ATOM 2595 C CA . ALA A 1 347 ? -18.772 -4.091 25.221 1.00 91.06 347 ALA A CA 1
ATOM 2596 C C . ALA A 1 347 ? -19.107 -3.259 23.983 1.00 91.06 347 ALA A C 1
ATOM 2598 O O . ALA A 1 347 ? -18.848 -3.687 22.861 1.00 91.06 347 ALA A O 1
ATOM 2599 N N . GLU A 1 348 ? -19.650 -2.062 24.169 1.00 93.19 348 GLU A N 1
ATOM 2600 C CA . GLU A 1 348 ? -19.885 -1.121 23.073 1.00 93.19 348 GLU A CA 1
ATOM 2601 C C . GLU A 1 348 ? -19.515 0.292 23.513 1.00 93.19 348 GLU A C 1
ATOM 2603 O O . GLU A 1 348 ? -20.042 0.796 24.501 1.00 93.19 348 GLU A O 1
ATOM 2608 N N . LEU A 1 349 ? -18.618 0.942 22.782 1.00 90.75 349 LEU A N 1
ATOM 2609 C CA . LEU A 1 349 ? -18.247 2.335 22.966 1.00 90.75 349 LEU A CA 1
ATOM 2610 C C . LEU A 1 349 ? -18.737 3.137 21.765 1.00 90.75 349 LEU A C 1
ATOM 2612 O O . LEU A 1 349 ? -18.207 2.991 20.671 1.00 90.75 349 LEU A O 1
ATOM 2616 N N . THR A 1 350 ? -19.693 4.034 21.982 1.00 91.44 350 THR A N 1
ATOM 2617 C CA . THR A 1 350 ? -20.012 5.094 21.017 1.00 91.44 350 THR A CA 1
ATOM 2618 C C . THR A 1 350 ? -19.353 6.381 21.489 1.00 91.44 350 THR A C 1
ATOM 2620 O O . THR A 1 350 ? -19.513 6.747 22.650 1.00 91.44 350 THR A O 1
ATOM 2623 N N . ALA A 1 351 ? -18.631 7.073 20.613 1.00 89.50 351 ALA A N 1
ATOM 2624 C CA . ALA A 1 351 ? -17.925 8.312 20.908 1.00 89.50 351 ALA A CA 1
ATOM 2625 C C . ALA A 1 351 ? -18.080 9.321 19.760 1.00 89.50 351 ALA A C 1
ATOM 2627 O O . ALA A 1 351 ? -17.769 9.026 18.608 1.00 89.50 351 ALA A O 1
ATOM 2628 N N . ALA A 1 352 ? -18.533 10.529 20.085 1.00 90.50 352 ALA A N 1
ATOM 2629 C CA . ALA A 1 352 ? -18.341 11.717 19.272 1.00 90.50 352 ALA A CA 1
ATOM 2630 C C . ALA A 1 352 ? -16.964 12.298 19.600 1.00 90.50 352 ALA A C 1
ATOM 2632 O O . ALA A 1 352 ? -16.654 12.580 20.762 1.00 90.50 352 ALA A O 1
ATOM 2633 N N . LEU A 1 353 ? -16.141 12.445 18.572 1.00 88.31 353 LEU A N 1
ATOM 2634 C CA . LEU A 1 353 ? -14.782 12.946 18.662 1.00 88.31 353 LEU A CA 1
ATOM 2635 C C . LEU A 1 353 ? -14.783 14.416 18.250 1.00 88.31 353 LEU A C 1
ATOM 2637 O O . LEU A 1 353 ? -15.360 14.780 17.227 1.00 88.31 353 LEU A O 1
ATOM 2641 N N . GLY A 1 354 ? -14.154 15.254 19.061 1.00 85.31 354 GLY A N 1
ATOM 2642 C CA . GLY A 1 354 ? -13.918 16.667 18.790 1.00 85.31 354 GLY A CA 1
ATOM 2643 C C . GLY A 1 354 ? -12.505 17.044 19.210 1.00 85.31 354 GLY A C 1
ATOM 2644 O O . GLY A 1 354 ? -11.824 16.293 19.899 1.00 85.31 354 GLY A O 1
ATOM 2645 N N . ARG A 1 355 ? -12.010 18.198 18.777 1.00 79.38 355 ARG A N 1
ATOM 2646 C CA . ARG A 1 355 ? -10.613 18.558 19.029 1.00 79.38 355 ARG A CA 1
ATOM 2647 C C . ARG A 1 355 ? -10.377 19.101 20.443 1.00 79.38 355 ARG A C 1
ATOM 2649 O O . ARG A 1 355 ? -11.030 20.064 20.830 1.00 79.38 355 ARG A O 1
ATOM 2656 N N . ALA A 1 356 ? -9.330 18.584 21.095 1.00 69.38 356 ALA A N 1
ATOM 2657 C CA . ALA A 1 356 ? -8.723 19.156 22.305 1.00 69.38 356 ALA A CA 1
ATOM 2658 C C . ALA A 1 356 ? -7.463 19.991 21.999 1.00 69.38 356 ALA A C 1
ATOM 2660 O O . ALA A 1 356 ? -7.192 21.005 22.637 1.00 69.38 356 ALA A O 1
ATOM 2661 N N . GLY A 1 357 ? -6.665 19.552 21.011 1.00 72.19 357 GLY A N 1
ATOM 2662 C CA . GLY A 1 357 ? -5.337 20.102 20.719 1.00 72.19 357 GLY A CA 1
ATOM 2663 C C . GLY A 1 357 ? -4.697 19.492 19.469 1.00 72.19 357 GLY A C 1
ATOM 2664 O O . GLY A 1 357 ? -5.362 18.831 18.675 1.00 72.19 357 GLY A O 1
ATOM 2665 N N . GLU A 1 358 ? -3.422 19.779 19.211 1.00 73.81 358 GLU A N 1
ATOM 2666 C CA . GLU A 1 358 ? -2.660 19.095 18.154 1.00 73.81 358 GLU A CA 1
ATOM 2667 C C . GLU A 1 358 ? -2.404 17.636 18.553 1.00 73.81 358 GLU A C 1
ATOM 2669 O O . GLU A 1 358 ? -1.862 17.385 19.626 1.00 73.81 358 GLU A O 1
ATOM 2674 N N . GLY A 1 359 ? -2.841 16.688 17.716 1.00 69.19 359 GLY A N 1
ATOM 2675 C CA . GLY A 1 359 ? -2.702 15.250 17.973 1.00 69.19 359 GLY A CA 1
ATOM 2676 C C . GLY A 1 359 ? -3.588 14.691 19.093 1.00 69.19 359 GLY A C 1
ATOM 2677 O O . GLY A 1 359 ? -3.376 13.556 19.497 1.00 69.19 359 GLY A O 1
ATOM 2678 N N . VAL A 1 360 ? -4.570 15.454 19.595 1.00 76.88 360 VAL A N 1
ATOM 2679 C CA . VAL A 1 360 ? -5.481 15.008 20.665 1.00 76.88 360 VAL A CA 1
ATOM 2680 C C . VAL A 1 360 ? -6.943 15.193 20.263 1.00 76.88 360 VAL A C 1
ATOM 2682 O O . VAL A 1 360 ? -7.371 16.312 19.948 1.00 76.88 360 VAL A O 1
ATOM 2685 N N . LEU A 1 361 ? -7.710 14.102 20.313 1.00 81.00 361 LEU A N 1
ATOM 2686 C CA . LEU A 1 361 ? -9.158 14.072 20.097 1.00 81.00 361 LEU A CA 1
ATOM 2687 C C . LEU A 1 361 ? -9.877 13.866 21.431 1.00 81.00 361 LEU A C 1
ATOM 2689 O O . LEU A 1 361 ? -9.758 12.807 22.035 1.00 81.00 361 LEU A O 1
ATOM 2693 N N . ASP A 1 362 ? -10.666 14.837 21.866 1.00 83.94 362 ASP A N 1
ATOM 2694 C CA . ASP A 1 362 ? -11.578 14.676 22.992 1.00 83.94 362 ASP A CA 1
ATOM 2695 C C . ASP A 1 362 ? -12.813 13.872 22.585 1.00 83.94 362 ASP A C 1
ATOM 2697 O O . ASP A 1 362 ? -13.450 14.113 21.557 1.00 83.94 362 ASP A O 1
ATOM 2701 N N . VAL A 1 363 ? -13.212 12.954 23.455 1.00 84.50 363 VAL A N 1
ATOM 2702 C CA . VAL A 1 363 ? -14.526 12.319 23.434 1.00 84.50 363 VAL A CA 1
ATOM 2703 C C . VAL A 1 363 ? -15.516 13.306 24.048 1.00 84.50 363 VAL A C 1
ATOM 2705 O O . VAL A 1 363 ? -15.710 13.343 25.266 1.00 84.50 363 VAL A O 1
ATOM 2708 N N . THR A 1 364 ? -16.129 14.132 23.201 1.00 84.62 364 THR A N 1
ATOM 2709 C CA . THR A 1 364 ? -17.063 15.191 23.624 1.00 84.62 364 THR A CA 1
ATOM 2710 C C . THR A 1 364 ? -18.354 14.603 24.185 1.00 84.62 364 THR A C 1
ATOM 2712 O O . THR A 1 364 ? -18.911 15.096 25.171 1.00 84.62 364 THR A O 1
ATOM 2715 N N . GLN A 1 365 ? -18.816 13.508 23.584 1.00 85.69 365 GLN A N 1
ATOM 2716 C CA . GLN A 1 365 ? -19.957 12.729 24.039 1.00 85.69 365 GLN A CA 1
ATOM 2717 C C . GLN A 1 365 ? -19.674 11.257 23.788 1.00 85.69 365 GLN A C 1
ATOM 2719 O O . GLN A 1 365 ? -19.489 10.856 22.646 1.00 85.69 365 GLN A O 1
ATOM 2724 N N . GLY A 1 366 ? -19.671 10.437 24.834 1.00 84.31 366 GLY A N 1
ATOM 2725 C CA . GLY A 1 366 ? -19.560 9.000 24.663 1.00 84.31 366 GLY A CA 1
ATOM 2726 C C . GLY A 1 366 ? -20.463 8.216 25.597 1.00 84.31 366 GLY A C 1
ATOM 2727 O O . GLY A 1 366 ? -20.848 8.686 26.673 1.00 84.31 366 GLY A O 1
ATOM 2728 N N . SER A 1 367 ? -20.788 7.000 25.186 1.00 85.38 367 SER A N 1
ATOM 2729 C CA . SER A 1 367 ? -21.475 6.005 25.999 1.00 85.38 367 SER A CA 1
ATOM 2730 C C . SER A 1 367 ? -20.731 4.685 25.921 1.00 85.38 367 SER A C 1
ATOM 2732 O O . SER A 1 367 ? -20.379 4.249 24.827 1.00 85.38 367 SER A O 1
ATOM 2734 N N . LEU A 1 368 ? -20.535 4.053 27.073 1.00 86.50 368 LEU A N 1
ATOM 2735 C CA . LEU A 1 368 ? -19.989 2.710 27.189 1.00 86.50 368 LEU A CA 1
ATOM 2736 C C . LEU A 1 368 ? -21.083 1.764 27.687 1.00 86.50 368 LEU A C 1
ATOM 2738 O O . LEU A 1 368 ? -21.677 2.003 28.741 1.00 86.50 368 LEU A O 1
ATOM 2742 N N . LEU A 1 369 ? -21.328 0.693 26.946 1.00 86.88 369 LEU A N 1
ATOM 2743 C CA . LEU A 1 369 ? -22.113 -0.457 27.370 1.00 86.88 369 LEU A CA 1
ATOM 2744 C C . LEU A 1 369 ? -21.143 -1.572 27.756 1.00 86.88 369 LEU A C 1
ATOM 2746 O O . LEU A 1 369 ? -20.221 -1.853 26.999 1.00 86.88 369 LEU A O 1
ATOM 2750 N N . LEU A 1 370 ? -21.333 -2.181 28.925 1.00 87.31 370 LEU A N 1
ATOM 2751 C CA . LEU A 1 370 ? -20.626 -3.384 29.375 1.00 87.31 370 LEU A CA 1
ATOM 2752 C C . LEU A 1 370 ? -21.660 -4.360 29.942 1.00 87.31 370 LEU A C 1
ATOM 2754 O O . LEU A 1 370 ? -22.141 -4.196 31.070 1.00 87.31 370 LEU A O 1
ATOM 2758 N N . GLY A 1 371 ? -22.044 -5.355 29.146 1.00 87.81 371 GLY A N 1
ATOM 2759 C CA . GLY A 1 371 ? -23.164 -6.246 29.434 1.00 87.81 371 GLY A CA 1
ATOM 2760 C C . GLY A 1 371 ? -24.445 -5.440 29.704 1.00 87.81 371 GLY A C 1
ATOM 2761 O O . GLY A 1 371 ? -24.835 -4.630 28.865 1.00 87.81 371 GLY A O 1
ATOM 2762 N N . PRO A 1 372 ? -25.101 -5.604 30.870 1.00 83.75 372 PRO A N 1
ATOM 2763 C CA . PRO A 1 372 ? -26.301 -4.839 31.214 1.00 83.75 372 PRO A CA 1
ATOM 2764 C C . PRO A 1 372 ? -26.006 -3.408 31.694 1.00 83.75 372 PRO A C 1
ATOM 2766 O O . PRO A 1 372 ? -26.932 -2.635 31.922 1.00 83.75 372 PRO A O 1
ATOM 2769 N N . THR A 1 373 ? -24.738 -3.049 31.909 1.00 83.19 373 THR A N 1
ATOM 2770 C CA . THR A 1 373 ? -24.375 -1.751 32.487 1.00 83.19 373 THR A CA 1
ATOM 2771 C C . THR A 1 373 ? -24.141 -0.707 31.401 1.00 83.19 373 THR A C 1
ATOM 2773 O O . THR A 1 373 ? -23.482 -0.978 30.400 1.00 83.19 373 THR A O 1
ATOM 2776 N N . ARG A 1 374 ? -24.669 0.506 31.605 1.00 83.88 374 ARG A N 1
ATOM 2777 C CA . ARG A 1 374 ? -24.439 1.676 30.746 1.00 83.88 374 ARG A CA 1
ATOM 2778 C C . ARG A 1 374 ? -23.758 2.776 31.552 1.00 83.88 374 ARG A C 1
ATOM 2780 O O . ARG A 1 374 ? -24.184 3.092 32.660 1.00 83.88 374 ARG A O 1
ATOM 2787 N N . GLY A 1 375 ? -22.728 3.383 30.977 1.00 82.19 375 GLY A N 1
ATOM 2788 C CA . GLY A 1 375 ? -22.025 4.534 31.532 1.00 82.19 375 GLY A CA 1
ATOM 2789 C C . GLY A 1 375 ? -21.796 5.617 30.483 1.00 82.19 375 GLY A C 1
ATOM 2790 O O . GLY A 1 375 ? -21.836 5.362 29.280 1.00 82.19 375 GLY A O 1
ATOM 2791 N N . LYS A 1 376 ? -21.538 6.842 30.945 1.00 79.88 376 LYS A N 1
ATOM 2792 C CA . LYS A 1 376 ? -20.993 7.905 30.096 1.00 79.88 376 LYS A CA 1
ATOM 2793 C C . LYS A 1 376 ? -19.498 7.641 29.882 1.00 79.88 376 LYS A C 1
ATOM 2795 O O . LYS A 1 376 ? -18.815 7.207 30.803 1.00 79.88 376 LYS A O 1
ATOM 2800 N N . ALA A 1 377 ? -18.999 7.900 28.682 1.00 78.31 377 ALA A N 1
ATOM 2801 C CA . ALA A 1 377 ? -17.577 7.880 28.368 1.00 78.31 377 ALA A CA 1
ATOM 2802 C C . ALA A 1 377 ? -17.129 9.303 28.013 1.00 78.31 377 ALA A C 1
ATOM 2804 O O . ALA A 1 377 ? -17.794 9.997 27.245 1.00 78.31 377 ALA A O 1
ATOM 2805 N N . THR A 1 378 ? -16.030 9.744 28.617 1.00 77.62 378 THR A N 1
ATOM 2806 C CA . THR A 1 378 ? -15.396 11.049 28.395 1.00 77.62 378 THR A CA 1
ATOM 2807 C C . THR A 1 378 ? -13.904 10.864 28.588 1.00 77.62 378 THR A C 1
ATOM 2809 O O . THR A 1 378 ? -13.508 10.328 29.618 1.00 77.62 378 THR A O 1
ATOM 2812 N N . GLY A 1 379 ? -13.091 11.331 27.654 1.00 78.00 379 GLY A N 1
ATOM 2813 C CA . GLY A 1 379 ? -11.642 11.165 27.688 1.00 78.00 379 GLY A CA 1
ATOM 2814 C C . GLY A 1 379 ? -11.005 11.815 26.468 1.00 78.00 379 GLY A C 1
ATOM 2815 O O . GLY A 1 379 ? -11.698 12.504 25.725 1.00 78.00 379 GLY A O 1
ATOM 2816 N N . ALA A 1 380 ? -9.716 11.576 26.253 1.00 76.56 380 ALA A N 1
ATOM 2817 C CA . ALA A 1 380 ? -8.972 12.137 25.134 1.00 76.56 380 ALA A CA 1
ATOM 2818 C C . ALA A 1 380 ? -8.074 11.072 24.495 1.00 76.56 380 ALA A C 1
ATOM 2820 O O . ALA A 1 380 ? -7.294 10.444 25.201 1.00 76.56 380 ALA A O 1
ATOM 2821 N N . ILE A 1 381 ? -8.174 10.892 23.180 1.00 72.94 381 ILE A N 1
ATOM 2822 C CA . ILE A 1 381 ? -7.315 10.040 22.354 1.00 72.94 381 ILE A CA 1
ATOM 2823 C C . ILE A 1 381 ? -6.111 10.886 21.931 1.00 72.94 381 ILE A C 1
ATOM 2825 O O . ILE A 1 381 ? -6.257 11.785 21.105 1.00 72.94 381 ILE A O 1
ATOM 2829 N N . ASP A 1 382 ? -4.932 10.613 22.488 1.00 71.62 382 ASP A N 1
ATOM 2830 C CA . ASP A 1 382 ? -3.675 11.270 22.100 1.00 71.62 382 ASP A CA 1
ATOM 2831 C C . ASP A 1 382 ? -2.898 10.377 21.126 1.00 71.62 382 ASP A C 1
ATOM 2833 O O . ASP A 1 382 ? -2.494 9.275 21.483 1.00 71.62 382 ASP A O 1
ATOM 2837 N N . SER A 1 383 ? -2.695 10.838 19.894 1.00 66.06 383 SER A N 1
ATOM 2838 C CA . SER A 1 383 ? -1.938 10.120 18.865 1.00 66.06 383 SER A CA 1
ATOM 2839 C C . SER A 1 383 ? -0.443 10.451 18.867 1.00 66.06 383 SER A C 1
ATOM 2841 O O . SER A 1 383 ? 0.288 9.931 18.029 1.00 66.06 383 SER A O 1
ATOM 2843 N N . ARG A 1 384 ? 0.022 11.356 19.740 1.00 64.94 384 ARG A N 1
ATOM 2844 C CA . ARG A 1 384 ? 1.444 11.743 19.847 1.00 64.94 384 ARG A CA 1
ATOM 2845 C C . ARG A 1 384 ? 2.232 10.785 20.735 1.00 64.94 384 ARG A C 1
ATOM 2847 O O . ARG A 1 384 ? 3.452 10.702 20.623 1.00 64.94 384 ARG A O 1
ATOM 2854 N N . GLY A 1 385 ? 1.543 10.098 21.644 1.00 56.81 385 GLY A N 1
ATOM 2855 C CA . GLY A 1 385 ? 2.118 9.030 22.452 1.00 56.81 385 GLY A CA 1
ATOM 2856 C C . GLY A 1 385 ? 2.239 7.723 21.668 1.00 56.81 385 GLY A C 1
ATOM 2857 O O . GLY A 1 385 ? 1.586 7.526 20.646 1.00 56.81 385 GLY A O 1
ATOM 2858 N N . LYS A 1 386 ? 3.031 6.778 22.184 1.00 47.06 386 LYS A N 1
ATOM 2859 C CA . LYS A 1 386 ? 3.076 5.393 21.680 1.00 47.06 386 LYS A CA 1
ATOM 2860 C C . LYS A 1 386 ? 1.846 4.582 22.119 1.00 47.06 386 LYS A C 1
ATOM 2862 O O . LYS A 1 386 ? 1.983 3.431 22.501 1.00 47.06 386 LYS A O 1
ATOM 2867 N N . GLY A 1 387 ? 0.651 5.159 22.109 1.00 43.88 387 GLY A N 1
ATOM 2868 C CA . GLY A 1 387 ? -0.536 4.476 22.608 1.00 43.88 387 GLY A CA 1
ATOM 2869 C C . GLY A 1 387 ? -1.760 5.373 22.640 1.00 43.88 387 GLY A C 1
ATOM 2870 O O . GLY A 1 387 ? -1.655 6.594 22.627 1.00 43.88 387 GLY A O 1
ATOM 2871 N N . VAL A 1 388 ? -2.933 4.749 22.693 1.00 46.16 388 VAL A N 1
ATOM 2872 C CA . VAL A 1 388 ? -4.211 5.443 22.852 1.00 46.16 388 VAL A CA 1
ATOM 2873 C C . VAL A 1 388 ? -4.601 5.402 24.324 1.00 46.16 388 VAL A C 1
ATOM 2875 O O . VAL A 1 388 ? -4.859 4.327 24.863 1.00 46.16 388 VAL A O 1
ATOM 2878 N N . ARG A 1 389 ? -4.687 6.567 24.974 1.00 54.69 389 ARG A N 1
ATOM 2879 C CA . ARG A 1 389 ? -5.302 6.684 26.301 1.00 54.69 389 ARG A CA 1
ATOM 2880 C C . ARG A 1 389 ? -6.807 6.869 26.121 1.00 54.69 389 ARG A C 1
ATOM 2882 O O . ARG A 1 389 ? -7.238 7.738 25.379 1.00 54.69 389 ARG A O 1
ATOM 2889 N N . VAL A 1 390 ? -7.620 6.068 26.801 1.00 53.22 390 VAL A N 1
ATOM 2890 C CA . VAL A 1 390 ? -9.065 6.317 26.916 1.00 53.22 390 VAL A CA 1
ATOM 2891 C C . VAL A 1 390 ? -9.391 6.362 28.394 1.00 53.22 390 VAL A C 1
ATOM 2893 O O . VAL A 1 390 ? -9.264 5.362 29.097 1.00 53.22 390 VAL A O 1
ATOM 2896 N N . GLU A 1 391 ? -9.780 7.535 28.878 1.00 57.38 391 GLU A N 1
ATOM 2897 C CA . GLU A 1 391 ? -10.339 7.662 30.217 1.00 57.38 391 GLU A CA 1
ATOM 2898 C C . GLU A 1 391 ? -11.844 7.395 30.131 1.00 57.38 391 GLU A C 1
ATOM 2900 O O . GLU A 1 391 ? -12.516 7.841 29.202 1.00 57.38 391 GLU A O 1
ATOM 2905 N N . ILE A 1 392 ? -12.375 6.589 31.046 1.00 52.81 392 ILE A N 1
ATOM 2906 C CA . ILE A 1 392 ? -13.796 6.244 31.083 1.00 52.81 392 ILE A CA 1
ATOM 2907 C C . ILE A 1 392 ? -14.281 6.553 32.490 1.00 52.81 392 ILE A C 1
ATOM 2909 O O . ILE A 1 392 ? -13.895 5.893 33.451 1.00 52.81 392 ILE A O 1
ATOM 2913 N N . THR A 1 393 ? -15.153 7.551 32.619 1.00 55.88 393 THR A N 1
ATOM 2914 C CA . THR A 1 393 ? -15.807 7.866 33.891 1.00 55.88 393 THR A CA 1
ATOM 2915 C C . THR A 1 393 ? -17.230 7.322 33.895 1.00 55.88 393 THR A C 1
ATOM 2917 O O . THR A 1 393 ? -18.167 7.988 33.459 1.00 55.88 393 THR A O 1
ATOM 2920 N N . SER A 1 394 ? -17.422 6.114 34.424 1.00 47.75 394 SER A N 1
ATOM 2921 C CA . SER A 1 394 ? -18.772 5.574 34.595 1.00 47.75 394 SER A CA 1
ATOM 2922 C C . SER A 1 394 ? -19.434 6.155 35.849 1.00 47.75 394 SER A C 1
ATOM 2924 O O . SER A 1 394 ? -18.848 6.133 36.932 1.00 47.75 394 SER A O 1
ATOM 2926 N N . LYS A 1 395 ? -20.671 6.644 35.718 1.00 51.38 395 LYS A N 1
ATOM 2927 C CA . LYS A 1 395 ? -21.573 6.876 36.851 1.00 51.38 395 LYS A CA 1
ATOM 2928 C C . LYS A 1 395 ? -22.628 5.778 36.790 1.00 51.38 395 LYS A C 1
ATOM 2930 O O . LYS A 1 395 ? -23.347 5.695 35.799 1.00 51.38 395 LYS A O 1
ATOM 2935 N N . ARG A 1 396 ? -22.685 4.908 37.801 1.00 47.88 396 ARG A N 1
ATOM 2936 C CA . ARG A 1 396 ? -23.702 3.850 37.872 1.00 47.88 396 ARG A CA 1
ATOM 2937 C C . ARG A 1 396 ? -25.072 4.527 37.989 1.00 47.88 396 ARG A C 1
ATOM 2939 O O . ARG A 1 396 ? -25.301 5.257 38.948 1.00 47.88 396 ARG A O 1
ATOM 2946 N N . CYS A 1 397 ? -25.947 4.337 37.002 1.00 43.81 397 CYS A N 1
ATOM 2947 C CA . CYS A 1 397 ? -27.287 4.936 37.011 1.00 43.81 397 CYS A CA 1
ATOM 2948 C C . CYS A 1 397 ? -28.275 4.207 37.935 1.00 43.81 397 CYS A C 1
ATOM 2950 O O . CYS A 1 397 ? -29.310 4.774 38.266 1.00 43.81 397 CYS A O 1
ATOM 2952 N N . ASP A 1 398 ? -27.927 3.015 38.424 1.00 43.09 398 ASP A N 1
ATOM 2953 C CA . ASP A 1 398 ? -28.852 2.163 39.169 1.00 43.09 398 ASP A CA 1
ATOM 2954 C C . ASP A 1 398 ? -28.422 1.982 40.622 1.00 43.09 398 ASP A C 1
ATOM 2956 O O . ASP A 1 398 ? -27.961 0.909 40.999 1.00 43.09 398 ASP A O 1
ATOM 2960 N N . VAL A 1 399 ? -28.580 3.024 41.440 1.00 41.03 399 VAL A N 1
ATOM 2961 C CA . VAL A 1 399 ? -29.045 2.848 42.824 1.00 41.03 399 VAL A CA 1
ATOM 2962 C C . VAL A 1 399 ? -29.811 4.109 43.239 1.00 41.03 399 VAL A C 1
ATOM 2964 O O . VAL A 1 399 ? -29.225 5.127 43.593 1.00 41.03 399 VAL A O 1
ATOM 2967 N N . ALA A 1 400 ? -31.139 4.037 43.246 1.00 42.19 400 ALA A N 1
ATOM 2968 C CA . ALA A 1 400 ? -32.025 5.070 43.789 1.00 42.19 400 ALA A CA 1
ATOM 2969 C C . ALA A 1 400 ? -31.961 5.185 45.335 1.00 42.19 400 ALA A C 1
ATOM 2971 O O . ALA A 1 400 ? -32.953 5.540 45.965 1.00 42.19 400 ALA A O 1
ATOM 2972 N N . SER A 1 401 ? -30.835 4.845 45.979 1.00 40.88 401 SER A N 1
ATOM 2973 C CA . SER A 1 401 ? -30.756 4.749 47.445 1.00 40.88 401 SER A CA 1
ATOM 2974 C C . SER A 1 401 ? -29.469 5.264 48.090 1.00 40.88 401 SER A C 1
ATOM 2976 O O . SER A 1 401 ? -29.256 4.993 49.269 1.00 40.88 401 SER A O 1
ATOM 2978 N N . GLU A 1 402 ? -28.622 6.012 47.385 1.00 40.00 402 GLU A N 1
ATOM 2979 C CA . GLU A 1 402 ? -27.554 6.775 48.042 1.00 40.00 402 GLU A CA 1
ATOM 2980 C C . GLU A 1 402 ? -27.874 8.264 47.941 1.00 40.00 402 GLU A C 1
ATOM 2982 O O . GLU A 1 402 ? -28.188 8.777 46.869 1.00 40.00 402 GLU A O 1
ATOM 2987 N N . GLY A 1 403 ? -27.893 8.934 49.096 1.00 46.59 403 GLY A N 1
ATOM 2988 C CA . GLY A 1 403 ? -28.288 10.332 49.236 1.00 46.59 403 GLY A CA 1
ATOM 2989 C C . GLY A 1 403 ? -27.440 11.320 48.414 1.00 46.59 403 GLY A C 1
ATOM 2990 O O . GLY A 1 403 ? -26.512 10.923 47.709 1.00 46.59 403 GLY A O 1
ATOM 2991 N N . PRO A 1 404 ? -27.713 12.635 48.532 1.00 42.50 404 PRO A N 1
ATOM 2992 C CA . PRO A 1 404 ? -27.243 13.690 47.617 1.00 42.50 404 PRO A CA 1
ATOM 2993 C C . PRO A 1 404 ? -25.717 13.898 47.458 1.00 42.50 404 PRO A C 1
ATOM 2995 O O . PRO A 1 404 ? -25.315 14.870 46.828 1.00 42.50 404 PRO A O 1
ATOM 2998 N N . GLY A 1 405 ? -24.853 13.038 48.008 1.00 42.34 405 GLY A N 1
ATOM 2999 C CA . GLY A 1 405 ? -23.393 13.215 48.033 1.00 42.34 405 GLY A CA 1
ATOM 3000 C C . GLY A 1 405 ? -22.550 12.075 47.443 1.00 42.34 405 GLY A C 1
ATOM 3001 O O . GLY A 1 405 ? -21.328 12.190 47.416 1.00 42.34 405 GLY A O 1
ATOM 3002 N N . GLY A 1 406 ? -23.147 10.977 46.970 1.00 38.78 406 GLY A N 1
ATOM 3003 C CA . GLY A 1 406 ? -22.399 9.800 46.507 1.00 38.78 406 GLY A CA 1
ATOM 3004 C C . GLY A 1 406 ? -21.996 9.854 45.030 1.00 38.78 406 GLY A C 1
ATOM 3005 O O . GLY A 1 406 ? -22.610 9.198 44.194 1.00 38.78 406 GLY A O 1
ATOM 3006 N N . THR A 1 407 ? -20.952 10.599 44.658 1.00 38.31 407 THR A N 1
ATOM 3007 C CA . THR A 1 407 ? -20.237 10.295 43.403 1.00 38.31 407 THR A CA 1
ATOM 3008 C C . THR A 1 407 ? -19.224 9.193 43.670 1.00 38.31 407 THR A C 1
ATOM 3010 O O . THR A 1 407 ? -18.101 9.477 44.083 1.00 38.31 407 THR A O 1
ATOM 3013 N N . THR A 1 408 ? -19.583 7.937 43.410 1.00 35.78 408 THR A N 1
ATOM 3014 C CA . THR A 1 408 ? -18.589 6.864 43.302 1.00 35.78 408 THR A CA 1
ATOM 3015 C C . THR A 1 408 ? -17.767 7.129 42.041 1.00 35.78 408 THR A C 1
ATOM 3017 O O . THR A 1 408 ? -18.199 6.848 40.924 1.00 35.78 408 THR A O 1
ATOM 3020 N N . ARG A 1 409 ? -16.597 7.757 42.194 1.00 33.12 409 ARG A N 1
ATOM 3021 C CA . ARG A 1 409 ? -15.620 7.872 41.108 1.00 33.12 409 ARG A CA 1
ATOM 3022 C C . ARG A 1 409 ? -14.939 6.521 40.963 1.00 33.12 409 ARG A C 1
ATOM 3024 O O . ARG A 1 409 ? -14.030 6.197 41.719 1.00 33.12 409 ARG A O 1
ATOM 3031 N N . LEU A 1 410 ? -15.394 5.732 39.999 1.00 33.19 410 LEU A N 1
ATOM 3032 C CA . LEU A 1 410 ? -14.639 4.576 39.543 1.00 33.19 410 LEU A CA 1
ATOM 3033 C C . LEU A 1 410 ? -13.571 5.110 38.585 1.00 33.19 410 LEU A C 1
ATOM 3035 O O . LEU A 1 410 ? -13.844 5.359 37.413 1.00 33.19 410 LEU A O 1
ATOM 3039 N N . ALA A 1 411 ? -12.385 5.395 39.124 1.00 31.66 411 ALA A N 1
ATOM 3040 C CA . ALA A 1 411 ? -11.218 5.702 38.313 1.00 31.66 411 ALA A CA 1
ATOM 3041 C C . ALA A 1 411 ? -10.761 4.394 37.660 1.00 31.66 411 ALA A C 1
ATOM 3043 O O . ALA A 1 411 ? -10.060 3.591 38.274 1.00 31.66 411 ALA A O 1
ATOM 3044 N N . LEU A 1 412 ? -11.209 4.151 36.429 1.00 36.50 412 LEU A N 1
ATOM 3045 C CA . LEU A 1 412 ? -10.556 3.179 35.564 1.00 36.50 412 LEU A CA 1
ATOM 3046 C C . LEU A 1 412 ? -9.181 3.773 35.250 1.00 36.50 412 LEU A C 1
ATOM 3048 O O . LEU A 1 412 ? -9.085 4.844 34.653 1.00 36.50 412 LEU A O 1
ATOM 3052 N N . SER A 1 413 ? -8.131 3.139 35.773 1.00 28.80 413 SER A N 1
ATOM 3053 C CA . SER A 1 413 ? -6.744 3.574 35.613 1.00 28.80 413 SER A CA 1
ATOM 3054 C C . SER A 1 413 ? -6.435 3.881 34.150 1.00 28.80 413 SER A C 1
ATOM 3056 O O . SER A 1 413 ? -6.863 3.144 33.261 1.00 28.80 413 SER A O 1
ATOM 3058 N N . SER A 1 414 ? -5.654 4.935 33.910 1.00 33.41 414 SER A N 1
ATOM 3059 C CA . SER A 1 414 ? -5.096 5.237 32.596 1.00 33.41 414 SER A CA 1
ATOM 3060 C C . SER A 1 414 ? -4.362 4.012 32.055 1.00 33.41 414 SER A C 1
ATOM 3062 O O . SER A 1 414 ? -3.325 3.626 32.594 1.00 33.41 414 SER A O 1
ATOM 3064 N N . ALA A 1 415 ? -4.910 3.391 31.016 1.00 33.31 415 ALA A N 1
ATOM 3065 C CA . ALA A 1 415 ? -4.209 2.363 30.272 1.00 33.31 415 ALA A CA 1
ATOM 3066 C C . ALA A 1 415 ? -3.274 3.064 29.285 1.00 33.31 415 ALA A C 1
ATOM 3068 O O . ALA A 1 415 ? -3.732 3.737 28.360 1.00 33.31 415 ALA A O 1
ATOM 3069 N N . ASP A 1 416 ? -1.971 2.938 29.517 1.00 33.03 416 ASP A N 1
ATOM 3070 C CA . ASP A 1 416 ? -0.965 3.245 28.511 1.00 33.03 416 ASP A CA 1
ATOM 3071 C C . ASP A 1 416 ? -0.864 2.005 27.617 1.00 33.03 416 ASP A C 1
ATOM 3073 O O . ASP A 1 416 ? -0.318 0.971 28.017 1.00 33.03 416 ASP A O 1
ATOM 3077 N N . VAL A 1 417 ? -1.523 2.033 26.457 1.00 36.19 417 VAL A N 1
ATOM 3078 C CA . VAL A 1 417 ? -1.583 0.873 25.557 1.00 36.19 417 VAL A CA 1
ATOM 3079 C C . VAL A 1 417 ? -0.273 0.777 24.776 1.00 36.19 417 VAL A C 1
ATOM 3081 O O . VAL A 1 417 ? -0.221 1.016 23.576 1.00 36.19 417 VAL A O 1
ATOM 3084 N N . THR A 1 418 ? 0.785 0.364 25.471 1.00 30.48 418 THR A N 1
ATOM 3085 C CA . THR A 1 418 ? 1.944 -0.308 24.875 1.00 30.48 418 THR A CA 1
ATOM 3086 C C . THR A 1 418 ? 1.996 -1.722 25.444 1.00 30.48 418 THR A C 1
ATOM 3088 O O . THR A 1 418 ? 2.632 -1.980 26.459 1.00 30.48 418 THR A O 1
ATOM 3091 N N . GLY A 1 419 ? 1.254 -2.644 24.821 1.00 33.62 419 GLY A N 1
ATOM 3092 C CA . GLY A 1 419 ? 1.311 -4.079 25.139 1.00 33.62 419 GLY A CA 1
ATOM 3093 C C . GLY A 1 419 ? 0.527 -4.568 26.370 1.00 33.62 419 GLY A C 1
ATOM 3094 O O . GLY A 1 419 ? 0.845 -5.643 26.870 1.00 33.62 419 GLY A O 1
ATOM 3095 N N . GLY A 1 420 ? -0.481 -3.837 26.867 1.00 25.75 420 GLY A N 1
ATOM 3096 C CA . GLY A 1 420 ? -1.171 -4.153 28.132 1.00 25.75 420 GLY A CA 1
ATOM 3097 C C . GLY A 1 420 ? -2.693 -4.336 28.044 1.00 25.75 420 GLY A C 1
ATOM 3098 O O . GLY A 1 420 ? -3.380 -3.660 27.284 1.00 25.75 420 GLY A O 1
ATOM 3099 N N . SER A 1 421 ? -3.206 -5.255 28.866 1.00 29.78 421 SER A N 1
ATOM 3100 C CA . SER A 1 421 ? -4.612 -5.642 29.045 1.00 29.78 421 SER A CA 1
ATOM 3101 C C . SER A 1 421 ? -5.470 -4.600 29.785 1.00 29.78 421 SER A C 1
ATOM 3103 O O . SER A 1 421 ? -5.010 -3.956 30.725 1.00 29.78 421 SER A O 1
ATOM 3105 N N . LEU A 1 422 ? -6.753 -4.504 29.411 1.00 31.14 422 LEU A N 1
ATOM 3106 C CA . LEU A 1 422 ? -7.787 -3.722 30.104 1.00 31.14 422 LEU A CA 1
ATOM 3107 C C . LEU A 1 422 ? -8.204 -4.401 31.420 1.00 31.14 422 LEU A C 1
ATOM 3109 O O . LEU A 1 422 ? -8.711 -5.523 31.406 1.00 31.14 422 LEU A O 1
ATOM 3113 N N . PHE A 1 423 ? -8.039 -3.710 32.550 1.00 29.33 423 PHE A N 1
ATOM 3114 C CA . PHE A 1 423 ? -8.548 -4.157 33.849 1.00 29.33 423 PHE A CA 1
ATOM 3115 C C . PHE A 1 423 ? -9.894 -3.498 34.151 1.00 29.33 423 PHE A C 1
ATOM 3117 O O . PHE A 1 423 ? -9.993 -2.279 34.286 1.00 29.33 423 PHE A O 1
ATOM 3124 N N . PHE A 1 424 ? -10.929 -4.324 34.300 1.00 35.91 424 PHE A N 1
ATOM 3125 C CA . PHE A 1 424 ? -12.236 -3.914 34.800 1.00 35.91 424 PHE A CA 1
ATOM 3126 C C . PHE A 1 424 ? -12.402 -4.460 36.217 1.00 35.91 424 PHE A C 1
ATOM 3128 O O . PHE A 1 424 ? -12.383 -5.672 36.417 1.00 35.91 424 PHE A O 1
ATOM 3135 N N . ALA A 1 425 ? -12.583 -3.580 37.199 1.00 27.66 425 ALA A N 1
ATOM 3136 C CA . ALA A 1 425 ? -13.015 -3.976 38.534 1.00 27.66 425 ALA A CA 1
ATOM 3137 C C . ALA A 1 425 ? -14.537 -3.771 38.634 1.00 27.66 425 ALA A C 1
ATOM 3139 O O . ALA A 1 425 ? -14.981 -2.637 38.838 1.00 27.66 425 ALA A O 1
ATOM 3140 N N . PRO A 1 426 ? -15.372 -4.813 38.461 1.00 32.31 426 PRO A N 1
ATOM 3141 C CA . PRO A 1 426 ? -16.794 -4.676 38.729 1.00 32.31 426 PRO A CA 1
ATOM 3142 C C . PRO A 1 426 ? -17.008 -4.487 40.235 1.00 32.31 426 PRO A C 1
ATOM 3144 O O . PRO A 1 426 ? -16.558 -5.296 41.047 1.00 32.31 426 PRO A O 1
ATOM 3147 N N . CYS A 1 427 ? -17.746 -3.447 40.629 1.00 32.78 427 CYS A N 1
ATOM 3148 C CA . CYS A 1 427 ? -18.297 -3.369 41.980 1.00 32.78 427 CYS A CA 1
ATOM 3149 C C . CYS A 1 427 ? -19.375 -4.450 42.142 1.00 32.78 427 CYS A C 1
ATOM 3151 O O . CYS A 1 427 ? -20.549 -4.229 41.818 1.00 32.78 427 CYS A O 1
ATOM 3153 N N . ILE A 1 428 ? -18.968 -5.616 42.651 1.00 30.59 428 ILE A N 1
ATOM 3154 C CA . ILE A 1 428 ? -19.871 -6.661 43.132 1.00 30.59 428 ILE A CA 1
ATOM 3155 C C . ILE A 1 428 ? -20.542 -6.116 44.392 1.00 30.59 428 ILE A C 1
ATOM 3157 O O . ILE A 1 428 ? -19.934 -6.029 45.456 1.00 30.59 428 ILE A O 1
ATOM 3161 N N . VAL A 1 429 ? -21.804 -5.709 44.267 1.00 32.09 429 VAL A N 1
ATOM 3162 C CA . VAL A 1 429 ? -22.632 -5.406 45.435 1.00 32.09 429 VAL A CA 1
ATOM 3163 C C . VAL A 1 429 ? -23.001 -6.751 46.041 1.00 32.09 429 VAL A C 1
ATOM 3165 O O . VAL A 1 429 ? -23.747 -7.518 45.433 1.00 32.09 429 VAL A O 1
ATOM 3168 N N . ALA A 1 430 ? -22.435 -7.067 47.206 1.00 27.58 430 ALA A N 1
ATOM 3169 C CA . ALA A 1 430 ? -22.831 -8.251 47.951 1.00 27.58 430 ALA A CA 1
ATOM 3170 C C . ALA A 1 430 ? -24.345 -8.171 48.229 1.00 27.58 430 ALA A C 1
ATOM 3172 O O . ALA A 1 430 ? -24.816 -7.119 48.678 1.00 27.58 430 ALA A O 1
ATOM 3173 N N . PRO A 1 431 ? -25.127 -9.234 47.967 1.00 33.31 431 PRO A N 1
ATOM 3174 C CA . PRO A 1 431 ? -26.537 -9.231 48.317 1.00 33.31 431 PRO A CA 1
ATOM 3175 C C . PRO A 1 431 ? -26.651 -9.000 49.825 1.00 33.31 431 PRO A C 1
ATOM 3177 O O . PRO A 1 431 ? -26.074 -9.743 50.623 1.00 33.31 431 PRO A O 1
ATOM 3180 N N . LYS A 1 432 ? -27.378 -7.946 50.216 1.00 35.19 432 LYS A N 1
ATOM 3181 C CA . LYS A 1 432 ? -27.766 -7.718 51.610 1.00 35.19 432 LYS A CA 1
ATOM 3182 C C . LYS A 1 432 ? -28.464 -8.995 52.082 1.00 35.19 432 LYS A C 1
ATOM 3184 O O . LYS A 1 432 ? -29.537 -9.320 51.571 1.00 35.19 432 LYS A O 1
ATOM 3189 N N . LYS A 1 433 ? -27.841 -9.740 53.003 1.00 41.41 433 LYS A N 1
ATOM 3190 C CA . LYS A 1 433 ? -28.525 -10.823 53.718 1.00 41.41 433 LYS A CA 1
ATOM 3191 C C . LYS A 1 433 ? -29.763 -10.197 54.365 1.00 41.41 433 LYS A C 1
ATOM 3193 O O . LYS A 1 433 ? -29.623 -9.205 55.079 1.00 41.41 433 LYS A O 1
ATOM 3198 N N . ARG A 1 434 ? -30.939 -10.703 53.991 1.00 47.12 434 ARG A N 1
ATOM 3199 C CA . ARG A 1 434 ? -32.209 -10.340 54.623 1.00 47.12 434 ARG A CA 1
ATOM 3200 C C . ARG A 1 434 ? -32.246 -10.850 56.050 1.00 47.12 434 ARG A C 1
ATOM 3202 O O . ARG A 1 434 ? -31.702 -11.957 56.269 1.00 47.12 434 ARG A O 1
#

Radius of gyration: 36.47 Å; chains: 1; bounding box: 82×47×147 Å

pLDDT: mean 78.46, std 20.55, range [25.75, 98.31]

Foldseek 3Di:
DDDDDDDDDDDDDDDDPDPDDDDDPDDDDPPDDDDDDDDDDPPPPPPPPPPPPPVVVVVVVVVVVVVVCVVCVFVVVQVVLQVLCVVLQKRWDFDTWDDDPFFIKTAFIWIARRLAAQWIKTFRIWTQGDDPPDRAEIETEAMETEHEDEPVRRVVSVVVSCCVRVVVVHQARPHQHQKYWYQWYKYWYAQHPHHQKIKIFGRKTKMFGDDPPDSGRQWMKIKRLFMWMARRVVRDIADRWIWIWIGHRQKIKIKIGLDSVCPQVFIWIWIDRHPFKIKIWGFGAWDFCVNSRHDQCVQPQFDDRPKTKGKGKMKMWGDDPAIKIWMKIKIWIWQTADDDPRGIKIKIKIFTWIDPGVQKTWRPWMWIDIHPWIFTFTDIFHRVAPAGWGWGFGQGPPDPPDDDPDPPGPGQDTDRPPPDHRDDDDPPDDPDDD

Sequence (434 aa):
MPATLPSLPDAPRPPPPGALRGPDIQMANVGWLPPNVATGEVFAVRERPRRIGGGLFAVAFLLLGLAALALFLPRLLRDSYVKQAASKGVTLAIGRVSLSSTGITLEDVEGSVQDLPGATFKAPVVVLGMRGVDANTVTIDKLEVGLQGGYEDLDRAFDQWMKTKVTAGGEPPGGRFAKVTIRDAKVLWAAPLGPGMRASFENVSGAFTAEPESLWPNHYAFVAGIVKVANDANDKVFGPYELKVSRELDDRAYTLRLDPYGSTGAEVGMNTHGDIKRLISFRIPKRTLAEHHVPEALFGGLATKETRLEVTGELTVERGDKPRAEGKLTLGASALRIGVGGAPLDAELTAALGRAGEGVLDVTQGSLLLGPTRGKATGAIDSRGKGVRVEITSKRCDVASEGPGGTTRLALSSADVTGGSLFFAPCIVAPKKR